Protein AF-A0A2N7VDZ2-F1 (afdb_monomer)

Foldseek 3Di:
DDDLFFKFWDWDQDLLRKIKIKIAGCVLAVPFDGHRDSDPFQWDAFDDLQKKKKKKFKAFPDQQKKKKKAQLVRQKIWIWDDDQFKIKIKIAHPQLVPDPAFKPDAPDGWDDDPDPASMIIDIGTLVHGQDPQQRIKMKMKIQDDDQDPDDDDDQKDKIKMWIFGWDDDRNWIFTDGTRGDIIIGIGGNVVSSSVRGGIMGIAIAGNVVPPPRDDSDRPGDTNMIMMIMHGNPAPPPHDPQQVVLSSVLNVVCVDPCNPVVVLQVSQWRYSGDPPPPPPPTRGDNDPTPRSDDPPPPPPQQAWAWPDKDWAFVVVQVHPAQQLSLLCLLQQVSVDPPQPDPFGQDPLNSVLLVVQLQDFLVLLVVVLVQLLQCLVPPHDDDNFRDPPDPSNRCVCNVDVLLNNLSSLSSQLQCLLFPSVVVRPGRNTDDDDPPDDGAIEMETETEHDPVCPPPDDQVQNSGRVSSCVVVVPDDGHTYFRYHYDYPDLKDFQPDPVLVVQLSNLVSSSGRDPRPQDSVRRSVFWGMKGAFLDHTSLGLRMATFGHRDDDPPDPPACFGLCVQCDDDPDPDLNHHANVQQCPAAPDRDDDSVSVRQVVSQLRRANPWDWDWYAGNSRWIKTFTQWTWGDDDPWIWTWGGKIFTARSNNYTGYIGHDVPIHIHTDDD

Radius of gyration: 29.83 Å; Cα contacts (8 Å, |Δi|>4): 1396; chains: 1; bounding box: 65×58×97 Å

Organism: NCBI:txid564714

Structure (mmCIF, N/CA/C/O backbone):
data_AF-A0A2N7VDZ2-F1
#
_entry.id   AF-A0A2N7VDZ2-F1
#
loop_
_atom_site.group_PDB
_atom_site.id
_atom_site.type_symbol
_atom_site.label_atom_id
_atom_site.label_alt_id
_atom_site.label_comp_id
_atom_site.label_asym_id
_atom_site.label_entity_id
_atom_site.label_seq_id
_atom_site.pdbx_PDB_ins_code
_atom_site.Cartn_x
_atom_site.Cartn_y
_atom_site.Cartn_z
_atom_site.occupancy
_atom_site.B_iso_or_equiv
_atom_site.auth_seq_id
_atom_site.auth_comp_id
_atom_site.auth_asym_id
_atom_site.auth_atom_id
_atom_site.pdbx_PDB_model_num
ATOM 1 N N . MET A 1 1 ? -18.574 25.865 -40.681 1.00 36.59 1 MET A N 1
ATOM 2 C CA . MET A 1 1 ? -18.135 26.717 -39.558 1.00 36.59 1 MET A CA 1
ATOM 3 C C . MET A 1 1 ? -18.435 25.964 -38.274 1.00 36.59 1 MET A C 1
ATOM 5 O O . MET A 1 1 ? -19.602 25.871 -37.927 1.00 36.59 1 MET A O 1
ATOM 9 N N . ALA A 1 2 ? -17.431 25.354 -37.645 1.00 27.77 2 ALA A N 1
ATOM 10 C CA . ALA A 1 2 ? -17.556 24.707 -36.341 1.00 27.77 2 ALA A CA 1
ATOM 11 C C . ALA A 1 2 ? -16.152 24.557 -35.716 1.00 27.77 2 ALA A C 1
ATOM 13 O O . ALA A 1 2 ? -15.226 24.120 -36.395 1.00 27.77 2 ALA A O 1
ATOM 14 N N . GLU A 1 3 ? -16.035 24.945 -34.442 1.00 39.34 3 GLU A N 1
ATOM 15 C CA . GLU A 1 3 ? -15.080 24.417 -33.451 1.00 39.34 3 GLU A CA 1
ATOM 16 C C . GLU A 1 3 ? -13.601 24.863 -33.477 1.00 39.34 3 GLU A C 1
ATOM 18 O O . GLU A 1 3 ? -12.662 24.061 -33.555 1.00 39.34 3 GLU A O 1
ATOM 23 N N . SER A 1 4 ? -13.375 26.161 -33.261 1.00 42.50 4 SER A N 1
ATOM 24 C CA . SER A 1 4 ? -12.076 26.725 -32.848 1.00 42.50 4 SER A CA 1
ATOM 25 C C . SER A 1 4 ? -11.922 26.864 -31.319 1.00 42.50 4 SER A C 1
ATOM 27 O O . SER A 1 4 ? -11.171 27.719 -30.865 1.00 42.50 4 SER A O 1
ATOM 29 N N . GLY A 1 5 ? -12.657 26.085 -30.510 1.00 48.97 5 GLY A N 1
ATOM 30 C CA . GLY A 1 5 ? -12.754 26.308 -29.054 1.00 48.97 5 GLY A CA 1
ATOM 31 C C . GLY A 1 5 ? -12.476 25.110 -28.140 1.00 48.97 5 GLY A C 1
ATOM 32 O O . GLY A 1 5 ? -12.611 25.259 -26.927 1.00 48.97 5 GLY A O 1
ATOM 33 N N . HIS A 1 6 ? -12.124 23.937 -28.676 1.00 66.81 6 HIS A N 1
ATOM 34 C CA . HIS A 1 6 ? -12.069 22.707 -27.872 1.00 66.81 6 HIS A CA 1
ATOM 35 C C . HIS A 1 6 ? -10.672 22.290 -27.424 1.00 66.81 6 HIS A C 1
ATOM 37 O O . HIS A 1 6 ? -10.565 21.638 -26.400 1.00 66.81 6 HIS A O 1
ATOM 43 N N . TYR A 1 7 ? -9.594 22.700 -28.092 1.00 72.69 7 TYR A N 1
ATOM 44 C CA . TYR A 1 7 ? -8.252 22.328 -27.641 1.00 72.69 7 TYR A CA 1
ATOM 45 C C . TYR A 1 7 ? -7.687 23.327 -26.647 1.00 72.69 7 TYR A C 1
ATOM 47 O O . TYR A 1 7 ? -7.811 24.548 -26.793 1.00 72.69 7 TYR A O 1
ATOM 55 N N . ARG A 1 8 ? -7.044 22.776 -25.626 1.00 74.75 8 ARG A N 1
ATOM 56 C CA . ARG A 1 8 ? -6.301 23.527 -24.626 1.00 74.75 8 ARG A CA 1
ATOM 57 C C . ARG A 1 8 ? -4.863 23.035 -24.627 1.00 74.75 8 ARG A C 1
ATOM 59 O O . ARG A 1 8 ? -4.606 21.850 -24.847 1.00 74.75 8 ARG A O 1
ATOM 66 N N . ALA A 1 9 ? -3.935 23.948 -24.378 1.00 78.19 9 ALA A N 1
ATOM 67 C CA . ALA A 1 9 ? -2.522 23.632 -24.236 1.00 78.19 9 ALA A CA 1
ATOM 68 C C . ALA A 1 9 ? -1.996 24.049 -22.867 1.00 78.19 9 ALA A C 1
ATOM 70 O O . ALA A 1 9 ? -2.433 25.050 -22.291 1.00 78.19 9 ALA A O 1
ATOM 71 N N . ARG A 1 10 ? -1.033 23.278 -22.371 1.00 78.81 10 ARG A N 1
ATOM 72 C CA . ARG A 1 10 ? -0.289 23.565 -21.149 1.00 78.81 10 ARG A CA 1
ATOM 73 C C . ARG A 1 10 ? 1.184 23.291 -21.392 1.00 78.81 10 ARG A C 1
ATOM 75 O O . ARG A 1 10 ? 1.533 22.273 -21.983 1.00 78.81 10 ARG A O 1
ATOM 82 N N . GLU A 1 11 ? 2.026 24.177 -20.889 1.00 79.50 11 GLU A N 1
ATOM 83 C CA . GLU A 1 11 ? 3.451 23.921 -20.736 1.00 79.50 11 GLU A CA 1
ATOM 84 C C . GLU A 1 11 ? 3.798 23.994 -19.254 1.00 79.50 11 GLU A C 1
ATOM 86 O O . GLU A 1 11 ? 3.304 24.862 -18.535 1.00 79.50 11 GLU A O 1
ATOM 91 N N . GLU A 1 12 ? 4.616 23.058 -18.795 1.00 70.19 12 GLU A N 1
ATOM 92 C CA . GLU A 1 12 ? 5.017 22.941 -17.401 1.00 70.19 12 GLU A CA 1
ATOM 93 C C . GLU A 1 12 ? 6.497 22.564 -17.336 1.00 70.19 12 GLU A C 1
ATOM 95 O O . GLU A 1 12 ? 6.967 21.698 -18.075 1.00 70.19 12 GLU A O 1
ATOM 100 N N . LEU A 1 13 ? 7.245 23.223 -16.453 1.00 64.94 13 LEU A N 1
ATOM 101 C CA . LEU A 1 13 ? 8.580 22.790 -16.063 1.00 64.94 13 LEU A CA 1
ATOM 102 C C . LEU A 1 13 ? 8.464 22.186 -14.671 1.00 64.94 13 LEU A C 1
ATOM 104 O O . LEU A 1 13 ? 8.185 22.892 -13.703 1.00 64.94 13 LEU A O 1
ATOM 108 N N . LEU A 1 14 ? 8.665 20.878 -14.580 1.00 54.31 14 LEU A N 1
ATOM 109 C CA . LEU A 1 14 ? 8.680 20.202 -13.297 1.00 54.31 14 LEU A CA 1
ATOM 110 C C . LEU A 1 14 ? 9.932 20.617 -12.512 1.00 54.31 14 LEU A C 1
ATOM 112 O O . LEU A 1 14 ? 10.976 20.928 -13.090 1.00 54.31 14 LEU A O 1
ATOM 116 N N . SER A 1 15 ? 9.868 20.538 -11.179 1.00 45.97 15 SER A N 1
ATOM 117 C CA . SER A 1 15 ? 11.041 20.719 -10.302 1.00 45.97 15 SER A CA 1
ATOM 118 C C . SER A 1 15 ? 12.181 19.739 -10.609 1.00 45.97 15 SER A C 1
ATOM 120 O O . SER A 1 15 ? 13.293 19.914 -10.129 1.00 45.97 15 SER A O 1
ATOM 122 N N . THR A 1 16 ? 11.878 18.718 -11.409 1.00 48.34 16 THR A N 1
ATOM 123 C CA . THR A 1 16 ? 12.760 17.667 -11.906 1.00 48.34 16 THR A CA 1
ATOM 124 C C . THR A 1 16 ? 13.592 18.062 -13.130 1.00 48.34 16 THR A C 1
ATOM 126 O O . THR A 1 16 ? 14.291 17.235 -13.708 1.00 48.34 16 THR A O 1
ATOM 129 N N . GLY A 1 17 ? 13.443 19.290 -13.632 1.00 54.94 17 GLY A N 1
ATOM 130 C CA . GLY A 1 17 ? 14.070 19.726 -14.884 1.00 54.94 17 GLY A CA 1
ATOM 131 C C . GLY A 1 17 ? 13.411 19.163 -16.152 1.00 54.94 17 GLY A C 1
ATOM 132 O O . GLY A 1 17 ? 13.726 19.615 -17.252 1.00 54.94 17 GLY A O 1
ATOM 133 N N . VAL A 1 18 ? 12.459 18.230 -16.029 1.00 63.72 18 VAL A N 1
ATOM 134 C CA . VAL A 1 18 ? 11.661 17.740 -17.159 1.00 63.72 18 VAL A CA 1
ATOM 135 C C . VAL A 1 18 ? 10.667 18.816 -17.576 1.00 63.72 18 VAL A C 1
ATOM 137 O O . VAL A 1 18 ? 9.842 19.271 -16.780 1.00 63.72 18 VAL A O 1
ATOM 140 N N . ARG A 1 19 ? 10.707 19.189 -18.854 1.00 72.38 19 ARG A N 1
ATOM 141 C CA . ARG A 1 19 ? 9.710 20.080 -19.450 1.00 72.38 19 ARG A CA 1
ATOM 142 C C . ARG A 1 19 ? 8.630 19.258 -20.140 1.00 72.38 19 ARG A C 1
ATOM 144 O O . ARG A 1 19 ? 8.928 18.332 -20.892 1.00 72.38 19 ARG A O 1
ATOM 151 N N . ILE A 1 20 ? 7.382 19.614 -19.874 1.00 78.50 20 ILE A N 1
ATOM 152 C CA . ILE A 1 20 ? 6.181 18.978 -20.399 1.00 78.50 20 ILE A CA 1
ATOM 153 C C . ILE A 1 20 ? 5.441 19.994 -21.264 1.00 78.50 20 ILE A C 1
ATOM 155 O O . ILE A 1 20 ? 5.164 21.104 -20.822 1.00 78.50 20 ILE A O 1
ATOM 159 N N . ALA A 1 21 ? 5.091 19.599 -22.484 1.00 84.50 21 ALA A N 1
ATOM 160 C CA . ALA A 1 21 ? 4.183 20.333 -23.354 1.00 84.50 21 ALA A CA 1
ATOM 161 C C . ALA A 1 21 ? 3.009 19.421 -23.720 1.00 84.50 21 ALA A C 1
ATOM 163 O O . ALA A 1 21 ? 3.205 18.371 -24.327 1.00 84.50 21 ALA A O 1
ATOM 164 N N . GLN A 1 22 ? 1.795 19.808 -23.339 1.00 83.38 22 GLN A N 1
ATOM 165 C CA . GLN A 1 22 ? 0.572 19.027 -23.518 1.00 83.38 22 GLN A CA 1
ATOM 166 C C . GLN A 1 22 ? -0.445 19.786 -24.364 1.00 83.38 22 GLN A C 1
ATOM 168 O O . GLN A 1 22 ? -0.636 20.994 -24.200 1.00 83.38 22 GLN A O 1
ATOM 173 N N . ARG A 1 23 ? -1.151 19.052 -25.222 1.00 81.81 23 ARG A N 1
ATOM 174 C CA . ARG A 1 23 ? -2.342 19.500 -25.945 1.00 81.81 23 ARG A CA 1
ATOM 175 C C . ARG A 1 23 ? -3.440 18.470 -25.770 1.00 81.81 23 ARG A C 1
ATOM 177 O O . ARG A 1 23 ? -3.221 17.277 -25.972 1.00 81.81 23 ARG A O 1
ATOM 184 N N . VAL A 1 24 ? -4.616 18.938 -25.381 1.00 78.75 24 VAL A N 1
ATOM 185 C CA . VAL A 1 24 ? -5.720 18.066 -24.987 1.00 78.75 24 VAL A CA 1
ATOM 186 C C . VAL A 1 24 ? -7.021 18.600 -25.558 1.00 78.75 24 VAL A C 1
ATOM 188 O O . VAL A 1 24 ? -7.265 19.811 -25.536 1.00 78.75 24 VAL A O 1
ATOM 191 N N . ASP A 1 25 ? -7.857 17.687 -26.041 1.00 77.81 25 ASP A N 1
ATOM 192 C CA . ASP A 1 25 ? -9.229 17.993 -26.416 1.00 77.81 25 ASP A CA 1
ATOM 193 C C . ASP A 1 25 ? -10.088 18.158 -25.157 1.00 77.81 25 ASP A C 1
ATOM 195 O O . ASP A 1 25 ? -10.319 17.203 -24.415 1.00 77.81 25 ASP A O 1
ATOM 199 N N . ALA A 1 26 ? -10.593 19.361 -24.910 1.00 68.62 26 ALA A N 1
ATOM 200 C CA . ALA A 1 26 ? -11.493 19.653 -23.804 1.00 68.62 26 ALA A CA 1
ATOM 201 C C . ALA A 1 26 ? -12.880 19.008 -23.974 1.00 68.62 26 ALA A C 1
ATOM 203 O O . ALA A 1 26 ? -13.661 19.028 -23.032 1.00 68.62 26 ALA A O 1
ATOM 204 N N . VAL A 1 27 ? -13.220 18.422 -25.128 1.00 71.00 27 VAL A N 1
ATOM 205 C CA . VAL A 1 27 ? -14.410 17.561 -25.250 1.00 71.00 27 VAL A CA 1
ATOM 206 C C . VAL A 1 27 ? -14.137 16.189 -24.638 1.00 71.00 27 VAL A C 1
ATOM 208 O O . VAL A 1 27 ? -14.948 15.692 -23.858 1.00 71.00 27 VAL A O 1
ATOM 211 N N . ALA A 1 28 ? -12.976 15.598 -24.935 1.00 67.38 28 ALA A N 1
ATOM 212 C CA . ALA A 1 28 ? -12.557 14.329 -24.340 1.00 67.38 28 ALA A CA 1
ATOM 213 C C . ALA A 1 28 ? -12.170 14.482 -22.856 1.00 67.38 28 ALA A C 1
ATOM 215 O O . ALA A 1 28 ? -12.374 13.564 -22.065 1.00 67.38 28 ALA A O 1
ATOM 216 N N . PHE A 1 29 ? -11.664 15.657 -22.472 1.00 66.88 29 PHE A N 1
ATOM 217 C CA . PHE A 1 29 ? -11.184 15.978 -21.128 1.00 66.88 29 PHE A CA 1
ATOM 218 C C . PHE A 1 29 ? -11.741 17.329 -20.651 1.00 66.88 29 PHE A C 1
ATOM 220 O O . PHE A 1 29 ? -11.016 18.317 -20.515 1.00 66.88 29 PHE A O 1
ATOM 227 N N . ALA A 1 30 ? -13.044 17.375 -20.362 1.00 57.03 30 ALA A N 1
ATOM 228 C CA . ALA A 1 30 ? -13.772 18.597 -19.984 1.00 57.03 30 ALA A CA 1
ATOM 229 C C . ALA A 1 30 ? -13.197 19.368 -18.782 1.00 57.03 30 ALA A C 1
ATOM 231 O O . ALA A 1 30 ? -13.400 20.577 -18.670 1.00 57.03 30 ALA A O 1
ATOM 232 N N . GLY A 1 31 ? -12.459 18.694 -17.897 1.00 55.12 31 GLY A N 1
ATOM 233 C CA . GLY A 1 31 ? -11.801 19.307 -16.744 1.00 55.12 31 GLY A CA 1
ATOM 234 C C . GLY A 1 31 ? -10.389 19.844 -17.005 1.00 55.12 31 GLY A C 1
ATOM 235 O O . GLY A 1 31 ? -9.781 20.372 -16.077 1.00 55.12 31 GLY A O 1
ATOM 236 N N . PHE A 1 32 ? -9.832 19.720 -18.218 1.00 58.62 32 PHE A N 1
ATOM 237 C CA . PHE A 1 32 ? -8.444 20.121 -18.468 1.00 58.62 32 PHE A CA 1
ATOM 238 C C . PHE A 1 32 ? -8.312 21.643 -18.461 1.00 58.62 32 PHE A C 1
ATOM 240 O O . PHE A 1 32 ? -8.976 22.344 -19.228 1.00 58.62 32 PHE A O 1
ATOM 247 N N . GLN A 1 33 ? -7.434 22.171 -17.613 1.00 52.78 33 GLN A N 1
ATOM 248 C CA . GLN A 1 33 ? -7.130 23.596 -17.561 1.00 52.78 33 GLN A CA 1
ATOM 249 C C . GLN A 1 33 ? -5.844 23.884 -18.344 1.00 52.78 33 GLN A C 1
ATOM 251 O O . GLN A 1 33 ? -4.747 23.521 -17.932 1.00 52.78 33 GLN A O 1
ATOM 256 N N . GLY A 1 34 ? -6.003 24.551 -19.482 1.00 62.00 34 GLY A N 1
ATOM 257 C CA . GLY A 1 34 ? -4.929 25.029 -20.344 1.00 62.00 34 GLY A CA 1
ATOM 258 C C . GLY A 1 34 ? -5.420 26.240 -21.131 1.00 62.00 34 GLY A C 1
ATOM 259 O O . GLY A 1 34 ? -6.624 26.518 -21.166 1.00 62.00 34 GLY A O 1
ATOM 260 N N . ALA A 1 35 ? -4.504 26.976 -21.749 1.00 76.06 35 ALA A N 1
ATOM 261 C CA . ALA A 1 35 ? -4.881 28.117 -22.569 1.00 76.06 35 ALA A CA 1
ATOM 262 C C . ALA A 1 35 ? -5.615 27.616 -23.827 1.00 76.06 35 ALA A C 1
ATOM 264 O O . ALA A 1 35 ? -5.143 26.657 -24.448 1.00 76.06 35 ALA A O 1
ATOM 265 N N . PRO A 1 36 ? -6.758 28.221 -24.209 1.00 69.62 36 PRO A N 1
ATOM 266 C CA . PRO A 1 36 ? -7.416 27.880 -25.461 1.00 69.62 36 PRO A CA 1
ATOM 267 C C . PRO A 1 36 ? -6.450 28.140 -26.615 1.00 69.62 36 PRO A C 1
ATOM 269 O O . PRO A 1 36 ? -5.854 29.214 -26.717 1.00 69.62 36 PRO A O 1
ATOM 272 N N . THR A 1 37 ? -6.276 27.145 -27.478 1.00 67.94 37 THR A N 1
ATOM 273 C CA . THR A 1 37 ? -5.404 27.273 -28.643 1.00 67.94 37 THR A CA 1
ATOM 274 C C . THR A 1 37 ? -6.229 27.648 -29.861 1.00 67.94 37 THR A C 1
ATOM 276 O O . THR A 1 37 ? -7.065 26.872 -30.317 1.00 67.94 37 THR A O 1
ATOM 279 N N . ASN A 1 38 ? -5.946 28.819 -30.433 1.00 54.22 38 ASN A N 1
ATOM 280 C CA . ASN A 1 38 ? -6.520 29.224 -31.721 1.00 54.22 38 ASN A CA 1
ATOM 281 C C . ASN A 1 38 ? -5.850 28.508 -32.907 1.00 54.22 38 ASN A C 1
ATOM 283 O O . ASN A 1 38 ? -6.370 28.546 -34.021 1.00 54.22 38 ASN A O 1
ATOM 287 N N . SER A 1 39 ? -4.683 27.895 -32.680 1.00 54.31 39 SER A N 1
ATOM 288 C CA . SER A 1 39 ? -3.944 27.156 -33.699 1.00 54.31 39 SER A CA 1
ATOM 289 C C . SER A 1 39 ? -4.506 25.729 -33.830 1.00 54.31 39 SER A C 1
ATOM 291 O O . SER A 1 39 ? -4.636 25.037 -32.817 1.00 54.31 39 SER A O 1
ATOM 293 N N . PRO A 1 40 ? -4.835 25.279 -35.057 1.00 52.09 40 PRO A N 1
ATOM 294 C CA . PRO A 1 40 ? -5.203 23.895 -35.340 1.00 52.09 40 PRO A CA 1
ATOM 295 C C . PRO A 1 40 ? -3.993 22.950 -35.355 1.00 52.09 40 PRO A C 1
ATOM 297 O O . PRO A 1 40 ? -4.173 21.759 -35.602 1.00 52.09 40 PRO A O 1
ATOM 300 N N . ASP A 1 41 ? -2.778 23.460 -35.141 1.00 61.88 41 ASP A N 1
ATOM 301 C CA . ASP A 1 41 ? -1.568 22.660 -35.245 1.00 61.88 41 ASP A CA 1
ATOM 302 C C . ASP A 1 41 ? -1.576 21.593 -34.142 1.00 61.88 41 ASP A C 1
ATOM 304 O O . ASP A 1 41 ? -1.909 21.856 -32.988 1.00 61.88 41 ASP A O 1
ATOM 308 N N . THR A 1 42 ? -1.204 20.365 -34.471 1.00 69.88 42 THR A N 1
ATOM 309 C CA . THR A 1 42 ? -0.941 19.295 -33.495 1.00 69.88 42 THR A CA 1
ATOM 310 C C . THR A 1 42 ? 0.561 19.151 -33.266 1.00 69.88 42 THR A C 1
ATOM 312 O O . THR A 1 42 ? 1.074 18.065 -33.001 1.00 69.88 42 THR A O 1
ATOM 315 N N . ASP A 1 43 ? 1.271 20.271 -33.397 1.00 80.12 43 ASP A N 1
ATOM 316 C CA . ASP A 1 43 ? 2.722 20.316 -33.362 1.00 80.12 43 ASP A CA 1
ATOM 317 C C . ASP A 1 43 ? 3.209 20.433 -31.917 1.00 80.12 43 ASP A C 1
ATOM 319 O O . ASP A 1 43 ? 2.826 21.351 -31.182 1.00 80.12 43 ASP A O 1
ATOM 323 N N . VAL A 1 44 ? 4.079 19.513 -31.508 1.00 84.19 44 VAL A N 1
ATOM 324 C CA . VAL A 1 44 ? 4.873 19.664 -30.283 1.00 84.19 44 VAL A CA 1
ATOM 325 C C . VAL A 1 44 ? 6.026 20.645 -30.537 1.00 84.19 44 VAL A C 1
ATOM 327 O O . VAL A 1 44 ? 6.529 20.709 -31.662 1.00 84.19 44 VAL A O 1
ATOM 330 N N . PRO A 1 45 ? 6.473 21.415 -29.531 1.00 85.19 45 PRO A N 1
ATOM 331 C CA . PRO A 1 45 ? 7.492 22.441 -29.735 1.00 85.19 45 PRO A CA 1
ATOM 332 C C . PRO A 1 45 ? 8.860 21.854 -30.119 1.00 85.19 45 PRO A C 1
ATOM 334 O O . PRO A 1 45 ? 9.215 20.744 -29.710 1.00 85.19 45 PRO A O 1
ATOM 337 N N . ALA A 1 46 ? 9.633 22.633 -30.884 1.00 86.56 46 ALA A N 1
ATOM 338 C CA . ALA A 1 46 ? 11.044 22.370 -31.178 1.00 86.56 46 ALA A CA 1
ATOM 339 C C . ALA A 1 46 ? 11.889 22.360 -29.895 1.00 86.56 46 ALA A C 1
ATOM 341 O O . ALA A 1 46 ? 11.561 23.049 -28.925 1.00 86.56 46 ALA A O 1
ATOM 342 N N . VAL A 1 47 ? 12.983 21.599 -29.893 1.00 82.50 47 VAL A N 1
ATOM 343 C CA . VAL A 1 47 ? 13.879 21.456 -28.731 1.00 82.50 47 VAL A CA 1
ATOM 344 C C . VAL A 1 47 ? 15.342 21.493 -29.171 1.00 82.50 47 VAL A C 1
ATOM 346 O O . VAL A 1 47 ? 15.649 21.298 -30.344 1.00 82.50 47 VAL A O 1
ATOM 349 N N . GLY A 1 48 ? 16.256 21.771 -28.240 1.00 76.62 48 GLY A N 1
ATOM 350 C CA . GLY A 1 48 ? 17.689 21.797 -28.540 1.00 76.62 48 GLY A CA 1
ATOM 351 C C . GLY A 1 48 ? 18.250 20.407 -28.859 1.00 76.62 48 GLY A C 1
ATOM 352 O O . GLY A 1 48 ? 17.732 19.395 -28.389 1.00 76.62 48 GLY A O 1
ATOM 353 N N . GLY A 1 49 ? 19.351 20.356 -29.616 1.00 70.06 49 GLY A N 1
ATOM 354 C CA . GLY A 1 49 ? 20.024 19.101 -29.983 1.00 70.06 49 GLY A CA 1
ATOM 355 C C . GLY A 1 49 ? 20.566 18.297 -28.792 1.00 70.06 49 GLY A C 1
ATOM 356 O O . GLY A 1 49 ? 20.812 17.098 -28.913 1.00 70.06 49 GLY A O 1
ATOM 357 N N . ASP A 1 50 ? 20.683 18.925 -27.626 1.00 69.19 50 ASP A N 1
ATOM 358 C CA . ASP A 1 50 ? 21.154 18.301 -26.389 1.00 69.19 50 ASP A CA 1
ATOM 359 C C . ASP A 1 50 ? 19.998 17.811 -25.502 1.00 69.19 50 ASP A C 1
ATOM 361 O O . ASP A 1 50 ? 20.125 17.793 -24.287 1.00 69.19 50 ASP A O 1
ATOM 365 N N . HIS A 1 51 ? 18.839 17.466 -26.074 1.00 74.50 51 HIS A N 1
ATOM 366 C CA . HIS A 1 51 ? 17.674 16.991 -25.317 1.00 74.50 51 HIS A CA 1
ATOM 367 C C . HIS A 1 51 ? 17.247 15.573 -25.724 1.00 74.50 51 HIS A C 1
ATOM 369 O O . HIS A 1 51 ? 17.295 15.201 -26.898 1.00 74.50 51 HIS A O 1
ATOM 375 N N . MET A 1 52 ? 16.757 14.795 -24.753 1.00 76.19 52 MET A N 1
ATOM 376 C CA . MET A 1 52 ? 15.939 13.600 -25.016 1.00 76.19 52 MET A CA 1
ATOM 377 C C . MET A 1 52 ? 14.469 13.989 -25.152 1.00 76.19 52 MET A C 1
ATOM 379 O O . MET A 1 52 ? 14.001 14.865 -24.421 1.00 76.19 52 MET A O 1
ATOM 383 N N . ARG A 1 53 ? 13.720 13.304 -26.027 1.00 83.88 53 ARG A N 1
ATOM 384 C CA . ARG A 1 53 ? 12.274 13.519 -26.211 1.00 83.88 53 ARG A CA 1
ATOM 385 C C . ARG A 1 53 ? 11.472 12.237 -26.043 1.00 83.88 53 ARG A C 1
ATOM 387 O O . ARG A 1 53 ? 11.869 11.183 -26.534 1.00 83.88 53 ARG A O 1
ATOM 394 N N . SER A 1 54 ? 10.304 12.366 -25.428 1.00 85.31 54 SER A N 1
ATOM 395 C CA . SER A 1 54 ? 9.241 11.362 -25.448 1.00 85.31 54 SER A CA 1
ATOM 396 C C . SER A 1 54 ? 7.966 12.025 -25.948 1.00 85.31 54 SER A C 1
ATOM 398 O O . SER A 1 54 ? 7.527 13.018 -25.370 1.00 85.31 54 SER A O 1
ATOM 400 N N . ILE A 1 55 ? 7.401 11.499 -27.034 1.00 87.81 55 ILE A N 1
ATOM 401 C CA . ILE A 1 55 ? 6.141 11.954 -27.621 1.00 87.81 55 ILE A CA 1
ATOM 402 C C . ILE A 1 55 ? 5.082 10.902 -27.344 1.00 87.81 55 ILE A C 1
ATOM 404 O O . ILE A 1 55 ? 5.220 9.765 -27.786 1.00 87.81 55 ILE A O 1
ATOM 408 N N . ARG A 1 56 ? 4.029 11.280 -26.625 1.00 87.12 56 ARG A N 1
ATOM 409 C CA . ARG A 1 56 ? 2.928 10.402 -26.229 1.00 87.12 56 ARG A CA 1
ATOM 410 C C . ARG A 1 56 ? 1.645 10.864 -26.888 1.00 87.12 56 ARG A C 1
ATOM 412 O O . ARG A 1 56 ? 1.266 12.023 -26.750 1.00 87.12 56 ARG A O 1
ATOM 419 N N . ALA A 1 57 ? 0.968 9.955 -27.570 1.00 87.88 57 ALA A N 1
ATOM 420 C CA . ALA A 1 57 ? -0.280 10.226 -28.265 1.00 87.88 57 ALA A CA 1
ATOM 421 C C . ALA A 1 57 ? -1.341 9.204 -27.862 1.00 87.88 57 ALA A C 1
ATOM 423 O O . ALA A 1 57 ? -1.082 7.999 -27.854 1.00 87.88 57 ALA A O 1
ATOM 424 N N . LEU A 1 58 ? -2.543 9.687 -27.547 1.00 85.69 58 LEU A N 1
ATOM 425 C CA . LEU A 1 58 ? -3.694 8.827 -27.300 1.00 85.69 58 LEU A CA 1
ATOM 426 C C . LEU A 1 58 ? -4.511 8.692 -28.583 1.00 85.69 58 LEU A C 1
ATOM 428 O O . LEU A 1 58 ? -5.043 9.679 -29.089 1.00 85.69 58 LEU A O 1
ATOM 432 N N . VAL A 1 59 ? -4.616 7.470 -29.095 1.00 86.12 59 VAL A N 1
ATOM 433 C CA . VAL A 1 59 ? -5.289 7.155 -30.359 1.00 86.12 59 VAL A CA 1
ATOM 434 C C . VAL A 1 59 ? -6.586 6.399 -30.059 1.00 86.12 59 VAL A C 1
ATOM 436 O O . VAL A 1 59 ? -6.536 5.400 -29.340 1.00 86.12 59 VAL A O 1
ATOM 439 N N . PRO A 1 60 ? -7.754 6.838 -30.561 1.00 81.88 60 PRO A N 1
ATOM 440 C CA . PRO A 1 60 ? -9.001 6.088 -30.415 1.00 81.88 60 PRO A CA 1
ATOM 441 C C . PRO A 1 60 ? -8.883 4.667 -30.978 1.00 81.88 60 PRO A C 1
ATOM 443 O O . PRO A 1 60 ? -8.322 4.463 -32.054 1.00 81.88 60 PRO A O 1
ATOM 446 N N . ASN A 1 61 ? -9.422 3.679 -30.260 1.00 76.81 61 ASN A N 1
ATOM 447 C CA . ASN A 1 61 ? -9.450 2.283 -30.704 1.00 76.81 61 ASN A CA 1
ATOM 448 C C . ASN A 1 61 ? -10.619 2.046 -31.681 1.00 76.81 61 ASN A C 1
ATOM 450 O O . ASN A 1 61 ? -11.552 1.290 -31.402 1.00 76.81 61 ASN A O 1
ATOM 454 N N . GLU A 1 62 ? -10.604 2.751 -32.812 1.00 70.81 62 GLU A N 1
ATOM 455 C CA . GLU A 1 62 ? -11.610 2.647 -33.869 1.00 70.81 62 GLU A CA 1
ATOM 456 C C . GLU A 1 62 ? -11.104 1.786 -35.035 1.00 70.81 62 GLU A C 1
ATOM 458 O O . GLU A 1 62 ? -9.909 1.709 -35.328 1.00 70.81 62 GLU A O 1
ATOM 463 N N . ARG A 1 63 ? -12.021 1.095 -35.725 1.00 61.19 63 ARG A N 1
ATOM 464 C CA . ARG A 1 63 ? -11.653 0.298 -36.903 1.00 61.19 63 ARG A CA 1
ATOM 465 C C . ARG A 1 63 ? -11.267 1.239 -38.045 1.00 61.19 63 ARG A C 1
ATOM 467 O O . ARG A 1 63 ? -12.078 2.073 -38.434 1.00 61.19 63 ARG A O 1
ATOM 474 N N . ASN A 1 64 ? -10.096 1.005 -38.641 1.00 62.97 64 ASN A N 1
ATOM 475 C CA . ASN A 1 64 ? -9.552 1.740 -39.793 1.00 62.97 64 ASN A CA 1
ATOM 476 C C . ASN A 1 64 ? -9.006 3.146 -39.477 1.00 62.97 64 ASN A C 1
ATOM 478 O O . ASN A 1 64 ? -9.058 4.028 -40.332 1.00 62.97 64 ASN A O 1
ATOM 482 N N . SER A 1 65 ? -8.471 3.371 -38.277 1.00 68.50 65 SER A N 1
ATOM 483 C CA . SER A 1 65 ? -7.741 4.605 -37.968 1.00 68.50 65 SER A CA 1
ATOM 484 C C . SER A 1 65 ? -6.238 4.418 -38.176 1.00 68.50 65 SER A C 1
ATOM 486 O O . SER A 1 65 ? -5.617 3.576 -37.528 1.00 68.50 65 SER A O 1
ATOM 488 N N . THR A 1 66 ? -5.655 5.234 -39.053 1.00 77.12 66 THR A N 1
ATOM 489 C CA . THR A 1 66 ? -4.203 5.375 -39.199 1.00 77.12 66 THR A CA 1
ATOM 490 C C . THR A 1 66 ? -3.744 6.511 -38.305 1.00 77.12 66 THR A C 1
ATOM 492 O O . THR A 1 66 ? -4.246 7.627 -38.423 1.00 77.12 66 THR A O 1
ATOM 495 N N . PHE A 1 67 ? -2.783 6.271 -37.426 1.00 84.31 67 PHE A N 1
ATOM 496 C CA . PHE A 1 67 ? -2.093 7.330 -36.696 1.00 84.31 67 PHE A CA 1
ATOM 497 C C . PHE A 1 67 ? -0.751 7.614 -37.360 1.00 84.31 67 PHE A C 1
ATOM 499 O O . PHE A 1 67 ? -0.111 6.705 -37.881 1.00 84.31 67 PHE A O 1
ATOM 506 N N . ALA A 1 68 ? -0.297 8.862 -37.337 1.00 84.94 68 ALA A N 1
ATOM 507 C CA . ALA A 1 68 ? 1.042 9.181 -37.791 1.00 84.94 68 ALA A CA 1
ATOM 508 C C . ALA A 1 68 ? 1.699 10.291 -36.975 1.00 84.94 68 ALA A C 1
ATOM 510 O O . ALA A 1 68 ? 1.033 11.175 -36.434 1.00 84.94 68 ALA A O 1
ATOM 511 N N . ILE A 1 69 ? 3.028 10.226 -36.928 1.00 87.25 69 ILE A N 1
ATOM 512 C CA . ILE A 1 69 ? 3.919 11.265 -36.421 1.00 87.25 69 ILE A CA 1
ATOM 513 C C . ILE A 1 69 ? 4.842 11.656 -37.573 1.00 87.25 69 ILE A C 1
ATOM 515 O O . ILE A 1 69 ? 5.365 10.779 -38.257 1.00 87.25 69 ILE A O 1
ATOM 519 N N . ALA A 1 70 ? 5.051 12.944 -37.814 1.00 86.88 70 ALA A N 1
ATOM 520 C CA . ALA A 1 70 ? 5.893 13.420 -38.904 1.00 86.88 70 ALA A CA 1
ATOM 521 C C . ALA A 1 70 ? 6.653 14.693 -38.547 1.00 86.88 70 ALA A C 1
ATOM 523 O O . ALA A 1 70 ? 6.242 15.470 -37.682 1.00 86.88 70 ALA A O 1
ATOM 524 N N . LEU A 1 71 ? 7.733 14.935 -39.285 1.00 84.44 71 LEU A N 1
ATOM 525 C CA . LEU A 1 71 ? 8.331 16.260 -39.365 1.00 84.44 71 LEU A CA 1
ATOM 526 C C . LEU A 1 71 ? 7.371 17.223 -40.088 1.00 84.44 71 LEU A C 1
ATOM 528 O O . LEU A 1 71 ? 6.634 16.790 -40.978 1.00 84.44 71 LEU A O 1
ATOM 532 N N . PRO A 1 72 ? 7.368 18.530 -39.767 1.00 78.44 72 PRO A N 1
ATOM 533 C CA . PRO A 1 72 ? 6.353 19.463 -40.265 1.00 78.44 72 PRO A CA 1
ATOM 534 C C . PRO A 1 72 ? 6.434 19.672 -41.781 1.00 78.44 72 PRO A C 1
ATOM 536 O O . PRO A 1 72 ? 5.439 19.971 -42.433 1.00 78.44 72 PRO A O 1
ATOM 539 N N . ASN A 1 73 ? 7.626 19.485 -42.347 1.00 75.94 73 ASN A N 1
ATOM 540 C CA . ASN A 1 73 ? 7.906 19.526 -43.781 1.00 75.94 73 ASN A CA 1
ATOM 541 C C . ASN A 1 73 ? 7.628 18.185 -44.498 1.00 75.94 73 ASN A C 1
ATOM 543 O O . ASN A 1 73 ? 7.888 18.077 -45.694 1.00 75.94 73 ASN A O 1
ATOM 547 N N . GLY A 1 74 ? 7.168 17.156 -43.775 1.00 74.88 74 GLY A N 1
ATOM 548 C CA . GLY A 1 74 ? 6.914 15.815 -44.300 1.00 74.88 74 GLY A CA 1
ATOM 549 C C . GLY A 1 74 ? 8.166 15.033 -44.709 1.00 74.88 74 GLY A C 1
ATOM 550 O O . GLY A 1 74 ? 8.034 13.991 -45.347 1.00 74.88 74 GLY A O 1
ATOM 551 N N . SER A 1 75 ? 9.376 15.500 -44.370 1.00 77.56 75 SER A N 1
ATOM 552 C CA . SER A 1 75 ? 10.614 14.863 -44.838 1.00 77.56 75 SER A CA 1
ATOM 553 C C . SER A 1 75 ? 10.867 13.499 -44.202 1.00 77.56 75 SER A C 1
ATOM 555 O O . SER A 1 75 ? 11.494 12.656 -44.829 1.00 77.56 75 SER A O 1
ATOM 557 N N . ALA A 1 76 ? 10.367 13.262 -42.989 1.00 82.69 76 ALA A N 1
ATOM 558 C CA . ALA A 1 76 ? 10.355 11.946 -42.363 1.00 82.69 76 ALA A CA 1
ATOM 559 C C . ALA A 1 76 ? 9.071 11.753 -41.560 1.00 82.69 76 ALA A C 1
ATOM 561 O O . ALA A 1 76 ? 8.547 12.706 -40.975 1.00 82.69 76 ALA A O 1
ATOM 562 N N . TYR A 1 77 ? 8.572 10.520 -41.527 1.00 83.94 77 TYR A N 1
ATOM 563 C CA . TYR A 1 77 ? 7.338 10.193 -40.832 1.00 83.94 77 TYR A CA 1
ATOM 564 C C . TYR A 1 77 ? 7.206 8.721 -40.479 1.00 83.94 77 TYR A C 1
ATOM 566 O O . TYR A 1 77 ? 7.806 7.849 -41.106 1.00 83.94 77 TYR A O 1
ATOM 574 N N . LEU A 1 78 ? 6.369 8.466 -39.482 1.00 85.50 78 LEU A N 1
ATOM 575 C CA . LEU A 1 78 ? 6.037 7.153 -38.971 1.00 85.50 78 LEU A CA 1
ATOM 576 C C . LEU A 1 78 ? 4.513 7.018 -38.920 1.00 85.50 78 LEU A C 1
ATOM 578 O O . LEU A 1 78 ? 3.841 7.878 -38.356 1.00 85.50 78 LEU A O 1
ATOM 582 N N . THR A 1 79 ? 3.972 5.962 -39.521 1.00 83.88 79 THR A N 1
ATOM 583 C CA . THR A 1 79 ? 2.541 5.627 -39.505 1.00 83.88 79 THR A CA 1
ATOM 584 C C . THR A 1 79 ? 2.313 4.368 -38.673 1.00 83.88 79 THR A C 1
ATOM 586 O O . THR A 1 79 ? 3.147 3.466 -38.668 1.00 83.88 79 THR A O 1
ATOM 589 N N . LEU A 1 80 ? 1.184 4.292 -37.977 1.00 83.12 80 LEU A N 1
ATOM 590 C CA . LEU A 1 80 ? 0.708 3.113 -37.266 1.00 83.12 80 LEU A CA 1
ATOM 591 C C . LEU A 1 80 ? -0.733 2.828 -37.698 1.00 83.12 80 LEU A C 1
ATOM 593 O O . LEU A 1 80 ? -1.626 3.630 -37.419 1.00 83.12 80 LEU A O 1
ATOM 597 N N . ASP A 1 81 ? -0.957 1.671 -38.315 1.00 80.19 81 ASP A N 1
ATOM 598 C CA . ASP A 1 81 ? -2.292 1.137 -38.576 1.00 80.19 81 ASP A CA 1
ATOM 599 C C . ASP A 1 81 ? -2.600 0.009 -37.595 1.00 80.19 81 ASP A C 1
ATOM 601 O O . ASP A 1 81 ? -1.884 -0.996 -37.509 1.00 80.19 81 ASP A O 1
ATOM 605 N N . LEU A 1 82 ? -3.689 0.181 -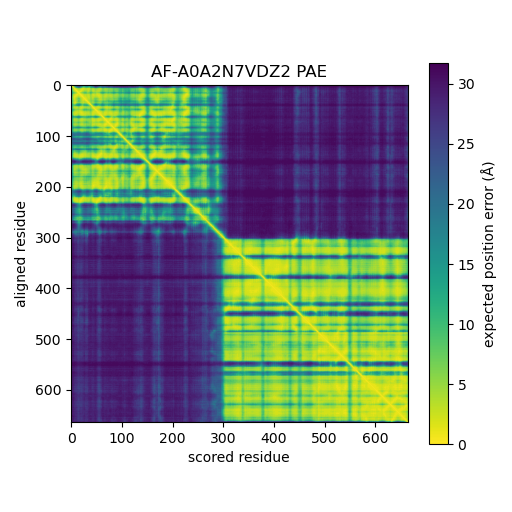36.850 1.00 74.31 82 LEU A N 1
ATOM 606 C CA . LEU A 1 82 ? -4.159 -0.781 -35.862 1.00 74.31 82 LEU A CA 1
ATOM 607 C C . LEU A 1 82 ? -5.151 -1.753 -36.511 1.00 74.31 82 LEU A C 1
ATOM 609 O O . LEU A 1 82 ? -6.248 -1.376 -36.925 1.00 74.31 82 LEU A O 1
ATOM 613 N N . PHE A 1 83 ? -4.786 -3.034 -36.552 1.00 71.00 83 PHE A N 1
ATOM 614 C CA . PHE A 1 83 ? -5.678 -4.135 -36.904 1.00 71.00 83 PHE A CA 1
ATOM 615 C C . PHE A 1 83 ? -6.040 -4.931 -35.647 1.00 71.00 83 PHE A C 1
ATOM 617 O O . PHE A 1 83 ? -5.279 -4.988 -34.687 1.00 71.00 83 PHE A O 1
ATOM 624 N N . ASN A 1 84 ? -7.179 -5.634 -35.671 1.00 65.50 84 ASN A N 1
ATOM 625 C CA . ASN A 1 84 ? -7.707 -6.392 -34.521 1.00 65.50 84 ASN A CA 1
ATOM 626 C C . ASN A 1 84 ? -6.704 -7.351 -33.826 1.00 65.50 84 ASN A C 1
ATOM 628 O O . ASN A 1 84 ? -6.981 -7.788 -32.714 1.00 65.50 84 ASN A O 1
ATOM 632 N N . HIS A 1 85 ? -5.619 -7.754 -34.493 1.00 68.12 85 HIS A N 1
ATOM 633 C CA . HIS A 1 85 ? -4.609 -8.701 -33.992 1.00 68.12 85 HIS A CA 1
ATOM 634 C C . HIS A 1 85 ? -3.183 -8.385 -34.488 1.00 68.12 85 HIS A C 1
ATOM 636 O O . HIS A 1 85 ? -2.305 -9.247 -34.453 1.00 68.12 85 HIS A O 1
ATOM 642 N N . ALA A 1 86 ? -2.965 -7.199 -35.056 1.00 72.62 86 ALA A N 1
ATOM 643 C CA . ALA A 1 86 ? -1.680 -6.821 -35.628 1.00 72.62 86 ALA A CA 1
ATOM 644 C C . ALA A 1 86 ? -1.559 -5.301 -35.712 1.00 72.62 86 ALA A C 1
ATOM 646 O O . ALA A 1 86 ? -2.550 -4.595 -35.867 1.00 72.62 86 ALA A O 1
ATOM 647 N N . LEU A 1 87 ? -0.330 -4.814 -35.679 1.00 76.38 87 LEU A N 1
ATOM 648 C CA . LEU A 1 87 ? 0.009 -3.417 -35.889 1.00 76.38 87 LEU A CA 1
ATOM 649 C C . LEU A 1 87 ? 0.863 -3.326 -37.154 1.00 76.38 87 LEU A C 1
ATOM 651 O O . LEU A 1 87 ? 1.870 -4.022 -37.254 1.00 76.38 87 LEU A O 1
ATOM 655 N N . LEU A 1 88 ? 0.487 -2.498 -38.123 1.00 80.00 88 LEU A N 1
ATOM 656 C CA . LEU A 1 88 ? 1.358 -2.176 -39.252 1.00 80.00 88 LEU A CA 1
ATOM 657 C C . LEU A 1 88 ? 2.043 -0.846 -38.964 1.00 80.00 88 LEU A C 1
ATOM 659 O O . LEU A 1 88 ? 1.388 0.187 -38.885 1.00 80.00 88 LEU A O 1
ATOM 663 N N . ILE A 1 89 ? 3.360 -0.876 -38.814 1.00 79.62 89 ILE A N 1
ATOM 664 C CA . ILE A 1 89 ? 4.171 0.329 -38.661 1.00 79.62 89 ILE A CA 1
ATOM 665 C C . ILE A 1 89 ? 4.787 0.651 -40.011 1.00 79.62 89 ILE A C 1
ATOM 667 O O . ILE A 1 89 ? 5.492 -0.181 -40.578 1.00 79.62 89 ILE A O 1
ATOM 671 N N . GLY A 1 90 ? 4.539 1.849 -40.524 1.00 80.94 90 GLY A N 1
ATOM 672 C CA . GLY A 1 90 ? 5.204 2.386 -41.703 1.00 80.94 90 GLY A CA 1
ATOM 673 C C . GLY A 1 90 ? 6.240 3.431 -41.313 1.00 80.94 90 GLY A C 1
ATOM 674 O O . GLY A 1 90 ? 6.020 4.218 -40.398 1.00 80.94 90 GLY A O 1
ATOM 675 N N . TYR A 1 91 ? 7.362 3.465 -42.021 1.00 82.19 91 TYR A N 1
ATOM 676 C CA . TYR A 1 91 ? 8.329 4.554 -41.955 1.00 82.19 91 TYR A CA 1
ATOM 677 C C . TYR A 1 91 ? 8.663 5.045 -43.364 1.00 82.19 91 TYR A C 1
ATOM 679 O O . TYR A 1 91 ? 8.978 4.246 -44.255 1.00 82.19 91 TYR A O 1
ATOM 687 N N . GLY A 1 92 ? 8.601 6.363 -43.554 1.00 78.44 92 GLY A N 1
ATOM 688 C CA . GLY A 1 92 ? 8.973 7.044 -44.789 1.00 78.44 92 GLY A CA 1
ATOM 689 C C . GLY A 1 92 ? 9.961 8.176 -44.521 1.00 78.44 92 GLY A C 1
ATOM 690 O O . GLY A 1 92 ? 9.776 8.954 -43.589 1.00 78.44 92 GLY A O 1
ATOM 691 N N . GLY A 1 93 ? 11.010 8.266 -45.339 1.00 72.06 93 GLY A N 1
ATOM 692 C CA . GLY A 1 93 ? 12.031 9.314 -45.259 1.00 72.06 93 GLY A CA 1
ATOM 693 C C . GLY A 1 93 ? 13.165 9.105 -46.274 1.00 72.06 93 GLY A C 1
ATOM 694 O O . GLY A 1 93 ? 13.294 8.010 -46.829 1.00 72.06 93 GLY A O 1
ATOM 695 N N . PRO A 1 94 ? 14.010 10.116 -46.544 1.00 62.12 94 PRO A N 1
ATOM 696 C CA . PRO A 1 94 ? 15.091 10.036 -47.531 1.00 62.12 94 PRO A CA 1
ATOM 697 C C . PRO A 1 94 ? 16.090 8.899 -47.247 1.00 62.12 94 PRO A C 1
ATOM 699 O O . PRO A 1 94 ? 16.647 8.319 -48.183 1.00 62.12 94 PRO A O 1
ATOM 702 N N . SER A 1 95 ? 16.260 8.511 -45.979 1.00 54.53 95 SER A N 1
ATOM 703 C CA . SER A 1 95 ? 17.109 7.390 -45.547 1.00 54.53 95 SER A CA 1
ATOM 704 C C . SER A 1 95 ? 16.613 5.994 -45.924 1.00 54.53 95 SER A C 1
ATOM 706 O O . SER A 1 95 ? 17.414 5.058 -45.995 1.00 54.53 95 SER A O 1
ATOM 708 N N . VAL A 1 96 ? 15.322 5.839 -46.233 1.00 54.47 96 VAL A N 1
ATOM 709 C CA . VAL A 1 96 ? 14.722 4.555 -46.635 1.00 54.47 96 VAL A CA 1
ATOM 710 C C . VAL A 1 96 ? 15.364 4.003 -47.912 1.00 54.47 96 VAL A C 1
ATOM 712 O O . VAL A 1 96 ? 15.440 2.789 -48.110 1.00 54.47 96 VAL A O 1
ATOM 715 N N . THR A 1 97 ? 15.908 4.880 -48.754 1.00 51.88 97 THR A N 1
ATOM 716 C CA . THR A 1 97 ? 16.590 4.497 -49.994 1.00 51.88 97 THR A CA 1
ATOM 717 C C . THR A 1 97 ? 17.917 3.753 -49.775 1.00 51.88 97 THR A C 1
ATOM 719 O O . THR A 1 97 ? 18.396 3.116 -50.711 1.00 51.88 97 THR A O 1
ATOM 722 N N . GLN A 1 98 ? 18.493 3.779 -48.561 1.00 51.69 98 GLN A N 1
ATOM 723 C CA . GLN A 1 98 ? 19.858 3.302 -48.284 1.00 51.69 98 GLN A CA 1
ATOM 724 C C . GLN A 1 98 ? 19.956 2.088 -47.335 1.00 51.69 98 GLN A C 1
ATOM 726 O O . GLN A 1 98 ? 21.025 1.485 -47.253 1.00 51.69 98 GLN A O 1
ATOM 731 N N . SER A 1 99 ? 18.880 1.692 -46.638 1.00 55.66 99 SER A N 1
ATOM 732 C CA . SER A 1 99 ? 18.882 0.564 -45.682 1.00 55.66 99 SER A CA 1
ATOM 733 C C . SER A 1 99 ? 18.071 -0.638 -46.180 1.00 55.66 99 SER A C 1
ATOM 735 O O . SER A 1 99 ? 16.978 -0.473 -46.723 1.00 55.66 99 SER A O 1
ATOM 737 N N . ALA A 1 100 ? 18.595 -1.854 -45.975 1.00 57.44 100 ALA A N 1
ATOM 738 C CA . ALA A 1 100 ? 17.949 -3.110 -46.371 1.00 57.44 100 ALA A CA 1
ATOM 739 C C . ALA A 1 100 ? 16.900 -3.622 -45.362 1.00 57.44 100 ALA A C 1
ATOM 741 O O . ALA A 1 100 ? 16.078 -4.445 -45.746 1.00 57.44 100 ALA A O 1
ATOM 742 N N . THR A 1 101 ? 16.922 -3.152 -44.107 1.00 64.88 101 THR A N 1
ATOM 743 C CA . THR A 1 101 ? 15.944 -3.464 -43.042 1.00 64.88 101 THR A CA 1
ATOM 744 C C . THR A 1 101 ? 16.052 -2.401 -41.935 1.00 64.88 101 THR A C 1
ATOM 746 O O . THR A 1 101 ? 16.951 -2.491 -41.096 1.00 64.88 101 THR A O 1
ATOM 749 N N . PRO A 1 102 ? 15.201 -1.361 -41.904 1.00 66.81 102 PRO A N 1
ATOM 750 C CA . PRO A 1 102 ? 15.324 -0.303 -40.901 1.00 66.81 102 PRO A CA 1
ATOM 751 C C . PRO A 1 102 ? 14.726 -0.686 -39.540 1.00 66.81 102 PRO A C 1
ATOM 753 O O . PRO A 1 102 ? 15.017 -0.011 -38.560 1.00 66.81 102 PRO A O 1
ATOM 756 N N . PHE A 1 103 ? 13.926 -1.751 -39.447 1.00 71.38 103 PHE A N 1
ATOM 757 C CA . PHE A 1 103 ? 13.322 -2.201 -38.191 1.00 71.38 103 PHE A CA 1
ATOM 758 C C . PHE A 1 103 ? 14.153 -3.297 -37.510 1.00 71.38 103 PHE A C 1
ATOM 760 O O . PHE A 1 103 ? 14.593 -4.241 -38.167 1.00 71.38 103 PHE A O 1
ATOM 767 N N . TRP A 1 104 ? 14.335 -3.180 -36.193 1.00 61.75 104 TRP A N 1
ATOM 768 C CA . TRP A 1 104 ? 15.124 -4.084 -35.347 1.00 61.75 104 TRP A CA 1
ATOM 769 C C . TRP A 1 104 ? 14.282 -4.587 -34.164 1.00 61.75 104 TRP A C 1
ATOM 771 O O . TRP A 1 104 ? 13.342 -3.914 -33.745 1.00 61.75 104 TRP A O 1
ATOM 781 N N . GLY A 1 105 ? 14.628 -5.762 -33.620 1.00 52.31 105 GLY A N 1
ATOM 782 C CA . GLY A 1 105 ? 14.007 -6.291 -32.393 1.00 52.31 105 GLY A CA 1
ATOM 783 C C . GLY A 1 105 ? 12.585 -6.832 -32.567 1.00 52.31 105 GLY A C 1
ATOM 784 O O . GLY A 1 105 ? 11.785 -6.754 -31.649 1.00 52.31 105 GLY A O 1
ATOM 785 N N . THR A 1 106 ? 12.251 -7.344 -33.750 1.00 52.56 106 THR A N 1
ATOM 786 C CA . THR A 1 106 ? 10.900 -7.807 -34.104 1.00 52.56 106 THR A CA 1
ATOM 787 C C . THR A 1 106 ? 10.955 -9.170 -34.797 1.00 52.56 106 THR A C 1
ATOM 789 O O . THR A 1 106 ? 11.833 -9.430 -35.618 1.00 52.56 106 THR A O 1
ATOM 792 N N . ASP A 1 107 ? 9.982 -10.037 -34.517 1.00 46.31 107 ASP A N 1
ATOM 793 C CA . ASP A 1 107 ? 9.975 -11.447 -34.955 1.00 46.31 107 ASP A CA 1
ATOM 794 C C . ASP A 1 107 ? 9.729 -11.658 -36.465 1.00 46.31 107 ASP A C 1
ATOM 796 O O . ASP A 1 107 ? 9.671 -12.793 -36.948 1.00 46.31 107 ASP A O 1
ATOM 800 N N . LYS A 1 108 ? 9.502 -10.585 -37.237 1.00 52.88 108 LYS A N 1
ATOM 801 C CA . LYS A 1 108 ? 9.007 -10.650 -38.624 1.00 52.88 108 LYS A CA 1
ATOM 802 C C . LYS A 1 108 ? 9.816 -9.787 -39.590 1.00 52.88 108 LYS A C 1
ATOM 804 O O . LYS A 1 108 ? 10.221 -8.674 -39.272 1.00 52.88 108 LYS A O 1
ATOM 809 N N . LYS A 1 109 ? 9.973 -10.283 -40.826 1.00 56.84 109 LYS A N 1
ATOM 810 C CA . LYS A 1 109 ? 10.667 -9.591 -41.928 1.00 56.84 109 LYS A CA 1
ATOM 811 C C . LYS A 1 109 ? 9.970 -8.270 -42.277 1.00 56.84 109 LYS A C 1
ATOM 813 O O . LYS A 1 109 ? 8.766 -8.266 -42.525 1.00 56.84 109 LYS A O 1
ATOM 818 N N . SER A 1 110 ? 10.730 -7.175 -42.341 1.00 59.12 110 SER A N 1
ATOM 819 C CA . SER A 1 110 ? 10.255 -5.893 -42.871 1.00 59.12 110 SER A CA 1
ATOM 820 C C . SER A 1 110 ? 9.817 -6.056 -44.331 1.00 59.12 110 SER A C 1
ATOM 822 O O . SER A 1 110 ? 10.493 -6.715 -45.123 1.00 59.12 110 SER A O 1
ATOM 824 N N . ILE A 1 111 ? 8.680 -5.466 -44.689 1.00 62.66 111 ILE A N 1
ATOM 825 C CA . ILE A 1 111 ? 8.096 -5.522 -46.026 1.00 62.66 111 ILE A CA 1
ATOM 826 C C . ILE A 1 111 ? 8.374 -4.186 -46.713 1.00 62.66 111 ILE A C 1
ATOM 828 O O . ILE A 1 111 ? 7.919 -3.132 -46.258 1.00 62.66 111 ILE A O 1
ATOM 832 N N . ARG A 1 112 ? 9.109 -4.238 -47.825 1.00 57.75 112 ARG A N 1
ATOM 833 C CA . ARG A 1 112 ? 9.241 -3.117 -48.757 1.00 57.75 112 ARG A CA 1
ATOM 834 C C . ARG A 1 112 ? 8.170 -3.259 -49.835 1.00 57.75 112 ARG A C 1
ATOM 836 O O . ARG A 1 112 ? 8.063 -4.319 -50.453 1.00 57.75 112 ARG A O 1
ATOM 843 N N . LEU A 1 113 ? 7.367 -2.217 -50.025 1.00 57.53 113 LEU A N 1
ATOM 844 C CA . LEU A 1 113 ? 6.396 -2.144 -51.120 1.00 57.53 113 LEU A CA 1
ATOM 845 C C . LEU A 1 113 ? 7.141 -2.016 -52.478 1.00 57.53 113 LEU A C 1
ATOM 847 O O . LEU A 1 113 ? 8.345 -1.745 -52.476 1.00 57.53 113 LEU A O 1
ATOM 851 N N . PRO A 1 114 ? 6.498 -2.287 -53.634 1.00 51.78 114 PRO A N 1
ATOM 852 C CA . PRO A 1 114 ? 7.154 -2.302 -54.952 1.00 51.78 114 PRO A CA 1
ATOM 853 C C . PRO A 1 114 ? 7.949 -1.023 -55.291 1.00 51.78 114 PRO A C 1
ATOM 855 O O . PRO A 1 114 ? 7.707 0.032 -54.717 1.00 51.78 114 PRO A O 1
ATOM 858 N N . SER A 1 115 ? 8.888 -1.144 -56.242 1.00 49.62 115 SER A N 1
ATOM 859 C CA . SER A 1 115 ? 10.109 -0.331 -56.470 1.00 49.62 115 SER A CA 1
ATOM 860 C C . SER A 1 115 ? 10.034 1.198 -56.404 1.00 49.62 115 SER A C 1
ATOM 862 O O . SER A 1 115 ? 11.077 1.819 -56.197 1.00 49.62 115 SER A O 1
ATOM 864 N N . ASP A 1 116 ? 8.857 1.794 -56.549 1.00 54.47 116 ASP A N 1
ATOM 865 C CA . ASP A 1 116 ? 8.685 3.249 -56.638 1.00 54.47 116 ASP A CA 1
ATOM 866 C C . ASP A 1 116 ? 8.250 3.865 -55.299 1.00 54.47 116 ASP A C 1
ATOM 868 O O . ASP A 1 116 ? 8.116 5.081 -55.172 1.00 54.47 116 ASP A O 1
ATOM 872 N N . ASP A 1 117 ? 8.059 3.020 -54.284 1.00 56.94 117 ASP A N 1
ATOM 873 C CA . ASP A 1 117 ? 7.631 3.407 -52.954 1.00 56.94 117 ASP A CA 1
ATOM 874 C C . ASP A 1 117 ? 8.829 3.463 -51.971 1.00 56.94 117 ASP A C 1
ATOM 876 O O . ASP A 1 117 ? 9.391 2.421 -51.603 1.00 56.94 117 ASP A O 1
ATOM 880 N N . PRO A 1 118 ? 9.272 4.660 -51.528 1.00 57.91 118 PRO A N 1
ATOM 881 C CA . PRO A 1 118 ? 10.453 4.834 -50.684 1.00 57.91 118 PRO A CA 1
ATOM 882 C C . PRO A 1 118 ? 10.144 4.545 -49.207 1.00 57.91 118 PRO A C 1
ATOM 884 O O . PRO A 1 118 ? 10.530 5.322 -48.333 1.00 57.91 118 PRO A O 1
ATOM 887 N N . ARG A 1 119 ? 9.403 3.472 -48.902 1.00 67.94 119 ARG A N 1
ATOM 888 C CA . ARG A 1 119 ? 8.866 3.228 -47.554 1.00 67.94 119 ARG A CA 1
ATOM 889 C C . ARG A 1 119 ? 9.037 1.792 -47.107 1.00 67.94 119 ARG A C 1
ATOM 891 O O . ARG A 1 119 ? 8.907 0.842 -47.881 1.00 67.94 119 ARG A O 1
ATOM 898 N N . TRP A 1 120 ? 9.311 1.652 -45.817 1.00 71.81 120 TRP A N 1
ATOM 899 C CA . TRP A 1 120 ? 9.355 0.366 -45.144 1.00 71.81 120 TRP A CA 1
ATOM 900 C C . TRP A 1 120 ? 8.124 0.207 -44.283 1.00 71.81 120 TRP A C 1
ATOM 902 O O . TRP A 1 120 ? 7.715 1.135 -43.592 1.00 71.81 120 TRP A O 1
ATOM 912 N N . SER A 1 121 ? 7.568 -0.994 -44.297 1.00 74.12 121 SER A N 1
ATOM 913 C CA . SER A 1 121 ? 6.473 -1.356 -43.419 1.00 74.12 121 SER A CA 1
ATOM 914 C C . SER A 1 121 ? 6.818 -2.610 -42.637 1.00 74.12 121 SER A C 1
ATOM 916 O O . SER A 1 121 ? 7.563 -3.475 -43.106 1.00 74.12 121 SER A O 1
ATOM 918 N N . GLN A 1 122 ? 6.288 -2.720 -41.432 1.00 76.00 122 GLN A N 1
ATOM 919 C CA . GLN A 1 122 ? 6.430 -3.909 -40.625 1.00 76.00 122 GLN A CA 1
ATOM 920 C C . GLN A 1 122 ? 5.118 -4.246 -39.946 1.00 76.00 122 GLN A C 1
ATOM 922 O O . GLN A 1 122 ? 4.534 -3.428 -39.245 1.00 76.00 122 GLN A O 1
ATOM 927 N N . VAL A 1 123 ? 4.685 -5.489 -40.142 1.00 74.56 123 VAL A N 1
ATOM 928 C CA . VAL A 1 123 ? 3.570 -6.059 -39.395 1.00 74.56 123 VAL A CA 1
ATOM 929 C C . VAL A 1 123 ? 4.118 -6.624 -38.093 1.00 74.56 123 VAL A C 1
ATOM 931 O O . VAL A 1 123 ? 4.833 -7.626 -38.102 1.00 74.56 123 VAL A O 1
ATOM 934 N N . VAL A 1 124 ? 3.757 -6.005 -36.980 1.00 72.62 124 VAL A N 1
ATOM 935 C CA . VAL A 1 124 ? 4.051 -6.456 -35.623 1.00 72.62 124 VAL A CA 1
ATOM 936 C C . VAL A 1 124 ? 2.842 -7.227 -35.105 1.00 72.62 124 VAL A C 1
ATOM 938 O O . VAL A 1 124 ? 1.698 -6.789 -35.240 1.00 72.62 124 VAL A O 1
ATOM 941 N N . ASN A 1 125 ? 3.075 -8.432 -34.587 1.00 69.44 125 ASN A N 1
ATOM 942 C CA . ASN A 1 125 ? 2.008 -9.227 -33.988 1.00 69.44 125 ASN A CA 1
ATOM 943 C C . ASN A 1 125 ? 1.723 -8.688 -32.587 1.00 69.44 125 ASN A C 1
ATOM 945 O O . ASN A 1 125 ? 2.662 -8.541 -31.815 1.00 69.44 125 ASN A O 1
ATOM 949 N N . THR A 1 126 ? 0.457 -8.441 -32.254 1.00 65.69 126 THR A N 1
ATOM 950 C CA . THR A 1 126 ? 0.098 -7.970 -30.910 1.00 65.69 126 THR A CA 1
ATOM 951 C C . THR A 1 126 ? -0.114 -9.103 -29.899 1.00 65.69 126 THR A C 1
ATOM 953 O O . THR A 1 126 ? -0.518 -8.863 -28.764 1.00 65.69 126 THR A O 1
ATOM 956 N N . GLY A 1 127 ? 0.113 -10.358 -30.313 1.00 58.84 127 GLY A N 1
ATOM 957 C CA . GLY A 1 127 ? -0.021 -11.568 -29.493 1.00 58.84 127 GLY A CA 1
ATOM 958 C C . GLY A 1 127 ? -1.478 -11.975 -29.255 1.00 58.84 127 GLY A C 1
ATOM 959 O O . GLY A 1 127 ? -1.876 -13.078 -29.616 1.00 58.84 127 GLY A O 1
ATOM 960 N N . ASP A 1 128 ? -2.283 -11.048 -28.735 1.00 60.59 128 ASP A N 1
ATOM 961 C CA . ASP A 1 128 ? -3.711 -11.181 -28.450 1.00 60.59 128 ASP A CA 1
ATOM 962 C C . ASP A 1 128 ? -4.524 -10.059 -29.120 1.00 60.59 128 ASP A C 1
ATOM 964 O O . ASP A 1 128 ? -3.987 -9.056 -29.599 1.00 60.59 128 ASP A O 1
ATOM 968 N N . ARG A 1 129 ? -5.858 -10.207 -29.131 1.00 67.19 129 ARG A N 1
ATOM 969 C CA . ARG A 1 129 ? -6.759 -9.109 -29.514 1.00 67.19 129 ARG A CA 1
ATOM 970 C C . ARG A 1 129 ? -6.682 -7.980 -28.489 1.00 67.19 129 ARG A C 1
ATOM 972 O O . ARG A 1 129 ? -6.666 -8.251 -27.286 1.00 67.19 129 ARG A O 1
ATOM 979 N N . ILE A 1 130 ? -6.730 -6.740 -28.979 1.00 68.25 130 ILE A N 1
ATOM 980 C CA . ILE A 1 130 ? -6.924 -5.550 -28.141 1.00 68.25 130 ILE A CA 1
ATOM 981 C C . ILE A 1 130 ? -8.177 -5.771 -27.286 1.00 68.25 130 ILE A C 1
ATOM 983 O O . ILE A 1 130 ? -9.238 -6.136 -27.807 1.00 68.25 130 ILE A O 1
ATOM 987 N N . SER A 1 131 ? -8.042 -5.593 -25.973 1.00 68.31 131 SER A N 1
ATOM 988 C CA . SER A 1 131 ? -9.128 -5.771 -25.013 1.00 68.31 131 SER A CA 1
ATOM 989 C C . SER A 1 131 ? -10.370 -4.980 -25.423 1.00 68.31 131 SER A C 1
ATOM 991 O O . SER A 1 131 ? -10.295 -3.789 -25.716 1.00 68.31 131 SER A O 1
ATOM 993 N N . SER A 1 132 ? -11.552 -5.600 -25.347 1.00 65.25 132 SER A N 1
ATOM 994 C CA . SER A 1 132 ? -12.826 -4.908 -25.601 1.00 65.25 132 SER A CA 1
ATOM 995 C C . SER A 1 132 ? -13.128 -3.798 -24.586 1.00 65.25 132 SER A C 1
ATOM 997 O O . SER A 1 132 ? -14.093 -3.061 -24.758 1.00 65.25 132 SER A O 1
ATOM 999 N N . LYS A 1 133 ? -12.349 -3.716 -23.500 1.00 60.66 133 LYS A N 1
ATOM 1000 C CA . LYS A 1 133 ? -12.434 -2.659 -22.486 1.00 60.66 133 LYS A CA 1
ATOM 1001 C C . LYS A 1 133 ? -11.525 -1.465 -22.796 1.00 60.66 133 LYS A C 1
ATOM 1003 O O . LYS A 1 133 ? -11.731 -0.409 -22.211 1.00 60.66 133 LYS A O 1
ATOM 1008 N N . ALA A 1 134 ? -10.539 -1.625 -23.682 1.00 67.62 134 ALA A N 1
ATOM 1009 C CA . ALA A 1 134 ? -9.641 -0.549 -24.077 1.00 67.62 134 ALA A CA 1
ATOM 1010 C C . ALA A 1 134 ? -10.354 0.373 -25.071 1.00 67.62 134 ALA A C 1
ATOM 1012 O O . ALA A 1 134 ? -10.662 -0.021 -26.198 1.00 67.62 134 ALA A O 1
ATOM 1013 N N . THR A 1 135 ? -10.628 1.605 -24.644 1.00 70.81 135 THR A N 1
ATOM 1014 C CA . THR A 1 135 ? -11.247 2.621 -25.507 1.00 70.81 135 THR A CA 1
ATOM 1015 C C . THR A 1 135 ? -10.233 3.274 -26.446 1.00 70.81 135 THR A C 1
ATOM 1017 O O . THR A 1 135 ? -10.618 3.824 -27.474 1.00 70.81 135 THR A O 1
ATOM 1020 N N . HIS A 1 136 ? -8.944 3.203 -26.109 1.00 83.12 136 HIS A N 1
ATOM 1021 C CA . HIS A 1 136 ? -7.850 3.852 -26.823 1.00 83.12 136 HIS A CA 1
ATOM 1022 C C . HIS A 1 136 ? -6.590 2.973 -26.840 1.00 83.12 136 HIS A C 1
ATOM 1024 O O . HIS A 1 136 ? -6.499 1.950 -26.158 1.00 83.12 136 HIS A O 1
ATOM 1030 N N . VAL A 1 137 ? -5.595 3.422 -27.596 1.00 83.81 137 VAL A N 1
ATOM 1031 C CA . VAL A 1 137 ? -4.219 2.932 -27.597 1.00 83.81 137 VAL A CA 1
ATOM 1032 C C . VAL A 1 137 ? -3.296 4.107 -27.277 1.00 83.81 137 VAL A C 1
ATOM 1034 O O . VAL A 1 137 ? -3.438 5.187 -27.853 1.00 83.81 137 VAL A O 1
ATOM 1037 N N . LEU A 1 138 ? -2.365 3.915 -26.345 1.00 83.38 138 LEU A N 1
ATOM 1038 C CA . LEU A 1 138 ? -1.315 4.878 -26.030 1.00 83.38 138 LEU A CA 1
ATOM 1039 C C . LEU A 1 138 ? -0.067 4.536 -26.844 1.00 83.38 138 LEU A C 1
ATOM 1041 O O . LEU A 1 138 ? 0.506 3.458 -26.687 1.00 83.38 138 LEU A O 1
ATOM 1045 N N . VAL A 1 139 ? 0.352 5.462 -27.701 1.00 86.94 139 VAL A N 1
ATOM 1046 C CA . VAL A 1 139 ? 1.557 5.334 -28.524 1.00 86.94 139 VAL A CA 1
ATOM 1047 C C . VAL A 1 139 ? 2.632 6.257 -27.972 1.00 86.94 139 VAL A C 1
ATOM 1049 O O . VAL A 1 139 ? 2.380 7.453 -27.808 1.00 86.94 139 VAL A O 1
ATOM 1052 N N . THR A 1 140 ? 3.830 5.723 -27.724 1.00 85.38 140 THR A N 1
ATOM 1053 C CA . THR A 1 140 ? 4.972 6.517 -27.256 1.00 85.38 140 THR A CA 1
ATOM 1054 C C . THR A 1 140 ? 6.169 6.376 -28.188 1.00 85.38 140 THR A C 1
ATOM 1056 O O . THR A 1 140 ? 6.667 5.275 -28.405 1.00 85.38 140 THR A O 1
ATOM 1059 N N . LEU A 1 141 ? 6.650 7.503 -28.714 1.00 87.81 141 LEU A N 1
ATOM 1060 C CA . LEU A 1 141 ? 7.878 7.607 -29.500 1.00 87.81 141 LEU A CA 1
ATOM 1061 C C . LEU A 1 141 ? 8.988 8.234 -28.651 1.00 87.81 141 LEU A C 1
ATOM 1063 O O . LEU A 1 141 ? 8.838 9.344 -28.142 1.00 87.81 141 LEU A O 1
ATOM 1067 N N . TYR A 1 142 ? 10.123 7.553 -28.561 1.00 83.50 142 TYR A N 1
ATOM 1068 C CA . TYR A 1 142 ? 11.330 8.025 -27.896 1.00 83.50 142 TYR A CA 1
ATOM 1069 C C . TYR A 1 142 ? 12.383 8.438 -28.923 1.00 83.50 142 TYR A C 1
ATOM 1071 O O . TYR A 1 142 ? 12.722 7.670 -29.829 1.00 83.50 142 TYR A O 1
ATOM 1079 N N . VAL A 1 143 ? 12.919 9.648 -28.749 1.00 83.56 143 VAL A N 1
ATOM 1080 C CA . VAL A 1 143 ? 14.022 10.201 -29.542 1.00 83.56 143 VAL A CA 1
ATOM 1081 C C . VAL A 1 143 ? 15.184 10.499 -28.600 1.00 83.56 143 VAL A C 1
ATOM 1083 O O . VAL A 1 143 ? 15.095 11.384 -27.747 1.00 83.56 143 VAL A O 1
ATOM 1086 N N . VAL A 1 144 ? 16.267 9.738 -28.741 1.00 71.88 144 VAL A N 1
ATOM 1087 C CA . VAL A 1 144 ? 17.415 9.750 -27.822 1.00 71.88 144 VAL A CA 1
ATOM 1088 C C . VAL A 1 144 ? 18.688 10.148 -28.586 1.00 71.88 144 VAL A C 1
ATOM 1090 O O . VAL A 1 144 ? 18.863 9.662 -29.708 1.00 71.88 144 VAL A O 1
ATOM 1093 N N . PRO A 1 145 ? 19.567 11.012 -28.022 1.00 62.25 145 PRO A N 1
ATOM 1094 C CA . PRO A 1 145 ? 20.894 11.339 -28.548 1.00 62.25 145 PRO A CA 1
ATOM 1095 C C . PRO A 1 145 ? 21.721 10.109 -28.874 1.00 62.25 145 PRO A C 1
ATOM 1097 O O . PRO A 1 145 ? 21.675 9.105 -28.168 1.00 62.25 145 PRO A O 1
ATOM 1100 N N . ARG A 1 146 ? 22.565 10.236 -29.895 1.00 59.44 146 ARG A N 1
ATOM 1101 C CA . ARG A 1 146 ? 23.720 9.357 -30.051 1.00 59.44 146 ARG A CA 1
ATOM 1102 C C . ARG A 1 146 ? 24.774 9.677 -29.014 1.00 59.44 146 ARG A C 1
ATOM 1104 O O . ARG A 1 146 ? 25.037 10.840 -28.731 1.00 59.44 146 ARG A O 1
ATOM 1111 N N . LEU A 1 147 ? 25.383 8.628 -28.488 1.00 51.81 147 LEU A N 1
ATOM 1112 C CA . LEU A 1 147 ? 26.234 8.724 -27.307 1.00 51.81 147 LEU A CA 1
ATOM 1113 C C . LEU A 1 147 ? 27.655 8.224 -27.539 1.00 51.81 147 LEU A C 1
ATOM 1115 O O . LEU A 1 147 ? 28.500 8.310 -26.652 1.00 51.81 147 LEU A O 1
ATOM 1119 N N . ASP A 1 148 ? 27.933 7.778 -28.760 1.00 48.78 148 ASP A N 1
ATOM 1120 C CA . ASP A 1 148 ? 29.279 7.477 -29.203 1.00 48.78 148 ASP A CA 1
ATOM 1121 C C . ASP A 1 148 ? 29.912 8.719 -29.840 1.00 48.78 148 ASP A C 1
ATOM 1123 O O . ASP A 1 148 ? 29.561 9.117 -30.949 1.00 48.78 148 ASP A O 1
ATOM 1127 N N . ASP A 1 149 ? 30.937 9.266 -29.182 1.00 40.94 149 ASP A N 1
ATOM 1128 C CA . ASP A 1 149 ? 31.907 10.211 -29.768 1.00 40.94 149 ASP A CA 1
ATOM 1129 C C . ASP A 1 149 ? 32.838 9.528 -30.801 1.00 40.94 149 ASP A C 1
ATOM 1131 O O . ASP A 1 149 ? 33.780 10.123 -31.337 1.00 40.94 149 ASP A O 1
ATOM 1135 N N . ARG A 1 150 ? 32.616 8.240 -31.100 1.00 38.94 150 ARG A N 1
ATOM 1136 C CA . ARG A 1 150 ? 33.396 7.511 -32.099 1.00 38.94 150 ARG A CA 1
ATOM 1137 C C . ARG A 1 150 ? 32.879 7.817 -33.493 1.00 38.94 150 ARG A C 1
ATOM 1139 O O . ARG A 1 150 ? 31.923 7.234 -33.992 1.00 38.94 150 ARG A O 1
ATOM 1146 N N . ALA A 1 151 ? 33.608 8.715 -34.139 1.00 43.03 151 ALA A N 1
ATOM 1147 C CA . ALA A 1 151 ? 33.602 8.910 -35.572 1.00 43.03 151 ALA A CA 1
ATOM 1148 C C . ALA A 1 151 ? 33.493 7.578 -36.343 1.00 43.03 151 ALA A C 1
ATOM 1150 O O . ALA A 1 151 ? 34.339 6.698 -36.205 1.00 43.03 151 ALA A O 1
ATOM 1151 N N . LYS A 1 152 ? 32.518 7.543 -37.260 1.00 47.59 152 LYS A N 1
ATOM 1152 C CA . LYS A 1 152 ? 32.549 6.791 -38.522 1.00 47.59 152 LYS A CA 1
ATOM 1153 C C . LYS A 1 152 ? 32.563 5.265 -38.380 1.00 47.59 152 LYS A C 1
ATOM 1155 O O . LYS A 1 152 ? 33.623 4.652 -38.396 1.00 47.59 152 LYS A O 1
ATOM 1160 N N . THR A 1 153 ? 31.385 4.644 -38.416 1.00 42.56 153 THR A N 1
ATOM 1161 C CA . THR A 1 153 ? 31.093 3.485 -39.295 1.00 42.56 153 THR A CA 1
ATOM 1162 C C . THR A 1 153 ? 29.595 3.153 -39.230 1.00 42.56 153 THR A C 1
ATOM 1164 O O . THR A 1 153 ? 29.164 2.296 -38.474 1.00 42.56 153 THR A O 1
ATOM 1167 N N . GLY A 1 154 ? 28.799 3.876 -40.030 1.00 51.75 154 GLY A N 1
ATOM 1168 C CA . GLY A 1 154 ? 27.347 3.685 -40.181 1.00 51.75 154 GLY A CA 1
ATOM 1169 C C . GLY A 1 154 ? 26.530 4.865 -39.644 1.00 51.75 154 GLY A C 1
ATOM 1170 O O . GLY A 1 154 ? 26.296 4.976 -38.449 1.00 51.75 154 GLY A O 1
ATOM 1171 N N . SER A 1 155 ? 26.105 5.770 -40.527 1.00 55.69 155 SER A N 1
ATOM 1172 C CA . SER A 1 155 ? 25.332 6.987 -40.222 1.00 55.69 155 SER A CA 1
ATOM 1173 C C . SER A 1 155 ? 23.842 6.698 -39.978 1.00 55.69 155 SER A C 1
ATOM 1175 O O . SER A 1 155 ? 22.973 7.271 -40.641 1.00 55.69 155 SER A O 1
ATOM 1177 N N . THR A 1 156 ? 23.542 5.763 -39.073 1.00 59.94 156 THR A N 1
ATOM 1178 C CA . THR A 1 156 ? 22.171 5.429 -38.653 1.00 59.94 156 THR A CA 1
ATOM 1179 C C . THR A 1 156 ? 21.946 5.546 -37.136 1.00 59.94 156 THR A C 1
ATOM 1181 O O . THR A 1 156 ? 22.764 5.072 -36.347 1.00 59.94 156 THR A O 1
ATOM 1184 N N . ALA A 1 157 ? 20.906 6.253 -36.700 1.00 69.19 157 ALA A N 1
ATOM 1185 C CA . ALA A 1 157 ? 20.523 6.453 -35.298 1.00 69.19 157 ALA A CA 1
ATOM 1186 C C . ALA A 1 157 ? 19.172 5.783 -35.017 1.00 69.19 157 ALA A C 1
ATOM 1188 O O . ALA A 1 157 ? 18.426 5.521 -35.954 1.00 69.19 157 ALA A O 1
ATOM 1189 N N . ASN A 1 158 ? 18.841 5.508 -33.752 1.00 73.88 158 ASN A N 1
ATOM 1190 C CA . ASN A 1 158 ? 17.658 4.713 -33.418 1.00 73.88 158 ASN A CA 1
ATOM 1191 C C . ASN A 1 158 ? 16.535 5.558 -32.805 1.00 73.88 158 ASN A C 1
ATOM 1193 O O . ASN A 1 158 ? 16.759 6.361 -31.900 1.00 73.88 158 ASN A O 1
ATOM 1197 N N . LEU A 1 159 ? 15.318 5.327 -33.286 1.00 79.12 159 LEU A N 1
ATOM 1198 C CA . LEU A 1 159 ? 14.062 5.717 -32.657 1.00 79.12 159 LEU A CA 1
ATOM 1199 C C . LEU A 1 159 ? 13.458 4.485 -31.984 1.00 79.12 159 LEU A C 1
ATOM 1201 O O . LEU A 1 159 ? 13.678 3.358 -32.432 1.00 79.12 159 LEU A O 1
ATOM 1205 N N . THR A 1 160 ? 12.699 4.669 -30.909 1.00 78.50 160 THR A N 1
ATOM 1206 C CA . THR A 1 160 ? 12.022 3.555 -30.227 1.00 78.50 160 THR A CA 1
ATOM 1207 C C . THR A 1 160 ? 10.561 3.865 -30.007 1.00 78.50 160 THR A C 1
ATOM 1209 O O . THR A 1 160 ? 10.209 4.970 -29.607 1.00 78.50 160 THR A O 1
ATOM 1212 N N . LEU A 1 161 ? 9.719 2.883 -30.298 1.00 80.38 161 LEU A N 1
ATOM 1213 C CA . LEU A 1 161 ? 8.273 2.998 -30.285 1.00 80.38 161 LEU A CA 1
ATOM 1214 C C . LEU A 1 161 ? 7.683 1.940 -29.354 1.00 80.38 161 LEU A C 1
ATOM 1216 O O . LEU A 1 161 ? 8.001 0.756 -29.480 1.00 80.38 161 LEU A O 1
ATOM 1220 N N . THR A 1 162 ? 6.801 2.362 -28.454 1.00 79.44 162 THR A N 1
ATOM 1221 C CA . THR A 1 162 ? 5.989 1.471 -27.617 1.00 79.44 162 THR A CA 1
ATOM 1222 C C . THR A 1 162 ? 4.506 1.739 -27.844 1.00 79.44 162 THR A C 1
ATOM 1224 O O . THR A 1 162 ? 4.099 2.852 -28.196 1.00 79.44 162 THR A O 1
ATOM 1227 N N . VAL A 1 163 ? 3.694 0.691 -27.694 1.00 78.12 163 VAL A N 1
ATOM 1228 C CA . VAL A 1 163 ? 2.256 0.724 -27.973 1.00 78.12 163 VAL A CA 1
ATOM 1229 C C . VAL A 1 163 ? 1.529 -0.067 -26.891 1.00 78.12 163 VAL A C 1
ATOM 1231 O O . VAL A 1 163 ? 1.783 -1.258 -26.741 1.00 78.12 163 VAL A O 1
ATOM 1234 N N . SER A 1 164 ? 0.604 0.571 -26.175 1.00 76.88 164 SER A N 1
ATOM 1235 C CA . SER A 1 164 ? -0.116 -0.030 -25.042 1.00 76.88 164 SER A CA 1
ATOM 1236 C C . SER A 1 164 ? -1.621 0.199 -25.134 1.00 76.88 164 SER A C 1
ATOM 1238 O O . SER A 1 164 ? -2.077 1.203 -25.679 1.00 76.88 164 SER A O 1
ATOM 1240 N N . GLU A 1 165 ? -2.417 -0.709 -24.572 1.00 76.50 165 GLU A N 1
ATOM 1241 C CA . GLU A 1 165 ? -3.851 -0.477 -24.373 1.00 76.50 165 GLU A CA 1
ATOM 1242 C C . GLU A 1 165 ? -4.063 0.743 -23.472 1.00 76.50 165 GLU A C 1
ATOM 1244 O O . GLU A 1 165 ? -3.282 0.981 -22.554 1.00 76.50 165 GLU A O 1
ATOM 1249 N N . ALA A 1 166 ? -5.128 1.510 -23.689 1.00 66.06 166 ALA A N 1
ATOM 1250 C CA . ALA A 1 166 ? -5.455 2.641 -22.833 1.00 66.06 166 ALA A CA 1
ATOM 1251 C C . ALA A 1 166 ? -6.964 2.800 -22.637 1.00 66.06 166 ALA A C 1
ATOM 1253 O O . ALA A 1 166 ? -7.779 2.496 -23.510 1.00 66.06 166 ALA A O 1
ATOM 1254 N N . THR A 1 167 ? -7.346 3.298 -21.463 1.00 64.69 167 THR A N 1
ATOM 1255 C CA . THR A 1 167 ? -8.726 3.686 -21.158 1.00 64.69 167 THR A CA 1
ATOM 1256 C C . THR A 1 167 ? -8.746 5.090 -20.577 1.00 64.69 167 THR A C 1
ATOM 1258 O O . THR A 1 167 ? -7.987 5.398 -19.661 1.00 64.69 167 THR A O 1
ATOM 1261 N N . VAL A 1 168 ? -9.634 5.936 -21.093 1.00 60.19 168 VAL A N 1
ATOM 1262 C CA . VAL A 1 168 ? -9.900 7.260 -20.517 1.00 60.19 168 VAL A CA 1
ATOM 1263 C C . VAL A 1 168 ? -10.915 7.117 -19.388 1.00 60.19 168 VAL A C 1
ATOM 1265 O O . VAL A 1 168 ? -12.004 6.582 -19.596 1.00 60.19 168 VAL A O 1
ATOM 1268 N N . GLN A 1 169 ? -10.560 7.586 -18.195 1.00 56.19 169 GLN A N 1
ATOM 1269 C CA . GLN A 1 169 ? -11.431 7.618 -17.021 1.00 56.19 169 GLN A CA 1
ATOM 1270 C C . GLN A 1 169 ? -11.429 9.026 -16.425 1.00 56.19 169 GLN A C 1
ATOM 1272 O O . GLN A 1 169 ? -10.494 9.423 -15.729 1.00 56.19 169 GLN A O 1
ATOM 1277 N N . GLY A 1 170 ? -12.474 9.802 -16.719 1.00 59.62 170 GLY A N 1
ATOM 1278 C CA . GLY A 1 170 ? -12.550 11.206 -16.316 1.00 59.62 170 GLY A CA 1
ATOM 1279 C C . GLY A 1 170 ? -11.387 12.011 -16.901 1.00 59.62 170 GLY A C 1
ATOM 1280 O O . GLY A 1 170 ? -11.314 12.199 -18.109 1.00 59.62 170 GLY A O 1
ATOM 1281 N N . MET A 1 171 ? -10.473 12.459 -16.037 1.00 53.47 171 MET A N 1
ATOM 1282 C CA . MET A 1 171 ? -9.277 13.227 -16.409 1.00 53.47 171 MET A CA 1
ATOM 1283 C C . MET A 1 171 ? -8.016 12.370 -16.582 1.00 53.47 171 MET A C 1
ATOM 1285 O O . MET A 1 171 ? -6.935 12.907 -16.790 1.00 53.47 171 MET A O 1
ATOM 1289 N N . HIS A 1 172 ? -8.118 11.047 -16.475 1.00 52.84 172 HIS A N 1
ATOM 1290 C CA . HIS A 1 172 ? -6.954 10.167 -16.472 1.00 52.84 172 HIS A CA 1
ATOM 1291 C C . HIS A 1 172 ? -6.915 9.284 -17.712 1.00 52.84 172 HIS A C 1
ATOM 1293 O O . HIS A 1 172 ? -7.927 8.716 -18.125 1.00 52.84 172 HIS A O 1
ATOM 1299 N N . VAL A 1 173 ? -5.714 9.125 -18.266 1.00 55.88 173 VAL A N 1
ATOM 1300 C CA . VAL A 1 173 ? -5.406 8.059 -19.220 1.00 55.88 173 VAL A CA 1
ATOM 1301 C C . VAL A 1 173 ? -4.773 6.920 -18.435 1.00 55.88 173 VAL A C 1
ATOM 1303 O O . VAL A 1 173 ? -3.644 7.041 -17.962 1.00 55.88 173 VAL A O 1
ATOM 1306 N N . VAL A 1 174 ? -5.513 5.825 -18.284 1.00 54.72 174 VAL A N 1
ATOM 1307 C CA . VAL A 1 174 ? -5.039 4.608 -17.623 1.00 54.72 174 VAL A CA 1
ATOM 1308 C C . VAL A 1 174 ? -4.450 3.697 -18.692 1.00 54.72 174 VAL A C 1
ATOM 1310 O O . VAL A 1 174 ? -5.192 3.157 -19.518 1.00 54.72 174 VAL A O 1
ATOM 1313 N N . SER A 1 175 ? -3.123 3.546 -18.694 1.00 54.59 175 SER A N 1
ATOM 1314 C CA . SER A 1 175 ? -2.448 2.575 -19.562 1.00 54.59 175 SER A CA 1
ATOM 1315 C C . SER A 1 175 ? -2.676 1.163 -19.030 1.00 54.59 175 SER A C 1
ATOM 1317 O O . SER A 1 175 ? -2.541 0.900 -17.836 1.00 54.59 175 SER A O 1
ATOM 1319 N N . GLY A 1 176 ? -3.042 0.262 -19.929 1.00 51.38 176 GLY A N 1
ATOM 1320 C CA . GLY A 1 176 ? -3.182 -1.163 -19.696 1.00 51.38 176 GLY A CA 1
ATOM 1321 C C . GLY A 1 176 ? -1.943 -1.924 -20.160 1.00 51.38 176 GLY A C 1
ATOM 1322 O O . GLY A 1 176 ? -0.812 -1.459 -20.040 1.00 51.38 176 GLY A O 1
ATOM 1323 N N . ARG A 1 177 ? -2.178 -3.123 -20.687 1.00 60.53 177 ARG A N 1
ATOM 1324 C CA . ARG A 1 177 ? -1.142 -4.040 -21.169 1.00 60.53 177 ARG A CA 1
ATOM 1325 C C . ARG A 1 177 ? -0.411 -3.474 -22.400 1.00 60.53 177 ARG A C 1
ATOM 1327 O O . ARG A 1 177 ? -1.055 -2.878 -23.263 1.00 60.53 177 ARG A O 1
ATOM 1334 N N . SER A 1 178 ? 0.898 -3.731 -22.514 1.00 68.94 178 SER A N 1
ATOM 1335 C CA . SER A 1 178 ? 1.653 -3.486 -23.755 1.00 68.94 178 SER A CA 1
ATOM 1336 C C . SER A 1 178 ? 1.134 -4.380 -24.882 1.00 68.94 178 SER A C 1
ATOM 1338 O O . SER A 1 178 ? 0.974 -5.587 -24.702 1.00 68.94 178 SER A O 1
ATOM 1340 N N . LEU A 1 179 ? 0.850 -3.791 -26.039 1.00 65.81 179 LEU A N 1
ATOM 1341 C CA . LEU A 1 179 ? 0.337 -4.502 -27.207 1.00 65.81 179 LEU A CA 1
ATOM 1342 C C . LEU A 1 179 ? 1.445 -5.144 -28.036 1.00 65.81 179 LEU A C 1
ATOM 1344 O O . LEU A 1 179 ? 1.142 -6.041 -28.808 1.00 65.81 179 LEU A O 1
ATOM 1348 N N . ALA A 1 180 ? 2.692 -4.696 -27.918 1.00 69.06 180 ALA A N 1
ATOM 1349 C CA . ALA A 1 180 ? 3.820 -5.262 -28.646 1.00 69.06 180 ALA A CA 1
ATOM 1350 C C . ALA A 1 180 ? 5.137 -5.018 -27.903 1.00 69.06 180 ALA A C 1
ATOM 1352 O O . ALA A 1 180 ? 5.248 -4.074 -27.116 1.00 69.06 180 ALA A O 1
ATOM 1353 N N . ASP A 1 181 ? 6.145 -5.832 -28.208 1.00 65.06 181 ASP A N 1
ATOM 1354 C CA . ASP A 1 181 ? 7.525 -5.525 -27.841 1.00 65.06 181 ASP A CA 1
ATOM 1355 C C . ASP A 1 181 ? 7.958 -4.201 -28.482 1.00 65.06 181 ASP A C 1
ATOM 1357 O O . ASP A 1 181 ? 7.437 -3.780 -29.522 1.00 65.06 181 ASP A O 1
ATOM 1361 N N . SER A 1 182 ? 8.911 -3.517 -27.848 1.00 67.19 182 SER A N 1
ATOM 1362 C CA . SER A 1 182 ? 9.380 -2.220 -28.327 1.00 67.19 182 SER A CA 1
ATOM 1363 C C . SER A 1 182 ? 9.944 -2.323 -29.738 1.00 67.19 182 SER A C 1
ATOM 1365 O O . SER A 1 182 ? 10.848 -3.117 -30.002 1.00 67.19 182 SER A O 1
ATOM 1367 N N . VAL A 1 183 ? 9.475 -1.458 -30.629 1.00 72.69 183 VAL A N 1
ATOM 1368 C CA . VAL A 1 183 ? 9.937 -1.445 -32.013 1.00 72.69 183 VAL A CA 1
ATOM 1369 C C . VAL A 1 183 ? 11.045 -0.418 -32.146 1.00 72.69 183 VAL A C 1
ATOM 1371 O O . VAL A 1 183 ? 10.834 0.773 -31.911 1.00 72.69 183 VAL A O 1
ATOM 1374 N N . MET A 1 184 ? 12.233 -0.880 -32.529 1.00 74.62 184 MET A N 1
ATOM 1375 C CA . MET A 1 184 ? 13.373 -0.008 -32.787 1.00 74.62 184 MET A CA 1
ATOM 1376 C C . MET A 1 184 ? 13.490 0.261 -34.284 1.00 74.62 184 MET A C 1
ATOM 1378 O O . MET A 1 184 ? 13.469 -0.662 -35.101 1.00 74.62 184 MET A O 1
ATOM 1382 N N . LEU A 1 185 ? 13.632 1.532 -34.644 1.00 76.50 185 LEU A N 1
ATOM 1383 C CA . LEU A 1 185 ? 13.760 1.984 -36.023 1.00 76.50 185 LEU A CA 1
ATOM 1384 C C . LEU A 1 185 ? 15.094 2.701 -36.208 1.00 76.50 185 LEU A C 1
ATOM 1386 O O . LEU A 1 185 ? 15.355 3.703 -35.550 1.00 76.50 185 LEU A O 1
ATOM 1390 N N . SER A 1 186 ? 15.902 2.227 -37.146 1.00 76.38 186 SER A N 1
ATOM 1391 C CA . SER A 1 186 ? 17.153 2.860 -37.541 1.00 76.38 186 SER A CA 1
ATOM 1392 C C . SER A 1 186 ? 16.917 3.861 -38.678 1.00 76.38 186 SER A C 1
ATOM 1394 O O . SER A 1 186 ? 16.399 3.498 -39.735 1.00 76.38 186 SER A O 1
ATOM 1396 N N . VAL A 1 187 ? 17.290 5.121 -38.461 1.00 77.25 187 VAL A N 1
ATOM 1397 C CA . VAL A 1 187 ? 17.061 6.277 -39.347 1.00 77.25 187 VAL A CA 1
ATOM 1398 C C . VAL A 1 187 ? 18.380 6.978 -39.684 1.00 77.25 187 VAL A C 1
ATOM 1400 O O . VAL A 1 187 ? 19.345 6.844 -38.936 1.00 77.25 187 VAL A O 1
ATOM 1403 N N . SER A 1 188 ? 18.459 7.739 -40.783 1.00 77.19 188 SER A N 1
ATOM 1404 C CA . SER A 1 188 ? 19.685 8.509 -41.081 1.00 77.19 188 SER A CA 1
ATOM 1405 C C . SER A 1 188 ? 19.960 9.601 -40.052 1.00 77.19 188 SER A C 1
ATOM 1407 O O . SER A 1 188 ? 19.047 10.088 -39.394 1.00 77.19 188 SER A O 1
ATOM 1409 N N . ASP A 1 189 ? 21.206 10.066 -39.991 1.00 75.62 189 ASP A N 1
ATOM 1410 C CA . ASP A 1 189 ? 21.612 11.213 -39.164 1.00 75.62 189 ASP A CA 1
ATOM 1411 C C . ASP A 1 189 ? 20.799 12.477 -39.460 1.00 75.62 189 ASP A C 1
ATOM 1413 O O . ASP A 1 189 ? 20.461 13.220 -38.542 1.00 75.62 189 ASP A O 1
ATOM 1417 N N . ALA A 1 190 ? 20.464 12.705 -40.734 1.00 78.25 190 ALA A N 1
ATOM 1418 C CA . ALA A 1 190 ? 19.671 13.853 -41.159 1.00 78.25 190 ALA A CA 1
ATOM 1419 C C . ALA A 1 190 ? 18.223 13.752 -40.657 1.00 78.25 190 ALA A C 1
ATOM 1421 O O . ALA A 1 190 ? 17.697 14.712 -40.093 1.00 78.25 190 ALA A O 1
ATOM 1422 N N . ASP A 1 191 ? 17.600 12.579 -40.805 1.00 79.94 191 ASP A N 1
ATOM 1423 C CA . ASP A 1 191 ? 16.242 12.348 -40.306 1.00 79.94 191 ASP A CA 1
ATOM 1424 C C . ASP A 1 191 ? 16.217 12.398 -38.782 1.00 79.94 191 ASP A C 1
ATOM 1426 O O . ASP A 1 191 ? 15.345 13.031 -38.195 1.00 79.94 191 ASP A O 1
ATOM 1430 N N . TRP A 1 192 ? 17.198 11.774 -38.134 1.00 81.50 192 TRP A N 1
ATOM 1431 C CA . TRP A 1 192 ? 17.343 11.748 -36.688 1.00 81.50 192 TRP A CA 1
ATOM 1432 C C . TRP A 1 192 ? 17.520 13.144 -36.085 1.00 81.50 192 TRP A C 1
ATOM 1434 O O . TRP A 1 192 ? 16.846 13.471 -35.111 1.00 81.50 192 TRP A O 1
ATOM 1444 N N . ALA A 1 193 ? 18.363 13.992 -36.684 1.00 82.06 193 ALA A N 1
ATOM 1445 C CA . ALA A 1 193 ? 18.493 15.391 -36.284 1.00 82.06 193 ALA A CA 1
ATOM 1446 C C . ALA A 1 193 ? 17.156 16.137 -36.432 1.00 82.06 193 ALA A C 1
ATOM 1448 O O . ALA A 1 193 ? 16.768 16.889 -35.539 1.00 82.06 193 ALA A O 1
ATOM 1449 N N . GLY A 1 194 ? 16.405 15.855 -37.504 1.00 85.81 194 GLY A N 1
ATOM 1450 C CA . GLY A 1 194 ? 15.030 16.326 -37.671 1.00 85.81 194 GLY A CA 1
ATOM 1451 C C . GLY A 1 194 ? 14.125 15.898 -36.513 1.00 85.81 194 GLY A C 1
ATOM 1452 O O . GLY A 1 194 ? 13.533 16.751 -35.853 1.00 85.81 194 GLY A O 1
ATOM 1453 N N . TRP A 1 195 ? 14.064 14.595 -36.217 1.00 86.44 195 TRP A N 1
ATOM 1454 C CA . TRP A 1 195 ? 13.276 14.030 -35.113 1.00 86.44 195 TRP A CA 1
ATOM 1455 C C . TRP A 1 195 ? 13.673 14.592 -33.749 1.00 86.44 195 TRP A C 1
ATOM 1457 O O . TRP A 1 195 ? 12.839 14.708 -32.850 1.00 86.44 195 TRP A O 1
ATOM 1467 N N . ARG A 1 196 ? 14.946 14.945 -33.579 1.00 84.69 196 ARG A N 1
ATOM 1468 C CA . ARG A 1 196 ? 15.483 15.488 -32.337 1.00 84.69 196 ARG A CA 1
ATOM 1469 C C . ARG A 1 196 ? 15.166 16.964 -32.156 1.00 84.69 196 ARG A C 1
ATOM 1471 O O . ARG A 1 196 ? 14.799 17.339 -31.059 1.00 84.69 196 ARG A O 1
ATOM 1478 N N . GLU A 1 197 ? 15.294 17.795 -33.180 1.00 86.56 197 GLU A N 1
ATOM 1479 C CA . GLU A 1 197 ? 15.329 19.253 -32.983 1.00 86.56 197 GLU A CA 1
ATOM 1480 C C . GLU A 1 197 ? 14.064 19.962 -33.461 1.00 86.56 197 GLU A C 1
ATOM 1482 O O . GLU A 1 197 ? 13.655 20.978 -32.897 1.00 86.56 197 GLU A O 1
ATOM 1487 N N . GLN A 1 198 ? 13.412 19.430 -34.494 1.00 88.81 198 GLN A N 1
ATOM 1488 C CA . GLN A 1 198 ? 12.285 20.108 -35.126 1.00 88.81 198 GLN A CA 1
ATOM 1489 C C . GLN A 1 198 ? 10.977 19.875 -34.352 1.00 88.81 198 GLN A C 1
ATOM 1491 O O . GLN A 1 198 ? 10.855 18.899 -33.599 1.00 88.81 198 GLN A O 1
ATOM 1496 N N . PRO A 1 199 ? 9.964 20.744 -34.521 1.00 87.94 199 PRO A N 1
ATOM 1497 C CA . PRO A 1 199 ? 8.608 20.438 -34.074 1.00 87.94 199 PRO A CA 1
ATOM 1498 C C . PRO A 1 199 ? 8.154 19.096 -34.660 1.00 87.94 199 PRO A C 1
ATOM 1500 O O . PRO A 1 199 ? 8.538 18.771 -35.779 1.00 87.94 199 PRO A O 1
ATOM 1503 N N . LEU A 1 200 ? 7.354 18.315 -33.936 1.00 87.00 200 LEU A N 1
ATOM 1504 C CA . LEU A 1 200 ? 6.790 17.069 -34.472 1.00 87.00 200 LEU A CA 1
ATOM 1505 C C . LEU A 1 200 ? 5.281 17.196 -34.554 1.00 87.00 200 LEU A C 1
ATOM 1507 O O . LEU A 1 200 ? 4.644 17.666 -33.618 1.00 87.00 200 LEU A O 1
ATOM 1511 N N . ARG A 1 201 ? 4.712 16.756 -35.666 1.00 84.25 201 ARG A N 1
ATOM 1512 C CA . ARG A 1 201 ? 3.273 16.751 -35.884 1.00 84.25 201 ARG A CA 1
ATOM 1513 C C . ARG A 1 201 ? 2.735 15.357 -35.640 1.00 84.25 201 ARG A C 1
ATOM 1515 O O . ARG A 1 201 ? 3.296 14.408 -36.177 1.00 84.25 201 ARG A O 1
ATOM 1522 N N . ALA A 1 202 ? 1.656 15.229 -34.874 1.00 85.19 202 ALA A N 1
ATOM 1523 C CA . ALA A 1 202 ? 0.995 13.946 -34.647 1.00 85.19 202 ALA A CA 1
ATOM 1524 C C . ALA A 1 202 ? -0.515 14.045 -34.890 1.00 85.19 202 ALA A C 1
ATOM 1526 O O . ALA A 1 202 ? -1.145 15.030 -34.511 1.00 85.19 202 ALA A O 1
ATOM 1527 N N . GLY A 1 203 ? -1.118 13.034 -35.509 1.00 83.50 203 GLY A N 1
ATOM 1528 C CA . GLY A 1 203 ? -2.551 13.047 -35.809 1.00 83.50 203 GLY A CA 1
ATOM 1529 C C . GLY A 1 203 ? -3.061 11.727 -36.363 1.00 83.50 203 GLY A C 1
ATOM 1530 O O . GLY A 1 203 ? -2.277 10.818 -36.635 1.00 83.50 203 GLY A O 1
ATOM 1531 N N . THR A 1 204 ? -4.377 11.625 -36.550 1.00 79.06 204 THR A N 1
ATOM 1532 C CA . THR A 1 204 ? -4.988 10.514 -37.291 1.00 79.06 204 THR A CA 1
ATOM 1533 C C . THR A 1 204 ? -5.280 10.905 -38.745 1.00 79.06 204 THR A C 1
ATOM 1535 O O . THR A 1 204 ? -5.540 12.068 -39.062 1.00 79.06 204 THR A O 1
ATOM 1538 N N . ILE A 1 205 ? -5.192 9.929 -39.648 1.00 73.50 205 ILE A N 1
ATOM 1539 C CA . ILE A 1 205 ? -5.422 10.046 -41.093 1.00 73.50 205 ILE A CA 1
ATOM 1540 C C . ILE A 1 205 ? -6.633 9.171 -41.444 1.00 73.50 205 ILE A C 1
ATOM 1542 O O . ILE A 1 205 ? -6.758 8.049 -40.950 1.00 73.50 205 ILE A O 1
ATOM 1546 N N . ALA A 1 206 ? -7.542 9.688 -42.273 1.00 61.94 206 ALA A N 1
ATOM 1547 C CA . ALA A 1 206 ? -8.712 8.944 -42.730 1.00 61.94 206 ALA A CA 1
ATOM 1548 C C . ALA A 1 206 ? -8.314 7.817 -43.704 1.00 61.94 206 ALA A C 1
ATOM 1550 O O . ALA A 1 206 ? -7.529 8.030 -44.629 1.00 61.94 206 ALA A O 1
ATOM 1551 N N . ALA A 1 207 ? -8.907 6.630 -43.538 1.00 53.38 207 ALA A N 1
ATOM 1552 C CA . ALA A 1 207 ? -8.575 5.412 -44.289 1.00 53.38 207 ALA A CA 1
ATOM 1553 C C . ALA A 1 207 ? -8.686 5.523 -45.824 1.00 53.38 207 ALA A C 1
ATOM 1555 O O . ALA A 1 207 ? -8.060 4.743 -46.536 1.00 53.38 207 ALA A O 1
ATOM 1556 N N . THR A 1 208 ? -9.474 6.462 -46.357 1.00 50.09 208 THR A N 1
ATOM 1557 C CA . THR A 1 208 ? -9.626 6.663 -47.811 1.00 50.09 208 THR A CA 1
ATOM 1558 C C . THR A 1 208 ? -8.444 7.392 -48.448 1.00 50.09 208 THR A C 1
ATOM 1560 O O . THR A 1 208 ? -8.186 7.183 -49.629 1.00 50.09 208 THR A O 1
ATOM 1563 N N . ASP A 1 209 ? -7.696 8.170 -47.661 1.00 47.91 209 ASP A N 1
ATOM 1564 C CA . ASP A 1 209 ? -6.473 8.871 -48.081 1.00 47.91 209 ASP A CA 1
ATOM 1565 C C . ASP A 1 209 ? -5.204 8.127 -47.622 1.00 47.91 209 ASP A C 1
ATOM 1567 O O . ASP A 1 209 ? -4.083 8.522 -47.938 1.00 47.91 209 ASP A O 1
ATOM 1571 N N . ALA A 1 210 ? -5.376 7.005 -46.908 1.00 46.22 210 ALA A N 1
ATOM 1572 C CA . ALA A 1 210 ? -4.312 6.166 -46.354 1.00 46.22 210 ALA A CA 1
ATOM 1573 C C . ALA A 1 210 ? -3.491 5.413 -47.414 1.00 46.22 210 ALA A C 1
ATOM 1575 O O . ALA A 1 210 ? -2.563 4.678 -47.072 1.00 46.22 210 ALA A O 1
ATOM 1576 N N . ALA A 1 211 ? -3.734 5.675 -48.703 1.00 44.34 211 ALA A N 1
ATOM 1577 C CA . ALA A 1 211 ? -2.724 5.510 -49.736 1.00 44.34 211 ALA A CA 1
ATOM 1578 C C . ALA A 1 211 ? -1.616 6.571 -49.562 1.00 44.34 211 ALA A C 1
ATOM 1580 O O . ALA A 1 211 ? -1.286 7.331 -50.465 1.00 44.34 211 ALA A O 1
ATOM 1581 N N . PHE A 1 212 ? -0.949 6.508 -48.408 1.00 52.09 212 PHE A N 1
ATOM 1582 C CA . PHE A 1 212 ? 0.499 6.451 -48.361 1.00 52.09 212 PHE A CA 1
ATOM 1583 C C . PHE A 1 212 ? 1.295 7.726 -48.709 1.00 52.09 212 PHE A C 1
ATOM 1585 O O . PHE A 1 212 ? 2.524 7.718 -48.615 1.00 52.09 212 PHE A O 1
ATOM 1592 N N . ALA A 1 213 ? 0.614 8.837 -48.972 1.00 51.38 213 ALA A N 1
ATOM 1593 C CA . ALA A 1 213 ? 1.158 10.185 -48.911 1.00 51.38 213 ALA A CA 1
ATOM 1594 C C . ALA A 1 213 ? 0.602 10.878 -47.663 1.00 51.38 213 ALA A C 1
ATOM 1596 O O . ALA A 1 213 ? -0.608 10.882 -47.450 1.00 51.38 213 ALA A O 1
ATOM 1597 N N . LEU A 1 214 ? 1.468 11.473 -46.836 1.00 55.34 214 LEU A N 1
ATOM 1598 C CA . LEU A 1 214 ? 1.000 12.393 -45.801 1.00 55.34 214 LEU A CA 1
ATOM 1599 C C . LEU A 1 214 ? 0.252 13.536 -46.495 1.00 55.34 214 LEU A C 1
ATOM 1601 O O . LEU A 1 214 ? 0.866 14.241 -47.304 1.00 55.34 214 LEU A O 1
ATOM 1605 N N . PRO A 1 215 ? -1.040 13.761 -46.209 1.00 51.84 215 PRO A N 1
ATOM 1606 C CA . PRO A 1 215 ? -1.685 14.979 -46.656 1.00 51.84 215 PRO A CA 1
ATOM 1607 C C . PRO A 1 215 ? -0.919 16.164 -46.053 1.00 51.84 215 PRO A C 1
ATOM 1609 O O . PRO A 1 215 ? -0.433 16.086 -44.923 1.00 51.84 215 PRO A O 1
ATOM 1612 N N . ALA A 1 216 ? -0.829 17.283 -46.775 1.00 54.72 216 ALA A N 1
ATOM 1613 C CA . ALA A 1 216 ? -0.148 18.497 -46.303 1.00 54.72 216 ALA A CA 1
ATOM 1614 C C . ALA A 1 216 ? -0.698 19.044 -44.957 1.00 54.72 216 ALA A C 1
ATOM 1616 O O . ALA A 1 216 ? -0.092 19.926 -44.350 1.00 54.72 216 ALA A O 1
ATOM 1617 N N . ALA A 1 217 ? -1.815 18.498 -44.462 1.00 54.75 217 ALA A N 1
ATOM 1618 C CA . ALA A 1 217 ? -2.346 18.698 -43.122 1.00 54.75 217 ALA A CA 1
ATOM 1619 C C . ALA A 1 217 ? -2.886 17.368 -42.563 1.00 54.75 217 ALA A C 1
ATOM 1621 O O . ALA A 1 217 ? -3.678 16.700 -43.223 1.00 54.75 217 ALA A O 1
ATOM 1622 N N . PHE A 1 218 ? -2.494 16.994 -41.341 1.00 62.62 218 PHE A N 1
ATOM 1623 C CA . PHE A 1 218 ? -3.113 15.871 -40.634 1.00 62.62 218 PHE A CA 1
ATOM 1624 C C . PHE A 1 218 ? -4.588 16.210 -40.367 1.00 62.62 218 PHE A C 1
ATOM 1626 O O . PHE A 1 218 ? -4.856 17.231 -39.731 1.00 62.62 218 PHE A O 1
ATOM 1633 N N . PRO A 1 219 ? -5.548 15.413 -40.866 1.00 53.56 219 PRO A N 1
ATOM 1634 C CA . PRO A 1 219 ? -6.947 15.831 -40.907 1.00 53.56 219 PRO A CA 1
ATOM 1635 C C . PRO A 1 219 ? -7.676 15.713 -39.560 1.00 53.56 219 PRO A C 1
ATOM 1637 O O . PRO A 1 219 ? -8.687 16.389 -39.367 1.00 53.56 219 PRO A O 1
ATOM 1640 N N . HIS A 1 220 ? -7.188 14.891 -38.622 1.00 61.38 220 HIS A N 1
ATOM 1641 C CA . HIS A 1 220 ? -7.905 14.599 -37.381 1.00 61.38 220 HIS A CA 1
ATOM 1642 C C . HIS A 1 220 ? -7.085 14.882 -36.122 1.00 61.38 220 HIS A C 1
A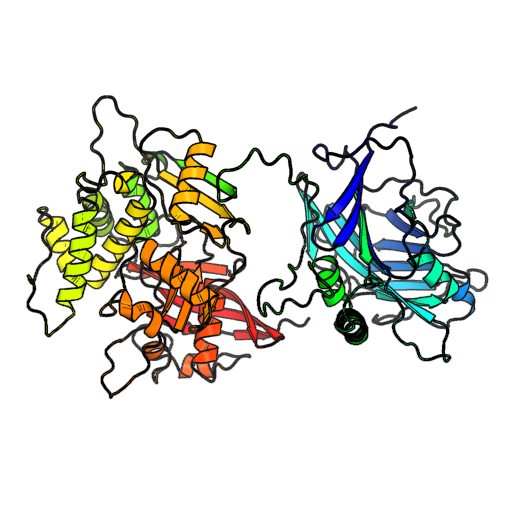TOM 1644 O O . HIS A 1 220 ? -5.916 14.505 -35.990 1.00 61.38 220 HIS A O 1
ATOM 1650 N N . ARG A 1 221 ? -7.750 15.563 -35.185 1.00 70.19 221 ARG A N 1
ATOM 1651 C CA . ARG A 1 221 ? -7.202 15.966 -33.895 1.00 70.19 221 ARG A CA 1
ATOM 1652 C C . ARG A 1 221 ? -7.209 14.772 -32.927 1.00 70.19 221 ARG A C 1
ATOM 1654 O O . ARG A 1 221 ? -8.119 13.947 -32.962 1.00 70.19 221 ARG A O 1
ATOM 1661 N N . LEU A 1 222 ? -6.189 14.672 -32.076 1.00 78.12 222 LEU A N 1
ATOM 1662 C CA . LEU A 1 222 ? -6.054 13.586 -31.096 1.00 78.12 222 LEU A CA 1
ATOM 1663 C C . LEU A 1 222 ? -6.641 13.998 -29.746 1.00 78.12 222 LEU A C 1
ATOM 1665 O O . LEU A 1 222 ? -6.396 15.133 -29.336 1.00 78.12 222 LEU A O 1
ATOM 1669 N N . PRO A 1 223 ? -7.319 13.108 -29.004 1.00 77.62 223 PRO A N 1
ATOM 1670 C CA . PRO A 1 223 ? -7.792 13.414 -27.653 1.00 77.62 223 PRO A CA 1
ATOM 1671 C C . PRO A 1 223 ? -6.686 13.943 -26.727 1.00 77.62 223 PRO A C 1
ATOM 1673 O O . PRO A 1 223 ? -6.937 14.806 -25.887 1.00 77.62 223 PRO A O 1
ATOM 1676 N N . PHE A 1 224 ? -5.457 13.445 -26.898 1.00 83.94 224 PHE A N 1
ATOM 1677 C CA . PHE A 1 224 ? -4.304 13.806 -26.081 1.00 83.94 224 PHE A CA 1
ATOM 1678 C C . PHE A 1 224 ? -2.990 13.680 -26.865 1.00 83.94 224 PHE A C 1
ATOM 1680 O O . PHE A 1 224 ? -2.754 12.673 -27.541 1.00 83.94 224 PHE A O 1
ATOM 1687 N N . LEU A 1 225 ? -2.127 14.688 -26.720 1.00 87.12 225 LEU A N 1
ATOM 1688 C CA . LEU A 1 225 ? -0.753 14.716 -27.214 1.00 87.12 225 LEU A CA 1
ATOM 1689 C C . LEU A 1 225 ? 0.162 15.370 -26.170 1.00 87.12 225 LEU A C 1
ATOM 1691 O O . LEU A 1 225 ? -0.118 16.469 -25.693 1.00 87.12 225 LEU A O 1
ATOM 1695 N N . GLU A 1 226 ? 1.278 14.725 -25.848 1.00 86.19 226 GLU A N 1
ATOM 1696 C CA . GLU A 1 226 ? 2.267 15.218 -24.890 1.00 86.19 226 GLU A CA 1
ATOM 1697 C C . GLU A 1 226 ? 3.688 15.048 -25.422 1.00 86.19 226 GLU A C 1
ATOM 1699 O O . GLU A 1 226 ? 4.043 14.008 -25.971 1.00 86.19 226 GLU A O 1
ATOM 1704 N N . GLN A 1 227 ? 4.519 16.059 -25.191 1.00 87.81 227 GLN A N 1
ATOM 1705 C CA . GLN A 1 227 ? 5.964 15.981 -25.298 1.00 87.81 227 GLN A CA 1
ATOM 1706 C C . GLN A 1 227 ? 6.587 16.147 -23.916 1.00 87.81 227 GLN A C 1
ATOM 1708 O O . GLN A 1 227 ? 6.346 17.150 -23.245 1.00 87.81 227 GLN A O 1
ATOM 1713 N N . ARG A 1 228 ? 7.455 15.209 -23.535 1.00 83.56 228 ARG A N 1
ATOM 1714 C CA . ARG A 1 228 ? 8.397 15.374 -22.425 1.00 83.56 228 ARG A CA 1
ATOM 1715 C C . ARG A 1 228 ? 9.798 15.554 -22.966 1.00 83.56 228 ARG A C 1
ATOM 1717 O O . ARG A 1 228 ? 10.209 14.812 -23.859 1.00 83.56 228 ARG A O 1
ATOM 1724 N N . THR A 1 229 ? 10.532 16.505 -22.407 1.00 76.50 229 THR A N 1
ATOM 1725 C CA . THR A 1 229 ? 11.926 16.757 -22.771 1.00 76.50 229 THR A CA 1
ATOM 1726 C C . THR A 1 229 ? 12.816 16.809 -21.552 1.00 76.50 229 THR A C 1
ATOM 1728 O O . THR A 1 229 ? 12.462 17.455 -20.564 1.00 76.50 229 THR A O 1
ATOM 1731 N N . VAL A 1 230 ? 13.978 16.173 -21.663 1.00 72.06 230 VAL A N 1
ATOM 1732 C CA . VAL A 1 230 ? 15.018 16.193 -20.634 1.00 72.06 230 VAL A CA 1
ATOM 1733 C C . VAL A 1 230 ? 16.282 16.801 -21.220 1.00 72.06 230 VAL A C 1
ATOM 1735 O O . VAL A 1 230 ? 16.742 16.343 -22.267 1.00 72.06 230 VAL A O 1
ATOM 1738 N N . ASP A 1 231 ? 16.805 17.833 -20.563 1.00 70.69 231 ASP A N 1
ATOM 1739 C CA . ASP A 1 231 ? 18.040 18.507 -20.957 1.00 70.69 231 ASP A CA 1
ATOM 1740 C C . ASP A 1 231 ? 19.260 17.675 -20.544 1.00 70.69 231 ASP A C 1
ATOM 1742 O O . ASP A 1 231 ? 19.352 17.186 -19.417 1.00 70.69 231 ASP A O 1
ATOM 1746 N N . LEU A 1 232 ? 20.185 17.490 -21.479 1.00 62.28 232 LEU A N 1
ATOM 1747 C CA . LEU A 1 232 ? 21.440 16.762 -21.300 1.00 62.28 232 LEU A CA 1
ATOM 1748 C C . LEU A 1 232 ? 22.646 17.699 -21.308 1.00 62.28 232 LEU A C 1
ATOM 1750 O O . LEU A 1 232 ? 23.769 17.265 -21.025 1.00 62.28 232 LEU A O 1
ATOM 1754 N N . SER A 1 233 ? 22.436 18.972 -21.644 1.00 57.62 233 SER A N 1
ATOM 1755 C CA . SER A 1 233 ? 23.450 20.003 -21.531 1.00 57.62 233 SER A CA 1
ATOM 1756 C C . SER A 1 233 ? 23.638 20.318 -20.047 1.00 57.62 233 SER A C 1
ATOM 1758 O O . SER A 1 233 ? 22.892 21.058 -19.421 1.00 57.62 233 SER A O 1
ATOM 1760 N N . GLY A 1 234 ? 24.629 19.676 -19.424 1.00 52.75 234 GLY A N 1
ATOM 1761 C CA . GLY A 1 234 ? 25.024 20.054 -18.068 1.00 52.75 234 GLY A CA 1
ATOM 1762 C C . GLY A 1 234 ? 25.416 21.533 -18.058 1.00 52.75 234 GLY A C 1
ATOM 1763 O O . GLY A 1 234 ? 26.168 21.955 -18.942 1.00 52.75 234 GLY A O 1
ATOM 1764 N N . ASP A 1 235 ? 24.921 22.301 -17.080 1.00 46.34 235 ASP A N 1
ATOM 1765 C CA . ASP A 1 235 ? 25.198 23.735 -16.956 1.00 46.34 235 ASP A CA 1
ATOM 1766 C C . ASP A 1 235 ? 26.681 24.036 -17.205 1.00 46.34 235 ASP A C 1
ATOM 1768 O O . ASP A 1 235 ? 27.580 23.341 -16.719 1.00 46.34 235 ASP A O 1
ATOM 1772 N N . SER A 1 236 ? 26.968 25.113 -17.936 1.00 42.53 236 SER 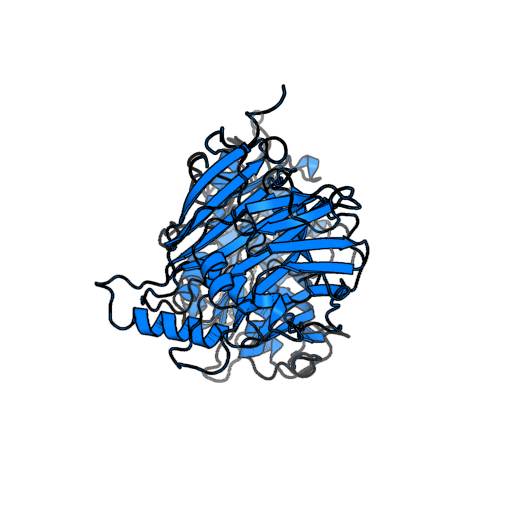A N 1
ATOM 1773 C CA . SER A 1 236 ? 28.347 25.536 -18.226 1.00 42.53 236 SER A CA 1
ATOM 1774 C C . SER A 1 236 ? 29.156 25.873 -16.957 1.00 42.53 236 SER A C 1
ATOM 1776 O O . SER A 1 236 ? 30.388 25.877 -17.004 1.00 42.53 236 SER A O 1
ATOM 1778 N N . GLY A 1 237 ? 28.479 26.072 -15.816 1.00 43.50 237 GLY A N 1
ATOM 1779 C CA . GLY A 1 237 ? 29.052 26.183 -14.467 1.00 43.50 237 GLY A CA 1
ATOM 1780 C C . GLY A 1 237 ? 28.909 24.936 -13.573 1.00 43.50 237 GLY A C 1
ATOM 1781 O O . GLY A 1 237 ? 29.319 24.980 -12.413 1.00 43.50 237 GLY A O 1
ATOM 1782 N N . GLY A 1 238 ? 28.338 23.839 -14.077 1.00 45.81 238 GLY A N 1
ATOM 1783 C CA . GLY A 1 238 ? 28.108 22.586 -13.351 1.00 45.81 238 GLY A CA 1
ATOM 1784 C C . GLY A 1 238 ? 29.397 21.821 -13.034 1.00 45.81 238 GLY A C 1
ATOM 1785 O O . GLY A 1 238 ? 30.420 21.937 -13.721 1.00 45.81 238 GLY A O 1
ATOM 1786 N N . ARG A 1 239 ? 29.384 21.021 -11.959 1.00 42.69 239 ARG A N 1
ATOM 1787 C CA . ARG A 1 239 ? 30.574 20.282 -11.504 1.00 42.69 239 ARG A CA 1
ATOM 1788 C C . ARG A 1 239 ? 30.973 19.269 -12.586 1.00 42.69 239 ARG A C 1
ATOM 1790 O O . ARG A 1 239 ? 30.131 18.622 -13.193 1.00 42.69 239 ARG A O 1
ATOM 1797 N N . ARG A 1 240 ? 32.281 19.014 -12.758 1.00 45.00 240 ARG A N 1
ATOM 1798 C CA . ARG A 1 240 ? 32.864 17.983 -13.668 1.00 45.00 240 ARG A CA 1
ATOM 1799 C C . ARG A 1 240 ? 32.206 16.585 -13.584 1.00 45.00 240 ARG A C 1
ATOM 1801 O O . ARG A 1 240 ? 32.448 15.745 -14.445 1.00 45.00 240 ARG A O 1
ATOM 1808 N N . ARG A 1 241 ? 31.441 16.324 -12.521 1.00 41.12 241 ARG A N 1
ATOM 1809 C CA . ARG A 1 241 ? 30.787 15.062 -12.168 1.00 41.12 241 ARG A CA 1
ATOM 1810 C C . ARG A 1 241 ? 29.425 14.878 -12.863 1.00 41.12 241 ARG A C 1
ATOM 1812 O O . ARG A 1 241 ? 29.110 13.744 -13.208 1.00 41.12 241 ARG A O 1
ATOM 1819 N N . ASP A 1 242 ? 28.722 15.963 -13.186 1.00 48.12 242 ASP A N 1
ATOM 1820 C CA . ASP A 1 242 ? 27.405 15.944 -13.850 1.00 48.12 242 ASP A CA 1
ATOM 1821 C C . ASP A 1 242 ? 27.555 15.469 -15.308 1.00 48.12 242 ASP A C 1
ATOM 1823 O O . ASP A 1 242 ? 26.839 14.592 -15.783 1.00 48.12 242 ASP A O 1
ATOM 1827 N N . LYS A 1 243 ? 28.635 15.897 -15.977 1.00 49.81 243 LYS A N 1
ATOM 1828 C CA . LYS A 1 243 ? 29.014 15.394 -17.310 1.00 49.81 243 LYS A CA 1
ATOM 1829 C C . LYS A 1 243 ? 29.288 13.883 -17.338 1.00 49.81 243 LYS A C 1
ATOM 1831 O O . LYS A 1 243 ? 28.971 13.224 -18.321 1.00 49.81 243 LYS A O 1
ATOM 1836 N N . ARG A 1 244 ? 29.860 13.313 -16.268 1.00 50.16 244 ARG A N 1
ATOM 1837 C CA . ARG A 1 244 ? 30.139 11.865 -16.171 1.00 50.16 244 ARG A CA 1
ATOM 1838 C C . ARG A 1 244 ? 28.864 11.053 -15.927 1.00 50.16 244 ARG A C 1
ATOM 1840 O O . ARG A 1 244 ? 28.781 9.919 -16.380 1.00 50.16 244 ARG A O 1
ATOM 1847 N N . CYS A 1 245 ? 27.887 11.628 -15.231 1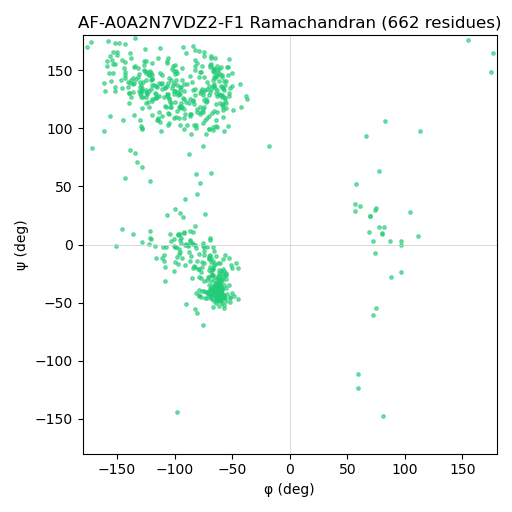.00 52.25 245 CYS A N 1
ATOM 1848 C CA . CYS A 1 245 ? 26.594 10.999 -14.987 1.00 52.25 245 CYS A CA 1
ATOM 1849 C C . CYS A 1 245 ? 25.759 10.933 -16.275 1.00 52.25 245 CYS A C 1
ATOM 1851 O O . CYS A 1 245 ? 25.278 9.857 -16.625 1.00 52.25 245 CYS A O 1
ATOM 1853 N N . MET A 1 246 ? 25.743 12.012 -17.070 1.00 54.56 246 MET A N 1
ATOM 1854 C CA . MET A 1 246 ? 25.147 11.984 -18.411 1.00 54.56 246 MET A CA 1
ATOM 1855 C C . MET A 1 246 ? 25.792 10.935 -19.326 1.00 54.56 246 MET A C 1
ATOM 1857 O O . MET A 1 246 ? 25.082 10.236 -20.043 1.00 54.56 246 MET A O 1
ATOM 1861 N N . MET A 1 247 ? 27.118 10.756 -19.261 1.00 52.72 247 MET A N 1
ATOM 1862 C CA . MET A 1 247 ? 27.812 9.686 -19.996 1.00 52.72 247 MET A CA 1
ATOM 1863 C C . MET A 1 247 ? 27.467 8.266 -19.505 1.00 52.72 247 MET A C 1
ATOM 1865 O O . MET A 1 247 ? 27.532 7.324 -20.291 1.00 52.72 247 MET A O 1
ATOM 1869 N N . ASN A 1 248 ? 27.091 8.089 -18.235 1.00 52.97 248 ASN A N 1
ATOM 1870 C CA . ASN A 1 248 ? 26.680 6.790 -17.693 1.00 52.97 248 ASN A CA 1
ATOM 1871 C C . ASN A 1 248 ? 25.236 6.442 -18.077 1.00 52.97 248 ASN A C 1
ATOM 1873 O O . ASN A 1 248 ? 25.000 5.332 -18.536 1.00 52.97 248 ASN A O 1
ATOM 1877 N N . VAL A 1 249 ? 24.300 7.396 -17.966 1.00 53.38 249 VAL A N 1
ATOM 1878 C CA . VAL A 1 249 ? 22.913 7.260 -18.468 1.00 53.38 249 VAL A CA 1
ATOM 1879 C C . VAL A 1 249 ? 22.934 6.880 -19.946 1.00 53.38 249 VAL A C 1
ATOM 1881 O O . VAL A 1 249 ? 22.238 5.980 -20.405 1.00 53.38 249 VAL A O 1
ATOM 1884 N N . ALA A 1 250 ? 23.824 7.529 -20.681 1.00 52.94 250 ALA A N 1
ATOM 1885 C CA . ALA A 1 250 ? 24.081 7.243 -22.068 1.00 52.94 250 ALA A CA 1
ATOM 1886 C C . ALA A 1 250 ? 24.597 5.822 -22.352 1.00 52.94 250 ALA A C 1
ATOM 1888 O O . ALA A 1 250 ? 24.129 5.147 -23.267 1.00 52.94 250 ALA A O 1
ATOM 1889 N N . TYR A 1 251 ? 25.541 5.342 -21.549 1.00 52.84 251 TYR A N 1
ATOM 1890 C CA . TYR A 1 251 ? 26.059 3.984 -21.664 1.00 52.84 251 TYR A CA 1
ATOM 1891 C C . TYR A 1 251 ? 25.001 2.928 -21.290 1.00 52.84 251 TYR A C 1
ATOM 1893 O O . TYR A 1 251 ? 24.879 1.909 -21.967 1.00 52.84 251 TYR A O 1
ATOM 1901 N N . GLU A 1 252 ? 24.181 3.179 -20.266 1.00 48.56 252 GLU A N 1
ATOM 1902 C CA . GLU A 1 252 ? 23.082 2.294 -19.845 1.00 48.56 252 GLU A CA 1
ATOM 1903 C C . GLU A 1 252 ? 21.989 2.163 -20.916 1.00 48.56 252 GLU A C 1
ATOM 1905 O O . GLU A 1 252 ? 21.450 1.073 -21.122 1.00 48.56 252 GLU A O 1
ATOM 1910 N N . MET A 1 253 ? 21.748 3.236 -21.674 1.00 51.34 253 MET A N 1
ATOM 1911 C CA . MET A 1 253 ? 20.841 3.277 -22.824 1.00 51.34 253 MET A CA 1
ATOM 1912 C C . MET A 1 253 ? 21.282 2.412 -24.026 1.00 51.34 253 MET A C 1
ATOM 1914 O O . MET A 1 253 ? 20.521 2.257 -24.975 1.00 51.34 253 MET A O 1
ATOM 1918 N N . SER A 1 254 ? 22.467 1.796 -24.003 1.00 46.78 254 SER A N 1
ATOM 1919 C CA . SER A 1 254 ? 22.935 0.892 -25.070 1.00 46.78 254 SER A CA 1
ATOM 1920 C C . SER A 1 254 ? 22.564 -0.595 -24.875 1.00 46.78 254 SER A C 1
ATOM 1922 O O . SER A 1 254 ? 22.898 -1.421 -25.724 1.00 46.78 254 SER A O 1
ATOM 1924 N N . ASN A 1 255 ? 21.858 -0.955 -23.790 1.00 44.91 255 ASN A N 1
ATOM 1925 C CA . ASN A 1 255 ? 21.537 -2.345 -23.417 1.00 44.91 255 ASN A CA 1
ATOM 1926 C C . ASN A 1 255 ? 20.066 -2.755 -23.667 1.00 44.91 255 ASN A C 1
ATOM 1928 O O . ASN A 1 255 ? 19.170 -1.920 -23.708 1.00 44.91 255 ASN A O 1
ATOM 1932 N N . LEU A 1 256 ? 19.805 -4.072 -23.740 1.00 38.00 256 LEU A N 1
ATOM 1933 C CA . LEU A 1 256 ? 18.507 -4.739 -24.017 1.00 38.00 256 LEU A CA 1
ATOM 1934 C C . LEU A 1 256 ? 17.296 -4.321 -23.140 1.00 38.00 256 LEU A C 1
ATOM 1936 O O . LEU A 1 256 ? 16.171 -4.661 -23.481 1.00 38.00 256 LEU A O 1
ATOM 1940 N N . LEU A 1 257 ? 17.493 -3.575 -22.045 1.00 43.88 257 LEU A N 1
ATOM 1941 C CA . LEU A 1 257 ? 16.432 -3.040 -21.165 1.00 43.88 257 LEU A CA 1
ATOM 1942 C C . LEU A 1 257 ? 15.965 -1.621 -21.559 1.00 43.88 257 LEU A C 1
ATOM 1944 O O . LEU A 1 257 ? 15.235 -0.964 -20.814 1.00 43.88 257 LEU A O 1
ATOM 1948 N N . PHE A 1 258 ? 16.404 -1.142 -22.724 1.00 53.28 258 PHE A N 1
ATOM 1949 C CA . PHE A 1 258 ? 16.227 0.222 -23.222 1.00 53.28 258 PHE A CA 1
ATOM 1950 C C . PHE A 1 258 ? 14.811 0.818 -23.057 1.00 53.28 258 PHE A C 1
ATOM 1952 O O . PHE A 1 258 ? 14.709 1.928 -22.538 1.00 53.28 258 PHE A O 1
ATOM 1959 N N . PRO A 1 259 ? 13.704 0.130 -23.397 1.00 46.50 259 PRO A N 1
ATOM 1960 C CA . PRO A 1 259 ? 12.366 0.735 -23.358 1.00 46.50 259 PRO A CA 1
ATOM 1961 C C . PRO A 1 259 ? 11.835 0.948 -21.935 1.00 46.50 259 PRO A C 1
ATOM 1963 O O . PRO A 1 259 ? 11.277 2.003 -21.635 1.00 46.50 259 PRO A O 1
ATOM 1966 N N . ALA A 1 260 ? 12.061 -0.021 -21.041 1.00 46.88 260 ALA A N 1
ATOM 1967 C CA . ALA A 1 260 ? 11.663 0.072 -19.636 1.00 46.88 260 ALA A CA 1
ATOM 1968 C C . ALA A 1 260 ? 12.445 1.178 -18.906 1.00 46.88 260 ALA A C 1
ATOM 1970 O O . ALA A 1 260 ? 11.893 1.909 -18.084 1.00 46.88 260 ALA A O 1
ATOM 1971 N N . LEU A 1 261 ? 13.726 1.352 -19.253 1.00 53.62 261 LEU A N 1
ATOM 1972 C CA . LEU A 1 261 ? 14.561 2.427 -18.720 1.00 53.62 261 LEU A CA 1
ATOM 1973 C C . LEU A 1 261 ? 14.139 3.807 -19.243 1.00 53.62 261 LEU A C 1
ATOM 1975 O O . LEU A 1 261 ? 14.183 4.777 -18.492 1.00 53.62 261 LEU A O 1
ATOM 1979 N N . LEU A 1 262 ? 13.672 3.918 -20.491 1.00 57.97 262 LEU A N 1
ATOM 1980 C CA . LEU A 1 262 ? 13.172 5.184 -21.037 1.00 57.97 262 LEU A CA 1
ATOM 1981 C C . LEU A 1 262 ? 11.926 5.683 -20.297 1.00 57.97 262 LEU A C 1
ATOM 1983 O O . LEU A 1 262 ? 11.855 6.862 -19.951 1.00 57.97 262 LEU A O 1
ATOM 1987 N N . GLU A 1 263 ? 10.964 4.811 -19.990 1.00 54.06 263 GLU A N 1
ATOM 1988 C CA . GLU A 1 263 ? 9.797 5.184 -19.173 1.00 54.06 263 GLU A CA 1
ATOM 1989 C C . GLU A 1 263 ? 10.190 5.690 -17.782 1.00 54.06 263 GLU A C 1
ATOM 1991 O O . GLU A 1 263 ? 9.635 6.682 -17.304 1.00 54.06 263 GLU A O 1
ATOM 1996 N N . VAL A 1 264 ? 11.203 5.059 -17.190 1.00 51.03 264 VAL A N 1
ATOM 1997 C CA . VAL A 1 264 ? 11.824 5.449 -15.924 1.00 51.03 264 VAL A CA 1
ATOM 1998 C C . VAL A 1 264 ? 12.506 6.822 -16.033 1.00 51.03 264 VAL A C 1
ATOM 2000 O O . VAL A 1 264 ? 12.268 7.683 -15.189 1.00 51.03 264 VAL A O 1
ATOM 2003 N N . TYR A 1 265 ? 13.309 7.082 -17.069 1.00 55.09 265 TYR A N 1
ATOM 2004 C CA . TYR A 1 265 ? 14.026 8.356 -17.225 1.00 55.09 265 TYR A CA 1
ATOM 2005 C C . TYR A 1 265 ? 13.096 9.542 -17.507 1.00 55.09 265 TYR A C 1
ATOM 2007 O O . TYR A 1 265 ? 13.295 10.616 -16.947 1.00 55.09 265 TYR A O 1
ATOM 2015 N N . PHE A 1 266 ? 12.035 9.353 -18.296 1.00 55.91 266 PHE A N 1
ATOM 2016 C CA . PHE A 1 266 ? 10.997 10.377 -18.489 1.00 55.91 266 PHE A CA 1
ATOM 2017 C C . PHE A 1 266 ? 10.037 10.514 -17.287 1.00 55.91 266 PHE A C 1
ATOM 2019 O O . PHE A 1 266 ? 9.100 11.321 -17.338 1.00 55.91 266 PHE A O 1
ATOM 2026 N N . GLY A 1 267 ? 10.258 9.734 -16.220 1.00 43.16 267 GLY A N 1
ATOM 2027 C CA . GLY A 1 267 ? 9.549 9.786 -14.940 1.00 43.16 267 GLY A CA 1
ATOM 2028 C C . GLY A 1 267 ? 10.412 10.150 -13.717 1.00 43.16 267 GLY A C 1
ATOM 2029 O O . GLY A 1 267 ? 9.848 10.235 -12.630 1.00 43.16 267 GLY A O 1
ATOM 2030 N N . ARG A 1 268 ? 11.736 10.365 -13.852 1.00 42.41 268 ARG A N 1
ATOM 2031 C CA . ARG A 1 268 ? 12.668 10.667 -12.735 1.00 42.41 268 ARG A CA 1
ATOM 2032 C C . ARG A 1 268 ? 13.008 12.149 -12.569 1.00 42.41 268 ARG A C 1
ATOM 2034 O O . ARG A 1 268 ? 12.965 12.915 -13.531 1.00 42.41 268 ARG A O 1
ATOM 2041 N N . SER A 1 269 ? 13.377 12.505 -11.329 1.00 35.19 269 SER A N 1
ATOM 2042 C CA . SER A 1 269 ? 13.648 13.873 -10.882 1.00 35.19 269 SER A CA 1
ATOM 2043 C C . SER A 1 269 ? 14.994 14.467 -11.257 1.00 35.19 269 SER A C 1
ATOM 2045 O O . SER A 1 269 ? 15.112 15.684 -11.323 1.00 35.19 269 SER A O 1
ATOM 2047 N N . ASP A 1 270 ? 16.023 13.649 -11.433 1.00 39.62 270 ASP A N 1
ATOM 2048 C CA . ASP A 1 270 ? 17.368 14.158 -11.610 1.00 39.62 270 ASP A CA 1
ATOM 2049 C C . ASP A 1 270 ? 18.262 13.165 -12.345 1.00 39.62 270 ASP A C 1
ATOM 2051 O O . ASP A 1 270 ? 18.670 12.123 -11.845 1.00 39.62 270 ASP A O 1
ATOM 2055 N N . LEU A 1 271 ? 18.636 13.489 -13.578 1.00 43.69 271 LEU A N 1
ATOM 2056 C CA . LEU A 1 271 ? 19.607 12.647 -14.270 1.00 43.69 271 LEU A CA 1
ATOM 2057 C C . LEU A 1 271 ? 21.030 12.833 -13.732 1.00 43.69 271 LEU A C 1
ATOM 2059 O O . LEU A 1 271 ? 21.877 12.007 -14.056 1.00 43.69 271 LEU A O 1
ATOM 2063 N N . CYS A 1 272 ? 21.326 13.901 -12.972 1.00 43.84 272 CYS A N 1
ATOM 2064 C CA . CYS A 1 272 ? 22.709 14.301 -12.673 1.00 43.84 272 CYS A CA 1
ATOM 2065 C C . CYS A 1 272 ? 22.986 15.030 -11.348 1.00 43.84 272 CYS A C 1
ATOM 2067 O O . CYS A 1 272 ? 24.156 15.332 -11.104 1.00 43.84 272 CYS A O 1
ATOM 2069 N N . THR A 1 273 ? 22.015 15.330 -10.478 1.00 35.91 273 THR A N 1
ATOM 2070 C CA . THR A 1 273 ? 22.351 15.988 -9.204 1.00 35.91 273 THR A CA 1
ATOM 2071 C C . THR A 1 273 ? 22.978 15.006 -8.223 1.00 35.91 273 THR A C 1
ATOM 2073 O O . THR A 1 273 ? 22.381 14.035 -7.781 1.00 35.91 273 THR A O 1
ATOM 2076 N N . LEU A 1 274 ? 24.232 15.269 -7.862 1.00 32.50 274 LEU A N 1
ATOM 2077 C CA . LEU A 1 274 ? 24.938 14.555 -6.806 1.00 32.50 274 LEU A CA 1
ATOM 2078 C C . LEU A 1 274 ? 24.681 15.200 -5.450 1.00 32.50 274 LEU A C 1
ATOM 2080 O O . LEU A 1 274 ? 25.563 15.862 -4.898 1.00 32.50 274 LEU A O 1
ATOM 2084 N N . ASP A 1 275 ? 23.504 14.919 -4.903 1.00 24.88 275 ASP A N 1
ATOM 2085 C CA . ASP A 1 275 ? 23.400 14.624 -3.480 1.00 24.88 275 ASP A CA 1
ATOM 2086 C C . ASP A 1 275 ? 23.174 13.108 -3.358 1.00 24.88 275 ASP A C 1
ATOM 2088 O O . ASP A 1 275 ? 22.176 12.591 -3.858 1.00 24.88 275 ASP A O 1
ATOM 2092 N N . PRO A 1 276 ? 24.121 12.327 -2.809 1.00 25.22 276 PRO A N 1
ATOM 2093 C CA . PRO A 1 276 ? 23.945 10.893 -2.678 1.00 25.22 276 PRO A CA 1
ATOM 2094 C C . PRO A 1 276 ? 22.980 10.630 -1.518 1.00 25.22 276 PRO A C 1
ATOM 2096 O O . PRO A 1 276 ? 23.392 10.374 -0.389 1.00 25.22 276 PRO A O 1
ATOM 2099 N N . HIS A 1 277 ? 21.683 10.669 -1.797 1.00 24.70 277 HIS A N 1
ATOM 2100 C CA . HIS A 1 277 ? 20.684 9.964 -1.006 1.00 24.70 277 HIS A CA 1
ATOM 2101 C C . HIS A 1 277 ? 20.420 8.625 -1.698 1.00 24.70 277 HIS A C 1
ATOM 2103 O O . HIS A 1 277 ? 19.742 8.596 -2.722 1.00 24.70 277 HIS A O 1
ATOM 2109 N N . PRO A 1 278 ? 20.956 7.493 -1.196 1.00 24.70 278 PRO A N 1
ATOM 2110 C CA . PRO A 1 278 ? 20.945 6.233 -1.940 1.00 24.70 278 PRO A CA 1
ATOM 2111 C C . PRO A 1 278 ? 19.557 5.616 -2.169 1.00 24.70 278 PRO A C 1
ATOM 2113 O O . PRO A 1 278 ? 19.487 4.583 -2.821 1.00 24.70 278 PRO A O 1
ATOM 2116 N N . ASN A 1 279 ? 18.467 6.206 -1.661 1.00 25.44 279 ASN A N 1
ATOM 2117 C CA . ASN A 1 279 ? 17.159 5.545 -1.588 1.00 25.44 279 ASN A CA 1
ATOM 2118 C C . ASN A 1 279 ? 15.944 6.396 -2.012 1.00 25.44 279 ASN A C 1
ATOM 2120 O O . ASN A 1 279 ? 14.829 5.942 -1.783 1.00 25.44 279 ASN A O 1
ATOM 2124 N N . GLN A 1 280 ? 16.089 7.598 -2.588 1.00 27.56 280 GLN A N 1
ATOM 2125 C CA . GLN A 1 280 ? 14.941 8.528 -2.648 1.00 27.56 280 GLN A CA 1
ATOM 2126 C C . GLN A 1 280 ? 14.280 8.828 -3.989 1.00 27.56 280 GLN A C 1
ATOM 2128 O O . GLN A 1 280 ? 13.241 9.468 -3.969 1.00 27.56 280 GLN A O 1
ATOM 2133 N N . ASP A 1 281 ? 14.736 8.298 -5.118 1.00 29.80 281 ASP A N 1
ATOM 2134 C CA . ASP A 1 281 ? 13.982 8.484 -6.366 1.00 29.80 281 ASP A CA 1
ATOM 2135 C C . ASP A 1 281 ? 14.036 7.234 -7.237 1.00 29.80 281 ASP A C 1
ATOM 2137 O O . ASP A 1 281 ? 14.499 7.271 -8.372 1.00 29.80 281 ASP A O 1
ATOM 2141 N N . ILE A 1 282 ? 13.596 6.079 -6.721 1.00 27.31 282 ILE A N 1
ATOM 2142 C CA . ILE A 1 282 ? 13.249 4.954 -7.602 1.00 27.31 282 ILE A CA 1
ATOM 2143 C C . ILE A 1 282 ? 12.084 5.436 -8.460 1.00 27.31 282 ILE A C 1
ATOM 2145 O O . ILE A 1 282 ? 11.008 5.746 -7.955 1.00 27.31 282 ILE A O 1
ATOM 2149 N N . ALA A 1 283 ? 12.359 5.546 -9.753 1.00 27.00 283 ALA A N 1
ATOM 2150 C CA . ALA A 1 283 ? 11.425 5.955 -10.777 1.00 27.00 283 ALA A CA 1
ATOM 2151 C C . ALA A 1 283 ? 10.067 5.291 -10.570 1.00 27.00 283 ALA A C 1
ATOM 2153 O O . ALA A 1 283 ? 9.959 4.065 -10.606 1.00 27.00 283 ALA A O 1
ATOM 2154 N N . ALA A 1 284 ? 9.038 6.104 -10.353 1.00 25.66 284 ALA A N 1
ATOM 2155 C CA . ALA A 1 284 ? 7.677 5.624 -10.448 1.00 25.66 284 ALA A CA 1
ATOM 2156 C C . ALA A 1 284 ? 7.484 5.066 -11.870 1.00 25.66 284 ALA A C 1
ATOM 2158 O O . ALA A 1 284 ? 7.640 5.828 -12.829 1.00 25.66 284 ALA A O 1
ATOM 2159 N N . PRO A 1 285 ? 7.134 3.780 -12.057 1.00 27.00 285 PRO A N 1
ATOM 2160 C CA . PRO A 1 285 ? 6.495 3.384 -13.297 1.00 27.00 285 PRO A CA 1
ATOM 2161 C C . PRO A 1 285 ? 5.154 4.125 -13.335 1.00 27.00 285 PRO A C 1
ATOM 2163 O O . PRO A 1 285 ? 4.219 3.798 -12.605 1.00 27.00 285 PRO A O 1
ATOM 2166 N N . LEU A 1 286 ? 5.080 5.200 -14.117 1.00 31.75 286 LEU A N 1
ATOM 2167 C CA . LEU A 1 286 ? 3.826 5.897 -14.377 1.00 31.75 286 LEU A CA 1
ATOM 2168 C C . LEU A 1 286 ? 2.998 5.064 -15.360 1.00 31.75 286 LEU A C 1
ATOM 2170 O O . LEU A 1 286 ? 3.440 4.855 -16.487 1.00 31.75 286 LEU A O 1
ATOM 2174 N N . PRO A 1 287 ? 1.728 4.788 -15.029 1.00 31.72 287 PRO A N 1
ATOM 2175 C CA . PRO A 1 287 ? 0.672 4.926 -16.013 1.00 31.72 287 PRO A CA 1
ATOM 2176 C C . PRO A 1 287 ? -0.353 5.930 -15.485 1.00 31.72 287 PRO A C 1
ATOM 2178 O O . PRO A 1 287 ? -1.532 5.628 -15.358 1.00 31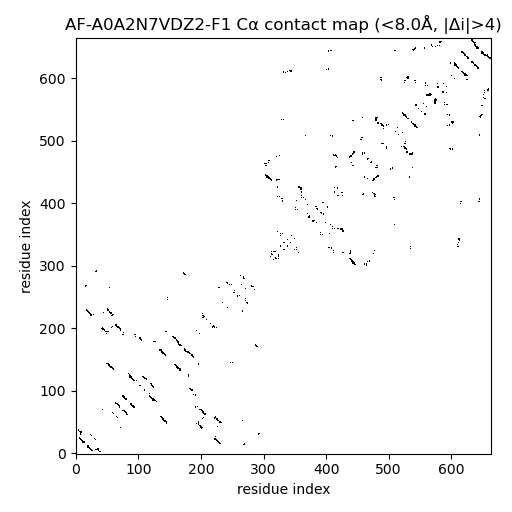.72 287 PRO A O 1
ATOM 2181 N N . LEU A 1 288 ? 0.103 7.130 -15.133 1.00 34.56 288 LEU A N 1
ATOM 2182 C CA . LEU A 1 288 ? -0.774 8.267 -14.886 1.00 34.56 288 LEU A CA 1
ATOM 2183 C C . LEU A 1 288 ? -0.258 9.431 -15.720 1.00 34.56 288 LEU A C 1
ATOM 2185 O O . LEU A 1 288 ? 0.704 10.114 -15.374 1.00 34.56 288 LEU A O 1
ATOM 2189 N N . VAL A 1 289 ? -0.897 9.640 -16.866 1.00 42.09 289 VAL A N 1
ATOM 2190 C CA . VAL A 1 289 ? -0.930 10.972 -17.457 1.00 42.09 289 VAL A CA 1
ATOM 2191 C C . VAL A 1 289 ? -1.825 11.802 -16.534 1.00 42.09 289 VAL A C 1
ATOM 2193 O O . VAL A 1 289 ? -3.050 11.670 -16.563 1.00 42.09 289 VAL A O 1
ATOM 2196 N N . GLU A 1 290 ? -1.222 12.594 -15.649 1.00 40.81 290 GLU A N 1
ATOM 2197 C CA . GLU A 1 290 ? -1.953 13.561 -14.831 1.00 40.81 290 GLU A CA 1
ATOM 2198 C C . GLU A 1 290 ? -2.349 14.761 -15.701 1.00 40.81 290 GLU A C 1
ATOM 2200 O O . GLU A 1 290 ? -1.534 15.622 -16.035 1.00 40.81 290 GLU A O 1
ATOM 2205 N N . VAL A 1 291 ? -3.631 14.822 -16.064 1.00 39.53 291 VAL A N 1
ATOM 2206 C CA . VAL A 1 291 ? -4.269 15.968 -16.735 1.00 39.53 291 VAL A CA 1
ATOM 2207 C C . VAL A 1 291 ? -4.861 16.919 -15.675 1.00 39.53 291 VAL A C 1
ATOM 2209 O O . VAL A 1 291 ? -5.966 17.438 -15.819 1.00 39.53 291 VAL A O 1
ATOM 2212 N N . ALA A 1 292 ? -4.149 17.121 -14.562 1.00 32.44 292 ALA A N 1
ATOM 2213 C CA . ALA A 1 292 ? -4.575 17.965 -13.444 1.00 32.44 292 ALA A CA 1
ATOM 2214 C C . ALA A 1 292 ? -3.503 19.006 -13.086 1.00 32.44 292 ALA A C 1
ATOM 2216 O O . ALA A 1 292 ? -2.308 18.783 -13.284 1.00 32.44 292 ALA A O 1
ATOM 2217 N N . ASN A 1 293 ? -3.945 20.160 -12.579 1.00 34.78 293 ASN A N 1
ATOM 2218 C CA . ASN A 1 293 ? -3.081 21.207 -12.045 1.00 34.78 293 ASN A CA 1
ATOM 2219 C C . ASN A 1 293 ? -2.889 20.986 -10.536 1.00 34.78 293 ASN A C 1
ATOM 2221 O O . ASN A 1 293 ? -3.863 20.785 -9.810 1.00 34.78 293 ASN A O 1
ATOM 2225 N N . ARG A 1 294 ? -1.639 21.043 -10.065 1.00 33.66 294 ARG A N 1
ATOM 2226 C CA . ARG A 1 294 ? -1.256 20.862 -8.651 1.00 33.66 294 ARG A CA 1
ATOM 2227 C C . ARG A 1 294 ? -1.707 22.035 -7.763 1.00 33.66 294 ARG A C 1
ATOM 2229 O O . ARG A 1 294 ? -1.660 21.931 -6.540 1.00 33.66 294 ARG A O 1
ATOM 2236 N N . GLU A 1 295 ? -2.142 23.139 -8.374 1.00 28.81 295 GLU A N 1
ATOM 2237 C CA . GLU A 1 295 ? -2.398 24.418 -7.698 1.00 28.81 295 GLU A CA 1
ATOM 2238 C C . GLU A 1 295 ? -3.868 24.691 -7.334 1.00 28.81 295 GLU A C 1
ATOM 2240 O O . GLU A 1 295 ? -4.115 25.554 -6.498 1.00 28.81 295 GLU A O 1
ATOM 2245 N N . ASP A 1 296 ? -4.822 23.895 -7.832 1.00 27.58 296 ASP A N 1
ATOM 2246 C CA . ASP A 1 296 ? -6.235 23.923 -7.400 1.00 27.58 296 ASP A CA 1
ATOM 2247 C C . ASP A 1 296 ? -6.605 22.710 -6.525 1.00 27.58 296 ASP A C 1
ATOM 2249 O O . ASP A 1 296 ? -7.767 22.323 -6.396 1.00 27.58 296 ASP A O 1
ATOM 2253 N N . VAL A 1 297 ? -5.614 22.114 -5.853 1.00 29.50 297 VAL A N 1
ATOM 2254 C CA . VAL A 1 297 ? -5.888 21.344 -4.638 1.00 29.50 297 VAL A CA 1
ATOM 2255 C C . VAL A 1 297 ? -6.288 22.377 -3.581 1.00 29.50 297 VAL A C 1
ATOM 2257 O O . VAL A 1 297 ? -5.425 23.160 -3.172 1.00 29.50 297 VAL A O 1
ATOM 2260 N N . PRO A 1 298 ? -7.557 22.443 -3.132 1.00 23.56 298 PRO A N 1
ATOM 2261 C CA . PRO A 1 298 ? -7.944 23.396 -2.098 1.00 23.56 298 PRO A CA 1
ATOM 2262 C C . PRO A 1 298 ? -7.065 23.106 -0.896 1.00 23.56 298 PRO A C 1
ATOM 2264 O O . PRO A 1 298 ? -7.265 22.027 -0.362 1.00 23.56 298 PRO A O 1
ATOM 2267 N N . ARG A 1 299 ? -6.095 23.984 -0.544 1.00 28.42 299 ARG A N 1
ATOM 2268 C CA . ARG A 1 299 ? -5.050 23.774 0.491 1.00 28.42 299 ARG A CA 1
ATOM 2269 C C . ARG A 1 299 ? -5.445 22.640 1.433 1.00 28.42 299 ARG A C 1
ATOM 2271 O O . ARG A 1 299 ? -6.110 22.883 2.443 1.00 28.42 299 ARG A O 1
ATOM 2278 N N . LEU A 1 300 ? -5.133 21.406 1.029 1.00 28.06 300 LEU A N 1
ATOM 2279 C CA . LEU A 1 300 ? -5.623 20.255 1.765 1.00 28.06 300 LEU A CA 1
ATOM 2280 C C . LEU A 1 300 ? -4.757 20.222 3.019 1.00 28.06 300 LEU A C 1
ATOM 2282 O O . LEU A 1 300 ? -3.535 20.384 2.907 1.00 28.06 300 LEU A O 1
ATOM 2286 N N . PRO A 1 301 ? -5.357 20.095 4.212 1.00 29.73 301 PRO A N 1
ATOM 2287 C CA . PRO A 1 301 ? -4.574 19.893 5.419 1.00 29.73 301 PRO A CA 1
ATOM 2288 C C . PRO A 1 301 ? -3.640 18.690 5.211 1.00 29.73 301 PRO A C 1
ATOM 2290 O O . PRO A 1 301 ? -3.933 17.816 4.398 1.00 29.73 301 PRO A O 1
ATOM 2293 N N . ASP A 1 302 ? -2.505 18.671 5.911 1.00 40.12 302 ASP A N 1
ATOM 2294 C CA . ASP A 1 302 ? -1.504 17.600 5.832 1.00 40.12 302 ASP A CA 1
ATOM 2295 C C . ASP A 1 302 ? -2.140 16.200 5.668 1.00 40.12 302 ASP A C 1
ATOM 2297 O O . ASP A 1 302 ? -2.916 15.767 6.521 1.00 40.12 302 ASP A O 1
ATOM 2301 N N . SER A 1 303 ? -1.722 15.470 4.622 1.00 45.94 303 SER A N 1
ATOM 2302 C CA . SER A 1 303 ? -2.282 14.201 4.091 1.00 45.94 303 SER A CA 1
ATOM 2303 C C . SER A 1 303 ? -3.481 14.406 3.152 1.00 45.94 303 SER A C 1
ATOM 2305 O O . SER A 1 303 ? -4.591 14.697 3.591 1.00 45.94 303 SER A O 1
ATOM 2307 N N . ALA A 1 304 ? -3.279 14.219 1.842 1.00 53.25 304 ALA A N 1
ATOM 2308 C CA . ALA A 1 304 ? -4.381 14.263 0.883 1.00 53.25 304 ALA A CA 1
ATOM 2309 C C . ALA A 1 304 ? -5.243 13.000 1.051 1.00 53.25 304 ALA A C 1
ATOM 2311 O O . ALA A 1 304 ? -4.812 11.884 0.759 1.00 53.25 304 ALA A O 1
ATOM 2312 N N . VAL A 1 305 ? -6.443 13.182 1.595 1.00 53.28 305 VAL A N 1
ATOM 2313 C CA . VAL A 1 305 ? -7.452 12.128 1.743 1.00 53.28 305 VAL A CA 1
ATOM 2314 C C . VAL A 1 305 ? -8.017 11.825 0.357 1.00 53.28 305 VAL A C 1
ATOM 2316 O O . VAL A 1 305 ? -8.535 12.733 -0.292 1.00 53.28 305 VAL A O 1
ATOM 2319 N N . PHE A 1 306 ? -7.930 10.576 -0.095 1.00 52.09 306 PHE A N 1
ATOM 2320 C CA . PHE A 1 306 ? -8.489 10.154 -1.388 1.00 52.09 306 PHE A CA 1
ATOM 2321 C C . PHE A 1 306 ? -9.738 9.280 -1.236 1.00 52.09 306 PHE A C 1
ATOM 2323 O O . PHE A 1 306 ? -10.537 9.185 -2.164 1.00 52.09 306 PHE A O 1
ATOM 2330 N N . GLU A 1 307 ? -9.941 8.689 -0.059 1.00 58.53 307 GLU A N 1
ATOM 2331 C CA . GLU A 1 307 ? -11.146 7.942 0.287 1.00 58.53 307 GLU A CA 1
ATOM 2332 C C . GLU A 1 307 ? -11.587 8.332 1.696 1.00 58.53 307 GLU A C 1
ATOM 2334 O O . GLU A 1 307 ? -10.782 8.358 2.629 1.00 58.53 307 GLU A O 1
ATOM 2339 N N . ALA A 1 308 ? -12.867 8.654 1.857 1.00 69.06 308 ALA A N 1
ATOM 2340 C CA . ALA A 1 308 ? -13.456 8.919 3.158 1.00 69.06 308 ALA A CA 1
ATOM 2341 C C . ALA A 1 308 ? -14.941 8.565 3.142 1.00 69.06 308 ALA A C 1
ATOM 2343 O O . ALA A 1 308 ? -15.677 8.994 2.253 1.00 69.06 308 ALA A O 1
ATOM 2344 N N . THR A 1 309 ? -15.393 7.829 4.152 1.00 72.81 309 THR A N 1
ATOM 2345 C CA . THR A 1 309 ? -16.813 7.515 4.350 1.00 72.81 309 THR A CA 1
ATOM 2346 C C . THR A 1 309 ? -17.158 7.578 5.829 1.00 72.81 309 THR A C 1
ATOM 2348 O O . THR A 1 309 ? -16.386 7.090 6.654 1.00 72.81 309 THR A O 1
ATOM 2351 N N . ALA A 1 310 ? -18.329 8.120 6.161 1.00 83.19 310 ALA A N 1
ATOM 2352 C CA . ALA A 1 310 ? -18.911 8.034 7.496 1.00 83.19 310 ALA A CA 1
ATOM 2353 C C . ALA A 1 310 ? -20.231 7.263 7.421 1.00 83.19 310 ALA A C 1
ATOM 2355 O O . ALA A 1 310 ? -21.099 7.620 6.627 1.00 83.19 310 ALA A O 1
ATOM 2356 N N . GLN A 1 311 ? -20.366 6.222 8.237 1.00 81.62 311 GLN A N 1
ATOM 2357 C CA . GLN A 1 311 ? -21.539 5.347 8.274 1.00 81.62 311 GLN A CA 1
ATOM 2358 C C . GLN A 1 311 ? -22.155 5.339 9.669 1.00 81.62 311 GLN A C 1
ATOM 2360 O O . GLN A 1 311 ? -21.449 5.434 10.678 1.00 81.62 311 GLN A O 1
ATOM 2365 N N . GLU A 1 312 ? -23.479 5.233 9.727 1.00 85.31 312 GLU A N 1
ATOM 2366 C CA . GLU A 1 312 ? -24.182 5.020 10.990 1.00 85.31 312 GLU A CA 1
ATOM 2367 C C . GLU A 1 312 ? -23.989 3.558 11.436 1.00 85.31 312 GLU A C 1
ATOM 2369 O O . GLU A 1 312 ? -23.974 2.656 10.596 1.00 85.31 312 GLU A O 1
ATOM 2374 N N . PRO A 1 313 ? -23.863 3.276 12.743 1.00 83.50 313 PRO A N 1
ATOM 2375 C CA . PRO A 1 313 ? -23.610 1.917 13.224 1.00 83.50 313 PRO A CA 1
ATOM 2376 C C . PRO A 1 313 ? -24.730 0.931 12.856 1.00 83.50 313 PRO A C 1
ATOM 2378 O O . PRO A 1 313 ? -24.449 -0.236 12.587 1.00 83.50 313 PRO A O 1
ATOM 2381 N N . ASP A 1 314 ? -25.976 1.406 12.751 1.00 84.50 314 ASP A N 1
ATOM 2382 C CA . ASP A 1 314 ? -27.129 0.573 12.384 1.00 84.50 314 ASP A CA 1
ATOM 2383 C C . ASP A 1 314 ? -27.002 0.011 10.953 1.00 84.50 314 ASP A C 1
ATOM 2385 O O . ASP A 1 314 ? -27.405 -1.123 10.698 1.00 84.50 314 ASP A O 1
ATOM 2389 N N . GLU A 1 315 ? -26.388 0.766 10.029 1.00 81.00 315 GLU A N 1
ATOM 2390 C CA . GLU A 1 315 ? -26.116 0.329 8.646 1.00 81.00 315 GLU A CA 1
ATOM 2391 C C . GLU A 1 315 ? -25.090 -0.813 8.594 1.00 81.00 315 GLU A C 1
ATOM 2393 O O . GLU A 1 315 ? -25.022 -1.557 7.617 1.00 81.00 315 GLU A O 1
ATOM 2398 N N . LEU A 1 316 ? -24.311 -0.964 9.667 1.00 78.38 316 LEU A N 1
ATOM 2399 C CA . LEU A 1 316 ? -23.296 -1.995 9.858 1.00 78.38 316 LEU A CA 1
ATOM 2400 C C . LEU A 1 316 ? -23.764 -3.108 10.809 1.00 78.38 316 LEU A C 1
ATOM 2402 O O . LEU A 1 316 ? -22.966 -3.958 11.202 1.00 78.38 316 LEU A O 1
ATOM 2406 N N . GLY A 1 317 ? -25.046 -3.112 11.191 1.00 80.88 317 GLY A N 1
ATOM 2407 C CA . GLY A 1 317 ? -25.614 -4.109 12.100 1.00 80.88 317 GLY A CA 1
ATOM 2408 C C . GLY A 1 317 ? -25.123 -3.987 13.546 1.00 80.88 317 GLY A C 1
ATOM 2409 O O . GLY A 1 317 ? -25.129 -4.978 14.276 1.00 80.88 317 GLY A O 1
ATOM 2410 N N . ALA A 1 318 ? -24.686 -2.798 13.967 1.00 83.81 318 ALA A N 1
ATOM 2411 C CA . ALA A 1 318 ? -24.181 -2.518 15.307 1.00 83.81 318 ALA A CA 1
ATOM 2412 C C . ALA A 1 318 ? -25.016 -1.441 16.015 1.00 83.81 318 ALA A C 1
ATOM 2414 O O . ALA A 1 318 ? -25.653 -0.607 15.380 1.00 83.81 318 ALA A O 1
ATOM 2415 N N . VAL A 1 319 ? -24.999 -1.440 17.352 1.00 83.50 319 VAL A N 1
ATOM 2416 C CA . VAL A 1 319 ? -25.753 -0.458 18.154 1.00 83.50 319 VAL A CA 1
ATOM 2417 C C . VAL A 1 319 ? -24.997 0.869 18.265 1.00 83.50 319 VAL A C 1
ATOM 2419 O O . VAL A 1 319 ? -25.605 1.935 18.147 1.00 83.50 319 VAL A O 1
ATOM 2422 N N . GLU A 1 320 ? -23.679 0.797 18.465 1.00 88.12 320 GLU A N 1
ATOM 2423 C CA . GLU A 1 320 ? -22.769 1.943 18.568 1.00 88.12 320 GLU A CA 1
ATOM 2424 C C . GLU A 1 320 ? -21.596 1.817 17.584 1.00 88.12 320 GLU A C 1
ATOM 2426 O O . GLU A 1 320 ? -21.237 0.720 17.150 1.00 88.12 320 GLU A O 1
ATOM 2431 N N . ALA A 1 321 ? -20.962 2.944 17.242 1.00 89.56 321 ALA A N 1
ATOM 2432 C CA . ALA A 1 321 ? -19.861 2.965 16.274 1.00 89.56 321 ALA A CA 1
ATOM 2433 C C . ALA A 1 321 ? -18.602 2.227 16.756 1.00 89.56 321 ALA A C 1
ATOM 2435 O O . ALA A 1 321 ? -17.899 1.645 15.935 1.00 89.56 321 ALA A O 1
ATOM 2436 N N . PHE A 1 322 ? -18.339 2.198 18.068 1.00 91.94 322 PHE A N 1
ATOM 2437 C CA . PHE A 1 322 ? -17.243 1.401 18.629 1.00 91.94 322 PHE A CA 1
ATOM 2438 C C . PHE A 1 322 ? -17.466 -0.099 18.419 1.00 91.94 322 PHE A C 1
ATOM 2440 O O . PHE A 1 322 ? -16.570 -0.797 17.952 1.00 91.94 322 PHE A O 1
ATOM 2447 N N . ASP A 1 323 ? -18.688 -0.576 18.662 1.00 92.00 323 ASP A N 1
ATOM 2448 C CA . ASP A 1 323 ? -19.063 -1.971 18.427 1.00 92.00 323 ASP A CA 1
ATOM 2449 C C . ASP A 1 323 ? -18.865 -2.335 16.938 1.00 92.00 323 ASP A C 1
ATOM 2451 O O . ASP A 1 323 ? -18.316 -3.388 16.614 1.00 92.00 323 ASP A O 1
ATOM 2455 N N . ALA A 1 324 ? -19.245 -1.434 16.020 1.00 90.44 324 ALA A N 1
ATOM 2456 C CA . ALA A 1 324 ? -19.016 -1.602 14.582 1.00 90.44 324 ALA A CA 1
ATOM 2457 C C . ALA A 1 324 ? -17.518 -1.653 14.224 1.00 90.44 324 ALA A C 1
ATOM 2459 O O . ALA A 1 324 ? -17.101 -2.505 13.438 1.00 90.44 324 ALA A O 1
ATOM 2460 N N . ALA A 1 325 ? -16.706 -0.768 14.813 1.00 91.50 325 ALA A N 1
ATOM 2461 C CA . ALA A 1 325 ? -15.260 -0.728 14.606 1.00 91.50 325 ALA A CA 1
ATOM 2462 C C . ALA A 1 325 ? -14.600 -2.038 15.049 1.00 91.50 325 ALA A C 1
ATOM 2464 O O . ALA A 1 325 ? -13.864 -2.647 14.277 1.00 91.50 325 ALA A O 1
ATOM 2465 N N . MET A 1 326 ? -14.932 -2.519 16.249 1.00 91.94 326 MET A N 1
ATOM 2466 C CA . MET A 1 326 ? -14.414 -3.777 16.787 1.00 91.94 326 MET A CA 1
ATOM 2467 C C . MET A 1 326 ? -14.888 -4.994 15.991 1.00 91.94 326 MET A C 1
ATOM 2469 O O . MET A 1 326 ? -14.119 -5.931 15.768 1.00 91.94 326 MET A O 1
ATOM 2473 N N . ASN A 1 327 ? -16.124 -4.977 15.490 1.00 89.69 327 ASN A N 1
ATOM 2474 C CA . ASN A 1 327 ? -16.607 -6.030 14.604 1.00 89.69 327 ASN A CA 1
ATOM 2475 C C . ASN A 1 327 ? -15.788 -6.117 13.307 1.00 89.69 327 ASN A C 1
ATOM 2477 O O . ASN A 1 327 ? -15.641 -7.206 12.752 1.00 89.69 327 ASN A O 1
ATOM 2481 N N . ILE A 1 328 ? -15.271 -4.999 12.794 1.00 87.94 328 ILE A N 1
ATOM 2482 C CA . ILE A 1 328 ? -14.405 -4.968 11.607 1.00 87.94 328 ILE A CA 1
ATOM 2483 C C . ILE A 1 328 ? -12.967 -5.345 11.994 1.00 87.94 328 ILE A C 1
ATOM 2485 O O . ILE A 1 328 ? -12.457 -6.355 11.520 1.00 87.94 328 ILE A O 1
ATOM 2489 N N . GLU A 1 329 ? -12.345 -4.594 12.903 1.00 87.44 329 GLU A N 1
ATOM 2490 C CA . GLU A 1 329 ? -10.918 -4.706 13.244 1.00 87.44 329 GLU A CA 1
ATOM 2491 C C . GLU A 1 329 ? -10.586 -6.016 13.977 1.00 87.44 329 GLU A C 1
ATOM 2493 O O . GLU A 1 329 ? -9.633 -6.709 13.625 1.00 87.44 329 GLU A O 1
ATOM 2498 N N . PHE A 1 330 ? -11.396 -6.438 14.950 1.00 89.75 330 PHE A N 1
ATOM 2499 C CA . PHE A 1 330 ? -11.153 -7.690 15.673 1.00 89.75 330 PHE A CA 1
ATOM 2500 C C . PHE A 1 330 ? -11.852 -8.876 15.000 1.00 89.75 330 PHE A C 1
ATOM 2502 O O . PHE A 1 330 ? -11.198 -9.866 14.671 1.00 89.75 330 PHE A O 1
ATOM 2509 N N . CYS A 1 331 ? -13.152 -8.759 14.715 1.00 87.00 331 CYS A N 1
ATOM 2510 C CA . CYS A 1 331 ? -13.963 -9.881 14.227 1.00 87.00 331 CYS A CA 1
ATOM 2511 C C . CYS A 1 331 ? -14.046 -10.048 12.702 1.00 87.00 331 CYS A C 1
ATOM 2513 O O . CYS A 1 331 ? -14.692 -10.996 12.251 1.00 87.00 331 CYS A O 1
ATOM 2515 N N . ASN A 1 332 ? -13.398 -9.186 11.906 1.00 83.44 332 ASN A N 1
ATOM 2516 C CA . ASN A 1 332 ? -13.294 -9.323 10.445 1.00 83.44 332 ASN A CA 1
ATOM 2517 C C . ASN A 1 332 ? -14.664 -9.411 9.731 1.00 83.44 332 ASN A C 1
ATOM 2519 O O . ASN A 1 332 ? -14.828 -10.129 8.744 1.00 83.44 332 ASN A O 1
ATOM 2523 N N . SER A 1 333 ? -15.670 -8.693 10.250 1.00 81.25 333 SER A N 1
ATOM 2524 C CA . SER A 1 333 ? -17.060 -8.694 9.747 1.00 81.25 333 SER A CA 1
ATOM 2525 C C . SER A 1 333 ? -17.237 -8.097 8.346 1.00 81.25 333 SER A C 1
ATOM 2527 O O . SER A 1 333 ? -18.265 -8.311 7.708 1.00 81.25 333 SER A O 1
ATOM 2529 N N . ASN A 1 334 ? -16.231 -7.382 7.840 1.00 74.19 334 ASN A N 1
ATOM 2530 C CA . ASN A 1 334 ? -16.160 -6.882 6.468 1.00 74.19 334 ASN A CA 1
ATOM 2531 C C . ASN A 1 334 ? -15.956 -7.997 5.422 1.00 74.19 334 ASN A C 1
ATOM 2533 O O . ASN A 1 334 ? -16.114 -7.730 4.231 1.00 74.19 334 ASN A O 1
ATOM 2537 N N . HIS A 1 335 ? -15.660 -9.234 5.842 1.00 71.69 335 HIS A N 1
ATOM 2538 C CA . HIS A 1 335 ? -15.476 -10.381 4.952 1.00 71.69 335 HIS A CA 1
ATOM 2539 C C . HIS A 1 335 ? -16.572 -11.441 5.167 1.00 71.69 335 HIS A C 1
ATOM 2541 O O . HIS A 1 335 ? -16.531 -12.185 6.149 1.00 71.69 335 HIS A O 1
ATOM 2547 N N . PRO A 1 336 ? -17.535 -11.593 4.235 1.00 53.59 336 PRO A N 1
ATOM 2548 C CA . PRO A 1 336 ? -18.672 -12.510 4.392 1.00 53.59 336 PRO A CA 1
ATOM 2549 C C . PRO A 1 336 ? -18.291 -14.002 4.367 1.00 53.59 336 PRO A C 1
ATOM 2551 O O . PRO A 1 336 ? -19.114 -14.850 4.700 1.00 53.59 336 PRO A O 1
ATOM 2554 N N . GLN A 1 337 ? -17.053 -14.341 3.987 1.00 51.22 337 GLN A N 1
ATOM 2555 C CA . GLN A 1 337 ? -16.542 -15.718 3.945 1.00 51.22 337 GLN A CA 1
ATOM 2556 C C . GLN A 1 337 ? -15.964 -16.214 5.281 1.00 51.22 337 GLN A C 1
ATOM 2558 O O . GLN A 1 337 ? -15.485 -17.342 5.346 1.00 51.22 337 GLN A O 1
ATOM 2563 N N . ALA A 1 338 ? -16.029 -15.428 6.360 1.00 49.69 338 ALA A N 1
ATOM 2564 C CA . ALA A 1 338 ? -15.527 -15.817 7.680 1.00 49.69 338 ALA A CA 1
ATOM 2565 C C . ALA A 1 338 ? -16.408 -16.858 8.413 1.00 49.69 338 ALA A C 1
ATOM 2567 O O . ALA A 1 338 ? -16.423 -16.894 9.637 1.00 49.69 338 ALA A O 1
ATOM 2568 N N . ALA A 1 339 ? -17.167 -17.694 7.697 1.00 44.41 339 ALA A N 1
ATOM 2569 C CA . ALA A 1 339 ? -17.913 -18.806 8.279 1.00 44.41 339 ALA A CA 1
ATOM 2570 C C . ALA A 1 339 ? -16.992 -20.037 8.377 1.00 44.41 339 ALA A C 1
ATOM 2572 O O . ALA A 1 339 ? -16.816 -20.775 7.410 1.00 44.41 339 ALA A O 1
ATOM 2573 N N . GLY A 1 340 ? -16.384 -20.231 9.545 1.00 53.75 340 GLY A N 1
ATOM 2574 C CA . GLY A 1 340 ? -15.533 -21.373 9.887 1.00 53.75 340 GLY A CA 1
ATOM 2575 C C . GLY A 1 340 ? -15.465 -21.566 11.406 1.00 53.75 340 GLY A C 1
ATOM 2576 O O . GLY A 1 340 ? -16.010 -20.749 12.146 1.00 53.75 340 GLY A O 1
ATOM 2577 N N . GLU A 1 341 ? -14.806 -22.629 11.878 1.00 51.34 341 GLU A N 1
ATOM 2578 C CA . GLU A 1 341 ? -14.645 -22.919 13.320 1.00 51.34 341 GLU A CA 1
ATOM 2579 C C . GLU A 1 341 ? -13.909 -21.799 14.086 1.00 51.34 341 GLU A C 1
ATOM 2581 O O . GLU A 1 341 ? -14.118 -21.633 15.285 1.00 51.34 341 GLU A O 1
ATOM 2586 N N . ASP A 1 342 ? -13.125 -20.981 13.379 1.00 64.31 342 ASP A N 1
ATOM 2587 C CA . ASP A 1 342 ? -12.347 -19.858 13.921 1.00 64.31 342 ASP A CA 1
ATOM 2588 C C . ASP A 1 342 ? -13.050 -18.488 13.816 1.00 64.31 342 ASP A C 1
ATOM 2590 O O . ASP A 1 342 ? -12.444 -17.444 14.066 1.00 64.31 342 ASP A O 1
ATOM 2594 N N . ALA A 1 343 ? -14.329 -18.457 13.427 1.00 71.75 343 ALA A N 1
ATOM 2595 C CA . ALA A 1 343 ? -15.102 -17.219 13.363 1.00 71.75 343 ALA A CA 1
ATOM 2596 C C . ALA A 1 343 ? -15.325 -16.612 14.759 1.00 71.75 343 ALA A C 1
ATOM 2598 O O . ALA A 1 343 ? -15.507 -17.336 15.739 1.00 71.75 343 ALA A O 1
ATOM 2599 N N . CYS A 1 344 ? -15.411 -15.278 14.848 1.00 82.06 344 CYS A N 1
ATOM 2600 C CA . CYS A 1 344 ? -15.866 -14.624 16.078 1.00 82.06 344 CYS A CA 1
ATOM 2601 C C . CYS A 1 344 ? -17.240 -15.166 16.496 1.00 82.06 344 CYS A C 1
ATOM 2603 O O . CYS A 1 344 ? -18.225 -15.045 15.759 1.00 82.06 344 CYS A O 1
ATOM 2605 N N . THR A 1 345 ? -17.305 -15.705 17.707 1.00 87.12 345 THR A N 1
ATOM 2606 C CA . THR A 1 345 ? -18.542 -16.131 18.356 1.00 87.12 345 THR A CA 1
ATOM 2607 C C . THR A 1 345 ? -19.336 -14.918 18.839 1.00 87.12 345 THR A C 1
ATOM 2609 O O . THR A 1 345 ? -18.816 -13.807 18.968 1.00 87.12 345 THR A O 1
ATOM 2612 N N . ASP A 1 346 ? -20.607 -15.118 19.183 1.00 87.88 346 ASP A N 1
ATOM 2613 C CA . ASP A 1 346 ? -21.405 -14.047 19.788 1.00 87.88 346 ASP A CA 1
ATOM 2614 C C . ASP A 1 346 ? -20.856 -13.607 21.151 1.00 87.88 346 ASP A C 1
ATOM 2616 O O . ASP A 1 346 ? -21.000 -12.442 21.517 1.00 87.88 346 ASP A O 1
ATOM 2620 N N . ALA A 1 347 ? -20.187 -14.505 21.885 1.00 88.69 347 ALA A N 1
ATOM 2621 C CA . ALA A 1 347 ? -19.485 -14.141 23.112 1.00 88.69 347 ALA A CA 1
ATOM 2622 C C . ALA A 1 347 ? -18.333 -13.163 22.827 1.00 88.69 347 ALA A C 1
ATOM 2624 O O . ALA A 1 347 ? -18.140 -12.218 23.584 1.00 88.69 347 ALA A O 1
ATOM 2625 N N . ASP A 1 348 ? -17.635 -13.327 21.702 1.00 89.44 348 ASP A N 1
ATOM 2626 C CA . ASP A 1 348 ? -16.529 -12.445 21.306 1.00 89.44 348 ASP A CA 1
ATOM 2627 C C . ASP A 1 348 ? -17.025 -11.080 20.878 1.00 89.44 348 ASP A C 1
ATOM 2629 O O . ASP A 1 348 ? -16.453 -10.071 21.273 1.00 89.44 348 ASP A O 1
ATOM 2633 N N . ARG A 1 349 ? -18.131 -11.034 20.130 1.00 89.75 349 ARG A N 1
ATOM 2634 C CA . ARG A 1 349 ? -18.778 -9.767 19.770 1.00 89.75 349 ARG A CA 1
ATOM 2635 C C . ARG A 1 349 ? -19.266 -9.022 21.012 1.00 89.75 349 ARG A C 1
ATOM 2637 O O . ARG A 1 349 ? -19.082 -7.811 21.099 1.00 89.75 349 ARG A O 1
ATOM 2644 N N . ARG A 1 350 ? -19.849 -9.730 21.992 1.00 90.69 350 ARG A N 1
ATOM 2645 C CA . ARG A 1 350 ? -20.265 -9.132 23.274 1.00 90.69 350 ARG A CA 1
ATOM 2646 C C . ARG A 1 350 ? -19.074 -8.610 24.074 1.00 90.69 350 ARG A C 1
ATOM 2648 O O . ARG A 1 350 ? -19.129 -7.476 24.541 1.00 90.69 350 ARG A O 1
ATOM 2655 N N . ALA A 1 351 ? -18.008 -9.399 24.202 1.00 92.25 351 ALA A N 1
ATOM 2656 C CA . ALA A 1 351 ? -16.800 -8.986 24.910 1.00 92.25 351 ALA A CA 1
ATOM 2657 C C . ALA A 1 351 ? -16.124 -7.790 24.222 1.00 92.25 351 ALA A C 1
ATOM 2659 O O . ALA A 1 351 ? -15.806 -6.805 24.880 1.00 92.25 351 ALA A O 1
ATOM 2660 N N . ALA A 1 352 ? -15.987 -7.825 22.893 1.00 90.44 352 ALA A N 1
ATOM 2661 C CA . ALA A 1 352 ? -15.401 -6.740 22.114 1.00 90.44 352 ALA A CA 1
ATOM 2662 C C . ALA A 1 352 ? -16.222 -5.442 22.201 1.00 90.44 352 ALA A C 1
ATOM 2664 O O . ALA A 1 352 ? -15.645 -4.364 22.298 1.00 90.44 352 ALA A O 1
ATOM 2665 N N . ALA A 1 353 ? -17.556 -5.529 22.235 1.00 90.62 353 ALA A N 1
ATOM 2666 C CA . ALA A 1 353 ? -18.415 -4.371 22.483 1.00 90.62 353 ALA A CA 1
ATOM 2667 C C . ALA A 1 353 ? -18.269 -3.829 23.920 1.00 90.62 353 ALA A C 1
ATOM 2669 O O . ALA A 1 353 ? -18.267 -2.615 24.121 1.00 90.62 353 ALA A O 1
ATOM 2670 N N . ALA A 1 354 ? -1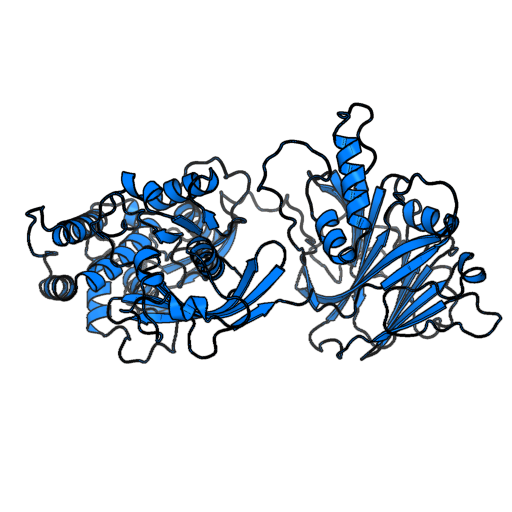8.114 -4.712 24.915 1.00 93.50 354 ALA A N 1
ATOM 2671 C CA . ALA A 1 354 ? -17.930 -4.336 26.319 1.00 93.50 354 ALA A CA 1
ATOM 2672 C C . ALA A 1 354 ? -16.577 -3.656 26.591 1.00 93.50 354 ALA A C 1
ATOM 2674 O O . ALA A 1 354 ? -16.477 -2.862 27.522 1.00 93.50 354 ALA A O 1
ATOM 2675 N N . LEU A 1 355 ? -15.555 -3.880 25.753 1.00 94.62 355 LEU A N 1
ATOM 2676 C CA . LEU A 1 355 ? -14.305 -3.107 25.812 1.00 94.62 355 LEU A CA 1
ATOM 2677 C C . LEU A 1 355 ? -14.534 -1.602 25.613 1.00 94.62 355 LEU A C 1
ATOM 2679 O O . LEU A 1 355 ? -13.741 -0.802 26.094 1.00 94.62 355 LEU A O 1
ATOM 2683 N N . GLY A 1 356 ? -15.627 -1.207 24.953 1.00 91.00 356 GLY A N 1
ATOM 2684 C CA . GLY A 1 356 ? -15.991 0.199 24.804 1.00 91.00 356 GLY A CA 1
ATOM 2685 C C . GLY A 1 356 ? -16.383 0.870 26.124 1.00 91.00 356 GLY A C 1
ATOM 2686 O O . GLY A 1 356 ? -16.308 2.091 26.222 1.00 91.00 356 GLY A O 1
ATOM 2687 N N . ASP A 1 357 ? -16.776 0.106 27.146 1.00 92.25 357 ASP A N 1
ATOM 2688 C CA . ASP A 1 357 ? -17.110 0.648 28.469 1.00 92.25 357 ASP A CA 1
ATOM 2689 C C . ASP A 1 357 ? -15.859 0.977 29.311 1.00 92.25 357 ASP A C 1
ATOM 2691 O O . ASP A 1 357 ? -15.979 1.600 30.367 1.00 92.25 357 ASP A O 1
ATOM 2695 N N . LEU A 1 358 ? -14.668 0.585 28.843 1.00 93.00 358 LEU A N 1
ATOM 2696 C CA . LEU A 1 358 ? -13.383 0.942 29.442 1.00 93.00 358 LEU A CA 1
ATOM 2697 C C . LEU A 1 358 ? -12.933 2.336 28.996 1.00 93.00 358 LEU A C 1
ATOM 2699 O O . LEU A 1 358 ? -13.280 2.796 27.905 1.00 93.00 358 LEU A O 1
ATOM 2703 N N . THR A 1 359 ? -12.120 2.995 29.818 1.00 92.69 359 THR A N 1
ATOM 2704 C CA . THR A 1 359 ? -11.407 4.215 29.416 1.00 92.69 359 THR A CA 1
ATOM 2705 C C . THR A 1 359 ? -10.151 3.875 28.602 1.00 92.69 359 THR A C 1
ATOM 2707 O O . THR A 1 359 ? -9.598 2.779 28.756 1.00 92.69 359 THR A O 1
ATOM 2710 N N . PRO A 1 360 ? -9.645 4.797 27.759 1.00 91.12 360 PRO A N 1
ATOM 2711 C CA . PRO A 1 360 ? -8.356 4.629 27.083 1.00 91.12 360 PRO A CA 1
ATOM 2712 C C . PRO A 1 360 ? -7.218 4.210 28.029 1.00 91.12 360 PRO A C 1
ATOM 2714 O O . PRO A 1 360 ? -6.499 3.257 27.740 1.00 91.12 360 PRO A O 1
ATOM 2717 N N . THR A 1 361 ? -7.117 4.845 29.202 1.00 90.75 361 THR A N 1
ATOM 2718 C CA . THR A 1 361 ? -6.097 4.521 30.215 1.00 90.75 361 THR A CA 1
ATOM 2719 C C . THR A 1 361 ? -6.236 3.090 30.742 1.00 90.75 361 THR A C 1
ATOM 2721 O O . THR A 1 361 ? -5.238 2.393 30.904 1.00 90.75 361 THR A O 1
ATOM 2724 N N . GLN A 1 362 ? -7.464 2.608 30.964 1.00 93.00 362 GLN A N 1
ATOM 2725 C CA . GLN A 1 362 ? -7.693 1.232 31.416 1.00 93.00 362 GLN A CA 1
ATOM 2726 C C . GLN A 1 362 ? -7.261 0.200 30.367 1.00 93.00 362 GLN A C 1
ATOM 2728 O O . GLN A 1 362 ? -6.707 -0.839 30.725 1.00 93.00 362 GLN A O 1
ATOM 2733 N N . ILE A 1 363 ? -7.486 0.475 29.078 1.00 91.81 363 ILE A N 1
ATOM 2734 C CA . ILE A 1 363 ? -7.043 -0.405 27.984 1.00 91.81 363 ILE A CA 1
ATOM 2735 C C . ILE A 1 363 ? -5.511 -0.534 27.997 1.00 91.81 363 ILE A C 1
ATOM 2737 O O . ILE A 1 363 ? -4.996 -1.656 27.974 1.00 91.81 363 ILE A O 1
ATOM 2741 N N . ASP A 1 364 ? -4.794 0.587 28.110 1.00 87.44 364 ASP A N 1
ATOM 2742 C CA . ASP A 1 364 ? -3.327 0.615 28.191 1.00 87.44 364 ASP A CA 1
ATOM 2743 C C . ASP A 1 364 ? -2.813 -0.140 29.430 1.00 87.44 364 ASP A C 1
ATOM 2745 O O . ASP A 1 364 ? -1.881 -0.948 29.349 1.00 87.44 364 ASP A O 1
ATOM 2749 N N . GLU A 1 365 ? -3.455 0.065 30.583 1.00 89.12 365 GLU A N 1
ATOM 2750 C CA . GLU A 1 365 ? -3.124 -0.634 31.823 1.00 89.12 365 GLU A CA 1
ATOM 2751 C C . GLU A 1 365 ? -3.327 -2.147 31.715 1.00 89.12 365 GLU A C 1
ATOM 2753 O O . GLU A 1 365 ? -2.501 -2.902 32.235 1.00 89.12 365 GLU A O 1
ATOM 2758 N N . PHE A 1 366 ? -4.393 -2.611 31.055 1.00 91.00 366 PHE A N 1
ATOM 2759 C CA . PHE A 1 366 ? -4.632 -4.041 30.862 1.00 91.00 366 PHE A CA 1
ATOM 2760 C C . PHE A 1 366 ? -3.624 -4.671 29.905 1.00 91.00 366 PHE A C 1
ATOM 2762 O O . PHE A 1 366 ? -3.141 -5.764 30.197 1.00 91.00 366 PHE A O 1
ATOM 2769 N N . LEU A 1 367 ? -3.232 -3.986 28.827 1.00 88.25 367 LEU A N 1
ATOM 2770 C CA . LEU A 1 367 ? -2.144 -4.450 27.957 1.00 88.25 367 LEU A CA 1
ATOM 2771 C C . LEU A 1 367 ? -0.828 -4.591 28.742 1.00 88.25 367 LEU A C 1
ATOM 2773 O O . LEU A 1 367 ? -0.189 -5.643 28.695 1.00 88.25 367 LEU A O 1
ATOM 2777 N N . ALA A 1 368 ? -0.476 -3.595 29.560 1.00 83.31 368 ALA A N 1
ATOM 2778 C CA . ALA A 1 368 ? 0.705 -3.649 30.425 1.00 83.31 368 ALA A CA 1
ATOM 2779 C C . ALA A 1 368 ? 0.592 -4.693 31.561 1.00 83.31 368 ALA A C 1
ATOM 2781 O O . ALA A 1 368 ? 1.598 -5.178 32.088 1.00 83.31 368 ALA A O 1
ATOM 2782 N N . GLN A 1 369 ? -0.622 -5.032 32.008 1.00 86.25 369 GLN A N 1
ATOM 2783 C CA . GLN A 1 369 ? -0.855 -6.132 32.951 1.00 86.25 369 GLN A CA 1
ATOM 2784 C C . GLN A 1 369 ? -0.656 -7.491 32.280 1.00 86.25 369 GLN A C 1
ATOM 2786 O O . GLN A 1 369 ? 0.061 -8.316 32.840 1.00 86.25 369 GLN A O 1
ATOM 2791 N N . ILE A 1 370 ? -1.210 -7.702 31.081 1.00 84.19 370 ILE A N 1
ATOM 2792 C CA . ILE A 1 370 ? -1.004 -8.932 30.304 1.00 84.19 370 ILE A CA 1
ATOM 2793 C C . ILE A 1 370 ? 0.489 -9.162 30.059 1.00 84.19 370 ILE A C 1
ATOM 2795 O O . ILE A 1 370 ? 0.976 -10.270 30.277 1.00 84.19 370 ILE A O 1
ATOM 2799 N N . GLU A 1 371 ? 1.236 -8.119 29.687 1.00 77.75 371 GLU A N 1
ATOM 2800 C CA . GLU A 1 371 ? 2.689 -8.217 29.510 1.00 77.75 371 GLU A CA 1
ATOM 2801 C C . GLU A 1 371 ? 3.387 -8.714 30.788 1.00 77.75 371 GLU A C 1
ATOM 2803 O O . GLU A 1 371 ? 4.197 -9.640 30.736 1.00 77.75 371 GLU A O 1
ATOM 2808 N N . ARG A 1 372 ? 3.028 -8.163 31.956 1.00 77.00 372 ARG A N 1
ATOM 2809 C CA . ARG A 1 372 ? 3.571 -8.603 33.254 1.00 77.00 372 ARG A CA 1
ATOM 2810 C C . ARG A 1 372 ? 3.188 -10.037 33.608 1.00 77.00 372 ARG A C 1
ATOM 2812 O O . ARG A 1 372 ? 3.991 -10.720 34.227 1.00 77.00 372 ARG A O 1
ATOM 2819 N N . MET A 1 373 ? 2.000 -10.501 33.222 1.00 78.12 373 MET A N 1
ATOM 2820 C CA . MET A 1 373 ? 1.552 -11.876 33.481 1.00 78.12 373 MET A CA 1
ATOM 2821 C C . MET A 1 373 ? 2.355 -12.922 32.694 1.00 78.12 373 MET A C 1
ATOM 2823 O O . MET A 1 373 ? 2.403 -14.081 33.102 1.00 78.12 373 MET A O 1
ATOM 2827 N N . TYR A 1 374 ? 2.998 -12.526 31.592 1.00 70.50 374 TYR A N 1
ATOM 2828 C CA . TYR A 1 374 ? 3.909 -13.385 30.834 1.00 70.50 374 TYR A CA 1
ATOM 2829 C C . TYR A 1 374 ? 5.356 -13.367 31.358 1.00 70.50 374 TYR A C 1
ATOM 2831 O O . TYR A 1 374 ? 6.141 -14.242 30.986 1.00 70.50 374 TYR A O 1
ATOM 2839 N N . ASP A 1 375 ? 5.721 -12.412 32.217 1.00 65.19 375 ASP A N 1
ATOM 2840 C CA . ASP A 1 375 ? 7.062 -12.298 32.793 1.00 65.19 375 ASP A CA 1
ATOM 2841 C C . ASP A 1 375 ? 7.149 -13.111 34.096 1.00 65.19 375 ASP A C 1
ATOM 2843 O O . ASP A 1 375 ? 6.648 -12.701 35.144 1.00 65.19 375 ASP A O 1
ATOM 2847 N N . ALA A 1 376 ? 7.783 -14.288 34.032 1.00 53.59 376 ALA A N 1
ATOM 2848 C CA . ALA A 1 376 ? 7.870 -15.234 35.152 1.00 53.59 376 ALA A CA 1
ATOM 2849 C C . ALA A 1 376 ? 8.529 -14.643 36.418 1.00 53.59 376 ALA A C 1
ATOM 2851 O O . ALA A 1 376 ? 8.296 -15.144 37.519 1.00 53.59 376 ALA A O 1
ATOM 2852 N N . ASP A 1 377 ? 9.309 -13.566 36.270 1.00 52.50 377 ASP A N 1
ATOM 2853 C CA . ASP A 1 377 ? 10.059 -12.920 37.349 1.00 52.50 377 ASP A CA 1
ATOM 2854 C C . ASP A 1 377 ? 9.326 -11.709 37.974 1.00 52.50 377 ASP A C 1
ATOM 2856 O O . ASP A 1 377 ? 9.812 -11.128 38.951 1.00 52.50 377 ASP A O 1
ATOM 2860 N N . ARG A 1 378 ? 8.153 -11.303 37.456 1.00 53.47 378 ARG A N 1
ATOM 2861 C CA . ARG A 1 378 ? 7.387 -10.147 37.963 1.00 53.47 378 ARG A CA 1
ATOM 2862 C C . ARG A 1 378 ? 6.064 -10.576 38.602 1.00 53.47 378 ARG A C 1
ATOM 2864 O O . ARG A 1 378 ? 5.078 -10.842 37.928 1.00 53.47 378 ARG A O 1
ATOM 2871 N N . ALA A 1 379 ? 6.007 -10.544 39.934 1.00 47.03 379 ALA A N 1
ATOM 2872 C CA . ALA A 1 379 ? 4.763 -10.723 40.684 1.00 47.03 379 ALA A CA 1
ATOM 2873 C C . ALA A 1 379 ? 3.794 -9.543 40.435 1.00 47.03 379 ALA A C 1
ATOM 2875 O O . ALA A 1 379 ? 3.933 -8.473 41.027 1.00 47.03 379 ALA A O 1
ATOM 2876 N N . GLY A 1 380 ? 2.823 -9.732 39.539 1.00 53.91 380 GLY A N 1
ATOM 2877 C CA . GLY A 1 380 ? 1.689 -8.830 39.308 1.00 53.91 380 GLY A CA 1
ATOM 2878 C C . GLY A 1 380 ? 0.350 -9.456 39.729 1.00 53.91 380 GLY A C 1
ATOM 2879 O O . GLY A 1 380 ? 0.301 -10.654 40.017 1.00 53.91 380 GLY A O 1
ATOM 2880 N N . PRO A 1 381 ? -0.750 -8.678 39.791 1.00 53.44 381 PRO A N 1
ATOM 2881 C CA . PRO A 1 381 ? -2.081 -9.241 39.999 1.00 53.44 381 PRO A CA 1
ATOM 2882 C C . PRO A 1 381 ? -2.386 -10.274 38.905 1.00 53.44 381 PRO A C 1
ATOM 2884 O O . PRO A 1 381 ? -2.263 -9.988 37.720 1.00 53.44 381 PRO A O 1
ATOM 2887 N N . ALA A 1 382 ? -2.773 -11.482 39.320 1.00 68.19 382 ALA A N 1
ATOM 2888 C CA . ALA A 1 382 ? -2.893 -12.646 38.440 1.00 68.19 382 ALA A CA 1
ATOM 2889 C C . ALA A 1 382 ? -4.123 -12.629 37.510 1.00 68.19 382 ALA A C 1
ATOM 2891 O O . ALA A 1 382 ? -4.314 -13.572 36.749 1.00 68.19 382 ALA A O 1
ATOM 2892 N N . THR A 1 383 ? -4.989 -11.615 37.604 1.00 82.31 383 THR A N 1
ATOM 2893 C CA . THR A 1 383 ? -6.265 -11.563 36.875 1.00 82.31 383 THR A CA 1
ATOM 2894 C C . THR A 1 383 ? -6.619 -10.140 36.467 1.00 82.31 383 THR A C 1
ATOM 2896 O O . THR A 1 383 ? -6.601 -9.245 37.317 1.00 82.31 383 THR A O 1
ATOM 2899 N N . LEU A 1 384 ? -7.042 -9.963 35.219 1.00 87.62 384 LEU A N 1
ATOM 2900 C CA . LEU A 1 384 ? -7.593 -8.715 34.690 1.00 87.62 384 LEU A CA 1
ATOM 2901 C C . LEU A 1 384 ? -8.990 -8.468 35.279 1.00 87.62 384 LEU A C 1
ATOM 2903 O O . LEU A 1 384 ? -9.794 -9.401 35.334 1.00 87.62 384 LEU A O 1
ATOM 2907 N N . ARG A 1 385 ? -9.272 -7.239 35.734 1.00 91.12 385 ARG A N 1
ATOM 2908 C CA . ARG A 1 385 ? -10.559 -6.858 36.344 1.00 91.12 385 ARG A CA 1
ATOM 2909 C C . ARG A 1 385 ? -11.069 -5.525 35.810 1.00 91.12 385 ARG A C 1
ATOM 2911 O O . ARG A 1 385 ? -10.513 -4.480 36.125 1.00 91.12 385 ARG A O 1
ATOM 2918 N N . THR A 1 386 ? -12.158 -5.583 35.062 1.00 89.94 386 THR A N 1
ATOM 2919 C CA . THR A 1 386 ? -12.872 -4.466 34.430 1.00 89.94 386 THR A CA 1
ATOM 2920 C C . THR A 1 386 ? -14.065 -3.991 35.257 1.00 89.94 386 THR A C 1
ATOM 2922 O O . THR A 1 386 ? -14.566 -2.892 35.037 1.00 89.94 386 THR A O 1
ATOM 2925 N N . GLY A 1 387 ? -14.531 -4.808 36.212 1.00 88.19 387 GLY A N 1
ATOM 2926 C CA . GLY A 1 387 ? -15.785 -4.574 36.937 1.00 88.19 387 GLY A CA 1
ATOM 2927 C C . GLY A 1 387 ? -17.019 -5.148 36.229 1.00 88.19 387 GLY A C 1
ATOM 2928 O O . GLY A 1 387 ? -18.133 -4.987 36.725 1.00 88.19 387 GLY A O 1
ATOM 2929 N N . ASN A 1 388 ? -16.829 -5.836 35.100 1.00 93.31 388 ASN A N 1
ATOM 2930 C CA . ASN A 1 388 ? -17.835 -6.644 34.425 1.00 93.31 388 ASN A CA 1
ATOM 2931 C C . ASN A 1 388 ? -17.409 -8.120 34.470 1.00 93.31 388 ASN A C 1
ATOM 2933 O O . ASN A 1 388 ? -16.498 -8.527 33.756 1.00 93.31 388 ASN A O 1
ATOM 2937 N N . ASP A 1 389 ? -18.101 -8.933 35.274 1.00 92.81 389 ASP A N 1
ATOM 2938 C CA . ASP A 1 389 ? -17.750 -10.343 35.503 1.00 92.81 389 ASP A CA 1
ATOM 2939 C C . ASP A 1 389 ? -17.719 -11.202 34.222 1.00 92.81 389 ASP A C 1
ATOM 2941 O O . ASP A 1 389 ? -16.984 -12.191 34.159 1.00 92.81 389 ASP A O 1
ATOM 2945 N N . GLU A 1 390 ? -18.529 -10.880 33.204 1.00 93.25 390 GLU A N 1
ATOM 2946 C CA . GLU A 1 390 ? -18.517 -11.602 31.922 1.00 93.25 390 GLU A CA 1
ATOM 2947 C C . GLU A 1 390 ? -17.268 -11.245 31.114 1.00 93.25 390 GLU A C 1
ATOM 2949 O O . GLU A 1 390 ? -16.580 -12.146 30.627 1.00 93.25 390 GLU A O 1
ATOM 2954 N N . LEU A 1 391 ? -16.944 -9.951 31.029 1.00 94.19 391 LEU A N 1
ATOM 2955 C CA . LEU A 1 391 ? -15.745 -9.469 30.347 1.00 94.19 391 LEU A CA 1
ATOM 2956 C C . LEU A 1 391 ? -14.473 -9.945 31.059 1.00 94.19 391 LEU A C 1
ATOM 2958 O O . LEU A 1 391 ? -13.555 -10.425 30.402 1.00 94.19 391 LEU A O 1
ATOM 2962 N N . ASP A 1 392 ? -14.448 -9.916 32.391 1.00 94.00 392 ASP A N 1
ATOM 2963 C CA . ASP A 1 392 ? -13.330 -10.406 33.201 1.00 94.00 392 ASP A CA 1
ATOM 2964 C C . ASP A 1 392 ? -13.082 -11.890 32.942 1.00 94.00 392 ASP A C 1
ATOM 2966 O O . ASP A 1 392 ? -11.951 -12.309 32.691 1.00 94.00 392 ASP A O 1
ATOM 2970 N N . ARG A 1 393 ? -14.142 -12.706 32.939 1.00 93.44 393 ARG A N 1
ATOM 2971 C CA . ARG A 1 393 ? -14.018 -14.136 32.644 1.00 93.44 393 ARG A CA 1
ATOM 2972 C C . ARG A 1 393 ? -13.510 -14.377 31.223 1.00 93.44 393 ARG A C 1
ATOM 2974 O O . ARG A 1 393 ? -12.697 -15.275 31.032 1.00 93.44 393 ARG A O 1
ATOM 2981 N N . TRP A 1 394 ? -13.971 -13.592 30.250 1.00 94.31 394 TRP A N 1
ATOM 2982 C CA . TRP A 1 394 ? -13.542 -13.712 28.856 1.00 94.31 394 TRP A CA 1
ATOM 2983 C C . TRP A 1 394 ? -12.071 -13.307 28.670 1.00 94.31 394 TRP A C 1
ATOM 2985 O O . TRP A 1 394 ? -11.305 -14.068 28.084 1.00 94.31 394 TRP A O 1
ATOM 2995 N N . LEU A 1 395 ? -11.649 -12.170 29.237 1.00 92.62 395 LEU A N 1
ATOM 2996 C CA . LEU A 1 395 ? -10.270 -11.670 29.154 1.00 92.62 395 LEU A CA 1
ATOM 2997 C C . LEU A 1 395 ? -9.258 -12.622 29.806 1.00 92.62 395 LEU A C 1
ATOM 2999 O O . LEU A 1 395 ? -8.143 -12.774 29.319 1.00 92.62 395 LEU A O 1
ATOM 3003 N N . ASN A 1 396 ? -9.639 -13.280 30.901 1.00 90.88 396 ASN A N 1
ATOM 3004 C CA . ASN A 1 396 ? -8.755 -14.208 31.607 1.00 90.88 396 ASN A CA 1
ATOM 3005 C C . ASN A 1 396 ? -8.803 -15.650 31.057 1.00 90.88 396 ASN A C 1
ATOM 3007 O O . ASN A 1 396 ? -8.020 -16.484 31.510 1.00 90.88 396 ASN A O 1
ATOM 3011 N N . ALA A 1 397 ? -9.696 -15.971 30.110 1.00 90.44 397 ALA A N 1
ATOM 3012 C CA . ALA A 1 397 ? -9.798 -17.317 29.533 1.00 90.44 397 ALA A CA 1
ATOM 3013 C C . ALA A 1 397 ? -8.677 -17.617 28.522 1.00 90.44 397 ALA A C 1
ATOM 3015 O O . ALA A 1 397 ? -8.143 -18.724 28.506 1.00 90.44 397 ALA A O 1
ATOM 3016 N N . ASP A 1 398 ? -8.313 -16.631 27.699 1.00 88.56 398 ASP A N 1
ATOM 3017 C CA . ASP A 1 398 ? -7.198 -16.697 26.750 1.00 88.56 398 ASP A CA 1
ATOM 3018 C C . ASP A 1 398 ? -6.532 -15.317 26.659 1.00 88.56 398 ASP A C 1
ATOM 3020 O O . ASP A 1 398 ? -7.066 -14.379 26.063 1.00 88.56 398 ASP A O 1
ATOM 3024 N N . LEU A 1 399 ? -5.339 -15.199 27.243 1.00 86.94 399 LEU A N 1
ATOM 3025 C CA . LEU A 1 399 ? -4.591 -13.942 27.294 1.00 86.94 399 LEU A CA 1
ATOM 3026 C C . LEU A 1 399 ? -4.103 -13.472 25.913 1.00 86.94 399 LEU A C 1
ATOM 3028 O O . LEU A 1 399 ? -3.944 -12.272 25.711 1.00 86.94 399 LEU A O 1
ATOM 3032 N N . VAL A 1 400 ? -3.888 -14.378 24.948 1.00 85.69 400 VAL A N 1
ATOM 3033 C CA . VAL A 1 400 ? -3.537 -13.999 23.565 1.00 85.69 400 VAL A CA 1
ATOM 3034 C C . VAL A 1 400 ? -4.716 -13.336 22.890 1.00 85.69 400 VAL A C 1
ATOM 3036 O O . VAL A 1 400 ? -4.585 -12.292 22.254 1.00 85.69 400 VAL A O 1
ATOM 3039 N N . ARG A 1 401 ? -5.887 -13.926 23.086 1.00 89.31 401 ARG A N 1
ATOM 3040 C CA . ARG A 1 401 ? -7.133 -13.389 22.574 1.00 89.31 401 ARG A CA 1
ATOM 3041 C C . ARG A 1 401 ? -7.487 -12.045 23.193 1.00 89.31 401 ARG A C 1
ATOM 3043 O O . ARG A 1 401 ? -7.858 -11.124 22.466 1.00 89.31 401 ARG A O 1
ATOM 3050 N N . ALA A 1 402 ? -7.326 -11.927 24.508 1.00 91.44 402 ALA A N 1
ATOM 3051 C CA . ALA A 1 402 ? -7.526 -10.685 25.240 1.00 91.44 402 ALA A CA 1
ATOM 3052 C C . ALA A 1 402 ? -6.588 -9.579 24.747 1.00 91.44 402 ALA A C 1
ATOM 3054 O O . ALA A 1 402 ? -7.047 -8.485 24.430 1.00 91.44 402 ALA A O 1
ATOM 3055 N N . GLU A 1 403 ? -5.294 -9.874 24.609 1.00 89.88 403 GLU A N 1
ATOM 3056 C CA . GLU A 1 403 ? -4.301 -8.933 24.088 1.00 89.88 403 GLU A CA 1
ATOM 3057 C C . GLU A 1 403 ? -4.633 -8.478 22.665 1.00 89.88 403 GLU A C 1
ATOM 3059 O O . GLU A 1 403 ? -4.544 -7.291 22.361 1.00 89.88 403 GLU A O 1
ATOM 3064 N N . ASN A 1 404 ? -5.045 -9.391 21.783 1.00 91.06 404 ASN A N 1
ATOM 3065 C CA . ASN A 1 404 ? -5.438 -9.038 20.421 1.00 91.06 404 ASN A CA 1
ATOM 3066 C C . ASN A 1 404 ? -6.680 -8.131 20.397 1.00 91.06 404 ASN A C 1
ATOM 3068 O O . ASN A 1 404 ? -6.697 -7.137 19.671 1.00 91.06 404 ASN A O 1
ATOM 3072 N N . ALA A 1 405 ? -7.696 -8.423 21.212 1.00 93.06 405 ALA A N 1
ATOM 3073 C CA . ALA A 1 405 ? -8.887 -7.581 21.309 1.00 93.06 405 ALA A CA 1
ATOM 3074 C C . ALA A 1 405 ? -8.574 -6.196 21.897 1.00 93.06 405 ALA A C 1
ATOM 3076 O O . ALA A 1 405 ? -9.047 -5.187 21.376 1.00 93.06 405 ALA A O 1
ATOM 3077 N N . LEU A 1 406 ? -7.734 -6.132 22.933 1.00 93.75 406 LEU A N 1
ATOM 3078 C CA . LEU A 1 406 ? -7.289 -4.875 23.534 1.00 93.75 406 LEU A CA 1
ATOM 3079 C C . LEU A 1 406 ? -6.421 -4.055 22.571 1.00 93.75 406 LEU A C 1
ATOM 3081 O O . LEU A 1 406 ? -6.626 -2.853 22.473 1.00 93.75 406 LEU A O 1
ATOM 3085 N N . ASN A 1 407 ? -5.524 -4.679 21.800 1.00 92.38 407 ASN A N 1
ATOM 3086 C CA . ASN A 1 407 ? -4.741 -3.993 20.764 1.00 92.38 407 ASN A CA 1
ATOM 3087 C C . ASN A 1 407 ? -5.627 -3.418 19.649 1.00 92.38 407 ASN A C 1
ATOM 3089 O O . ASN A 1 407 ? -5.394 -2.299 19.192 1.00 92.38 407 ASN A O 1
ATOM 3093 N N . ALA A 1 408 ? -6.654 -4.157 19.219 1.00 92.25 408 ALA A N 1
ATOM 3094 C CA . ALA A 1 408 ? -7.627 -3.651 18.253 1.00 92.25 408 ALA A CA 1
ATOM 3095 C C . ALA A 1 408 ? -8.424 -2.465 18.831 1.00 92.25 408 ALA A C 1
ATOM 3097 O O . ALA A 1 408 ? -8.574 -1.441 18.164 1.00 92.25 408 ALA A O 1
ATOM 3098 N N . ALA A 1 409 ? -8.861 -2.558 20.092 1.00 93.44 409 ALA A N 1
ATOM 3099 C CA . ALA A 1 409 ? -9.530 -1.461 20.789 1.00 93.44 409 ALA A CA 1
ATOM 3100 C C . ALA A 1 409 ? -8.623 -0.227 20.917 1.00 93.44 409 ALA A C 1
ATOM 3102 O O . ALA A 1 409 ? -9.051 0.880 20.598 1.00 93.44 409 ALA A O 1
ATOM 3103 N N . GLN A 1 410 ? -7.361 -0.414 21.308 1.00 92.00 410 GLN A N 1
ATOM 3104 C CA . GLN A 1 410 ? -6.363 0.649 21.430 1.00 92.00 410 GLN A CA 1
ATOM 3105 C C . GLN A 1 410 ? -6.130 1.350 20.083 1.00 92.00 410 GLN A C 1
ATOM 3107 O O . GLN A 1 410 ? -6.157 2.579 20.019 1.00 92.00 410 GLN A O 1
ATOM 3112 N N . ALA A 1 411 ? -6.013 0.589 18.988 1.00 90.12 411 ALA A N 1
ATOM 3113 C CA . ALA A 1 411 ? -5.869 1.138 17.640 1.00 90.12 411 ALA A CA 1
ATOM 3114 C C . ALA A 1 411 ? -7.079 1.992 17.223 1.00 90.12 411 ALA A C 1
ATOM 3116 O O . ALA A 1 411 ? -6.894 3.084 16.682 1.00 90.12 411 ALA A O 1
ATOM 3117 N N . VAL A 1 412 ? -8.305 1.538 17.519 1.00 91.69 412 VAL A N 1
ATOM 3118 C CA . VAL A 1 412 ? -9.546 2.296 17.273 1.00 91.69 412 VAL A CA 1
ATOM 3119 C C . VAL A 1 412 ? -9.576 3.575 18.108 1.00 91.69 412 VAL A C 1
ATOM 3121 O O . VAL A 1 412 ? -9.798 4.660 17.569 1.00 91.69 412 VAL A O 1
ATOM 3124 N N . VAL A 1 413 ? -9.321 3.478 19.415 1.00 91.56 413 VAL A N 1
ATOM 3125 C CA . VAL A 1 413 ? -9.290 4.625 20.336 1.00 91.56 413 VAL A CA 1
ATOM 3126 C C . VAL A 1 413 ? -8.296 5.674 19.863 1.00 91.56 413 VAL A C 1
ATOM 3128 O O . VAL A 1 413 ? -8.626 6.857 19.804 1.00 91.56 413 VAL A O 1
ATOM 3131 N N . HIS A 1 414 ? -7.101 5.234 19.478 1.00 89.62 414 HIS A N 1
ATOM 3132 C CA . HIS A 1 414 ? -5.976 6.087 19.125 1.00 89.62 414 HIS A CA 1
ATOM 3133 C C . HIS A 1 414 ? -6.262 7.046 17.960 1.00 89.62 414 HIS A C 1
ATOM 3135 O O . HIS A 1 414 ? -5.804 8.197 17.974 1.00 89.62 414 HIS A O 1
ATOM 3141 N N . VAL A 1 415 ? -7.021 6.577 16.964 1.00 88.25 415 VAL A N 1
ATOM 3142 C CA . VAL A 1 415 ? -7.408 7.358 15.776 1.00 88.25 415 VAL A CA 1
ATOM 3143 C C . VAL A 1 415 ? -8.786 8.021 15.898 1.00 88.25 415 VAL A C 1
ATOM 3145 O O . VAL A 1 415 ? -9.148 8.818 15.032 1.00 88.25 415 VAL A O 1
ATOM 3148 N N . SER A 1 416 ? -9.534 7.725 16.964 1.00 89.62 416 SER A N 1
ATOM 3149 C CA . SER A 1 416 ? -10.858 8.287 17.267 1.00 89.62 416 SER A CA 1
ATOM 3150 C C . SER A 1 416 ? -10.774 9.527 18.167 1.00 89.62 416 SER A C 1
ATOM 3152 O O . SER A 1 416 ? -9.732 9.825 18.752 1.00 89.62 416 SER A O 1
ATOM 3154 N N . ASP A 1 417 ? -11.892 10.244 18.339 1.00 86.56 417 ASP A N 1
ATOM 3155 C CA . ASP A 1 417 ? -11.928 11.415 19.235 1.00 86.56 417 ASP A CA 1
ATOM 3156 C C . ASP A 1 417 ? -11.835 11.032 20.722 1.00 86.56 417 ASP A C 1
ATOM 3158 O O . ASP A 1 417 ? -11.396 11.842 21.533 1.00 86.56 417 ASP A O 1
ATOM 3162 N N . ALA A 1 418 ? -12.181 9.787 21.080 1.00 83.75 418 ALA A N 1
ATOM 3163 C CA . ALA A 1 418 ? -12.118 9.273 22.454 1.00 83.75 418 ALA A CA 1
ATOM 3164 C C . ALA A 1 418 ? -10.727 9.419 23.098 1.00 83.75 418 ALA A C 1
ATOM 3166 O O . ALA A 1 418 ? -10.614 9.554 24.311 1.00 83.75 418 ALA A O 1
ATOM 3167 N N . ARG A 1 419 ? -9.655 9.460 22.298 1.00 84.00 419 ARG A N 1
ATOM 3168 C CA . ARG A 1 419 ? -8.296 9.721 22.790 1.00 84.00 419 ARG A CA 1
ATOM 3169 C C . ARG A 1 419 ? -8.137 11.086 23.468 1.00 84.00 419 ARG A C 1
ATOM 3171 O O . ARG A 1 419 ? -7.266 11.237 24.319 1.00 84.00 419 ARG A O 1
ATOM 3178 N N . GLU A 1 420 ? -8.911 12.093 23.064 1.00 85.06 420 GLU A N 1
ATOM 3179 C CA . GLU A 1 420 ? -8.854 13.433 23.669 1.00 85.06 420 GLU A CA 1
ATOM 3180 C C . GLU A 1 420 ? -9.521 13.470 25.059 1.00 85.06 420 GLU A C 1
ATOM 3182 O O . GLU A 1 420 ? -9.356 14.446 25.789 1.00 85.06 420 GLU A O 1
ATOM 3187 N N . GLU A 1 421 ? -10.202 12.388 25.452 1.00 85.44 421 GLU A N 1
ATOM 3188 C CA . GLU A 1 421 ? -10.925 12.228 26.714 1.00 85.44 421 GLU A CA 1
ATOM 3189 C C . GLU A 1 421 ? -10.494 10.927 27.433 1.00 85.44 421 GLU A C 1
ATOM 3191 O O . GLU A 1 421 ? -11.285 9.995 27.572 1.00 85.44 421 GLU A O 1
ATOM 3196 N N . PRO A 1 422 ? -9.238 10.831 27.912 1.00 85.44 422 PRO A N 1
ATOM 3197 C CA . PRO A 1 422 ? -8.664 9.582 28.434 1.00 85.44 422 PRO A CA 1
ATOM 3198 C C . PRO A 1 422 ? -9.335 9.046 29.710 1.00 85.44 422 PRO A C 1
ATOM 3200 O O . PRO A 1 422 ? -9.152 7.881 30.056 1.00 85.44 422 PRO A O 1
ATOM 3203 N N . GLU A 1 423 ? -10.108 9.883 30.402 1.00 86.88 423 GLU A N 1
ATOM 3204 C CA . GLU A 1 423 ? -10.823 9.539 31.636 1.00 86.88 423 GLU A CA 1
ATOM 3205 C C . GLU A 1 423 ? -12.286 9.129 31.390 1.00 86.88 423 GLU A C 1
ATOM 3207 O O . GLU A 1 423 ? -12.968 8.688 32.316 1.00 86.88 423 GLU A O 1
ATOM 3212 N N . GLU A 1 424 ? -12.795 9.280 30.162 1.00 88.19 424 GLU A N 1
ATOM 3213 C CA . GLU A 1 424 ? -14.152 8.859 29.804 1.00 88.19 424 GLU A CA 1
ATOM 3214 C C . GLU A 1 424 ? -14.138 7.488 29.104 1.00 88.19 424 GLU A C 1
ATOM 3216 O O . GLU A 1 424 ? -13.176 7.149 28.409 1.00 88.19 424 GLU A O 1
ATOM 3221 N N . PRO A 1 425 ? -15.198 6.671 29.262 1.00 88.19 425 PRO A N 1
ATOM 3222 C CA . PRO A 1 425 ? -15.358 5.455 28.475 1.00 88.19 425 PRO A CA 1
ATOM 3223 C C . PRO A 1 425 ? -15.363 5.749 26.976 1.00 88.19 425 PRO A C 1
ATOM 3225 O O . PRO A 1 425 ? -15.991 6.710 26.522 1.00 88.19 425 PRO A O 1
ATOM 3228 N N . VAL A 1 426 ? -14.730 4.876 26.193 1.00 85.12 426 VAL A N 1
ATOM 3229 C CA . VAL A 1 426 ? -14.635 5.026 24.731 1.00 85.12 426 VAL A CA 1
ATOM 3230 C C . VAL A 1 426 ? -16.023 5.080 24.085 1.00 85.12 426 VAL A C 1
ATOM 3232 O O . VAL A 1 426 ? -16.293 5.887 23.191 1.00 85.12 426 VAL A O 1
ATOM 3235 N N . LYS A 1 427 ? -16.929 4.225 24.562 1.00 84.31 427 LYS A N 1
ATOM 3236 C CA . LYS A 1 427 ? -18.338 4.175 24.187 1.00 84.31 427 LYS A CA 1
ATOM 3237 C C . LYS A 1 427 ? -19.104 5.238 24.962 1.00 84.31 427 LYS A C 1
ATOM 3239 O O . LYS A 1 427 ? -19.473 5.068 26.126 1.00 84.31 427 LYS A O 1
ATOM 3244 N N . LYS A 1 428 ? -19.426 6.340 24.287 1.00 73.88 428 LYS A N 1
ATOM 3245 C CA . LYS A 1 428 ? -20.244 7.396 24.887 1.00 73.88 428 LYS A CA 1
ATOM 3246 C C . LYS A 1 428 ? -21.704 6.954 24.952 1.00 73.88 428 LYS A C 1
ATOM 3248 O O . LYS A 1 428 ? -22.358 6.766 23.930 1.00 73.88 428 LYS A O 1
ATOM 3253 N N . LYS A 1 429 ? -22.266 6.851 26.162 1.00 65.25 429 LYS A N 1
ATOM 3254 C CA . LYS A 1 429 ? -23.707 6.597 26.334 1.00 65.25 429 LYS A CA 1
ATOM 3255 C C . LYS A 1 429 ? -24.509 7.711 25.660 1.00 65.25 429 LYS A C 1
ATOM 3257 O O . LYS A 1 429 ? -24.319 8.892 25.963 1.00 65.25 429 LYS A O 1
ATOM 3262 N N . LYS A 1 430 ? -25.445 7.334 24.786 1.00 59.47 430 LYS A N 1
ATOM 3263 C CA . LYS A 1 430 ? -26.333 8.262 24.076 1.00 59.47 430 LYS A CA 1
ATOM 3264 C C . LYS A 1 430 ? -27.059 9.189 25.061 1.00 59.47 430 LYS A C 1
ATOM 3266 O O . LYS A 1 430 ? -28.044 8.805 25.693 1.00 59.47 430 LYS A O 1
ATOM 3271 N N . LYS A 1 431 ? -26.601 10.439 25.191 1.00 57.00 431 LYS A N 1
ATOM 3272 C CA . LYS A 1 431 ? -27.376 11.486 25.875 1.00 57.00 431 LYS A CA 1
ATOM 3273 C C . LYS A 1 431 ? -28.636 11.745 25.048 1.00 57.00 431 LYS A C 1
ATOM 3275 O O . LYS A 1 431 ? -28.583 11.728 23.822 1.00 57.00 431 LYS A O 1
ATOM 3280 N N . LYS A 1 432 ? -29.764 12.005 25.717 1.00 48.75 432 LYS A N 1
ATOM 3281 C CA . LYS A 1 432 ? -31.125 12.095 25.138 1.00 48.75 432 LYS A CA 1
ATOM 3282 C C . LYS A 1 432 ? -31.253 13.023 23.907 1.00 48.75 432 LYS A C 1
ATOM 3284 O O . LYS A 1 432 ? -32.195 12.860 23.142 1.00 48.75 432 LYS A O 1
ATOM 3289 N N . ASN A 1 433 ? -30.285 13.923 23.691 1.00 54.06 433 ASN A N 1
ATOM 3290 C CA . ASN A 1 433 ? -30.239 14.896 22.594 1.00 54.06 433 ASN A CA 1
ATOM 3291 C C . ASN A 1 433 ? -28.990 14.788 21.684 1.00 54.06 433 ASN A C 1
ATOM 3293 O O . ASN A 1 433 ? -28.822 15.632 20.806 1.00 54.06 433 ASN A O 1
ATOM 3297 N N . ASN A 1 434 ? -28.113 13.793 21.867 1.00 61.03 434 ASN A N 1
ATOM 3298 C CA . ASN A 1 434 ? -26.916 13.631 21.034 1.00 61.03 434 ASN A CA 1
ATOM 3299 C C . ASN A 1 434 ? -27.195 12.718 19.832 1.00 61.03 434 ASN A C 1
ATOM 3301 O O . ASN A 1 434 ? -27.856 11.681 19.952 1.00 61.03 434 ASN A O 1
ATOM 3305 N N . LYS A 1 435 ? -26.669 13.110 18.664 1.00 65.44 435 LYS A N 1
ATOM 3306 C CA . LYS A 1 435 ? -26.607 12.243 17.479 1.00 65.44 435 LYS A CA 1
ATOM 3307 C C . LYS A 1 435 ? -25.737 11.021 17.793 1.00 65.44 435 LYS A C 1
ATOM 3309 O O . LYS A 1 435 ? -24.816 11.129 18.602 1.00 65.44 435 LYS A O 1
ATOM 3314 N N . LYS A 1 436 ? -26.057 9.873 17.184 1.00 72.50 436 LYS A N 1
ATOM 3315 C CA . LYS A 1 436 ? -25.214 8.674 17.285 1.00 72.50 436 LYS A CA 1
ATOM 3316 C C . LYS A 1 436 ? -23.819 8.999 16.745 1.00 72.50 436 LYS A C 1
ATOM 3318 O O . LYS A 1 436 ? -23.692 9.796 15.814 1.00 72.50 436 LYS A O 1
ATOM 3323 N N . GLN A 1 437 ? -22.789 8.421 17.359 1.00 83.81 437 GLN A N 1
ATOM 3324 C CA . GLN A 1 437 ? -21.444 8.495 16.798 1.00 83.81 437 GLN A CA 1
ATOM 3325 C C . GLN A 1 437 ? -21.441 7.730 15.474 1.00 83.81 437 GLN A C 1
ATOM 3327 O O . GLN A 1 437 ? -22.031 6.654 15.384 1.00 83.81 437 GLN A O 1
ATOM 3332 N N . LYS A 1 438 ? -20.780 8.285 14.459 1.00 87.12 438 LYS A N 1
ATOM 3333 C CA . LYS A 1 438 ? -20.571 7.604 13.179 1.00 87.12 438 LYS A CA 1
ATOM 3334 C C . LYS A 1 438 ? -19.236 6.878 13.173 1.00 87.12 438 LYS A C 1
ATOM 3336 O O . LYS A 1 438 ? -18.289 7.321 13.829 1.00 87.12 438 LYS A O 1
ATOM 3341 N N . LEU A 1 439 ? -19.171 5.806 12.388 1.00 87.44 439 LEU A N 1
ATOM 3342 C CA . LEU A 1 439 ? -17.929 5.124 12.061 1.00 87.44 439 LEU A CA 1
ATOM 3343 C C . LEU A 1 439 ? -17.285 5.779 10.836 1.00 87.44 439 LEU A C 1
ATOM 3345 O O . LEU A 1 439 ? -17.892 5.815 9.766 1.00 87.44 439 LEU A O 1
ATOM 3349 N N . VAL A 1 440 ? -16.055 6.264 10.980 1.00 85.69 440 VAL A N 1
ATOM 3350 C CA . VAL A 1 440 ? -15.273 6.881 9.906 1.00 85.69 440 VAL A CA 1
ATOM 3351 C C . VAL A 1 440 ? -14.253 5.886 9.358 1.00 85.69 440 VAL A C 1
ATOM 3353 O O . VAL A 1 440 ? -13.465 5.300 10.101 1.00 85.69 440 VAL A O 1
ATOM 3356 N N . LYS A 1 441 ? -14.243 5.741 8.033 1.00 82.50 441 LYS A N 1
ATOM 3357 C CA . LYS A 1 441 ? -13.182 5.076 7.268 1.00 82.50 441 LYS A CA 1
ATOM 3358 C C . LYS A 1 441 ? -12.453 6.123 6.442 1.00 82.50 441 LYS A C 1
ATOM 3360 O O . LYS A 1 441 ? -13.102 7.011 5.884 1.00 82.50 441 LYS A O 1
ATOM 3365 N N . ALA A 1 442 ? -11.130 6.028 6.381 1.00 72.12 442 ALA A N 1
ATOM 3366 C CA . ALA A 1 442 ? -10.303 6.997 5.681 1.00 72.12 442 ALA A CA 1
ATOM 3367 C C . ALA A 1 442 ? -9.068 6.344 5.054 1.00 72.12 442 ALA A C 1
ATOM 3369 O O . ALA A 1 442 ? -8.412 5.521 5.694 1.00 72.12 442 ALA A O 1
ATOM 3370 N N . SER A 1 443 ? -8.722 6.805 3.856 1.00 70.50 443 SER A N 1
ATOM 3371 C CA . SER A 1 443 ? -7.484 6.464 3.160 1.00 70.50 443 SER A CA 1
ATOM 3372 C C . SER A 1 443 ? -6.810 7.748 2.672 1.00 70.50 443 SER A C 1
ATOM 3374 O O . SER A 1 443 ? -7.452 8.626 2.083 1.00 70.50 443 SER A O 1
ATOM 3376 N N . CYS A 1 444 ? -5.509 7.880 2.930 1.00 65.38 444 CYS A N 1
ATOM 3377 C CA . CYS A 1 444 ? -4.739 9.089 2.641 1.00 65.38 444 CYS A CA 1
ATOM 3378 C C . CYS A 1 444 ? -3.407 8.786 1.966 1.00 65.38 444 CYS A C 1
ATOM 3380 O O . CYS A 1 444 ? -2.809 7.738 2.198 1.00 65.38 444 CYS A O 1
ATOM 3382 N N . THR A 1 445 ? -2.893 9.738 1.191 1.00 62.84 445 THR A N 1
ATOM 3383 C CA . THR A 1 445 ? -1.516 9.713 0.687 1.00 62.84 445 THR A CA 1
ATOM 3384 C C . THR A 1 445 ? -0.604 10.595 1.528 1.00 62.84 445 THR A C 1
ATOM 3386 O O . THR A 1 445 ? -0.973 11.698 1.944 1.00 62.84 445 THR A O 1
ATOM 3389 N N . GLU A 1 446 ? 0.619 10.124 1.747 1.00 59.62 446 GLU A N 1
ATOM 3390 C CA . GLU A 1 446 ? 1.689 10.927 2.324 1.00 59.62 446 GLU A CA 1
ATOM 3391 C C . GLU A 1 446 ? 2.072 12.091 1.392 1.00 59.62 446 GLU A C 1
ATOM 3393 O O . GLU A 1 446 ? 2.241 11.903 0.189 1.00 59.62 446 GLU A O 1
ATOM 3398 N N . ASN A 1 447 ? 2.226 13.293 1.957 1.00 49.81 447 ASN A N 1
ATOM 3399 C CA . ASN A 1 447 ? 2.813 14.443 1.263 1.00 49.81 447 ASN A CA 1
ATOM 3400 C C . ASN A 1 447 ? 4.311 14.540 1.594 1.00 49.81 447 ASN A C 1
ATOM 3402 O O . ASN A 1 447 ? 4.669 14.606 2.770 1.00 49.81 447 ASN A O 1
ATOM 3406 N N . ASP A 1 448 ? 5.168 14.656 0.572 1.00 40.50 448 ASP A N 1
ATOM 3407 C CA . ASP A 1 448 ? 6.640 14.700 0.703 1.00 40.50 448 ASP A CA 1
ATOM 3408 C C . ASP A 1 448 ? 7.144 15.811 1.645 1.00 40.50 448 ASP A C 1
ATOM 3410 O O . ASP A 1 448 ? 8.146 15.650 2.335 1.00 40.50 448 ASP A O 1
ATOM 3414 N N . LYS A 1 449 ? 6.417 16.933 1.753 1.00 37.69 449 LYS A N 1
ATOM 3415 C CA . LYS A 1 449 ? 6.787 18.061 2.635 1.00 37.69 449 LYS A CA 1
ATOM 3416 C C . LYS A 1 449 ? 6.633 17.765 4.133 1.00 37.69 449 LYS A C 1
ATOM 3418 O O . LYS A 1 449 ? 7.116 18.540 4.951 1.00 37.69 449 LYS A O 1
ATOM 3423 N N . ALA A 1 450 ? 5.959 16.674 4.500 1.00 42.03 450 ALA A N 1
ATOM 3424 C CA . ALA A 1 450 ? 5.741 16.267 5.889 1.00 42.03 450 ALA A CA 1
ATOM 3425 C C . ALA A 1 450 ? 6.748 15.205 6.371 1.00 42.03 450 ALA A C 1
ATOM 3427 O O . ALA A 1 450 ? 6.570 14.659 7.462 1.00 42.03 450 ALA A O 1
ATOM 3428 N N . HIS A 1 451 ? 7.793 14.907 5.585 1.00 41.50 451 HIS A N 1
ATOM 3429 C CA . HIS A 1 451 ? 8.851 13.961 5.958 1.00 41.50 451 HIS A CA 1
ATOM 3430 C C . HIS A 1 451 ? 9.556 14.319 7.281 1.00 41.50 451 HIS A C 1
ATOM 3432 O O . HIS A 1 451 ? 9.973 13.407 7.994 1.00 41.50 451 HIS A O 1
ATOM 3438 N N . ASP A 1 452 ? 9.566 15.605 7.655 1.00 34.50 452 ASP A N 1
ATOM 3439 C CA . ASP A 1 452 ? 10.220 16.119 8.868 1.00 34.50 452 ASP A CA 1
ATOM 3440 C C . ASP A 1 452 ? 9.258 16.544 9.991 1.00 34.50 452 ASP A C 1
ATOM 3442 O O . ASP A 1 452 ? 9.703 16.948 11.065 1.00 34.50 452 ASP A O 1
ATOM 3446 N N . ALA A 1 453 ? 7.936 16.466 9.794 1.00 39.31 453 ALA A N 1
ATOM 3447 C CA . ALA A 1 453 ? 6.987 16.891 10.822 1.00 39.31 453 ALA A CA 1
ATOM 3448 C C . ALA A 1 453 ? 6.703 15.739 11.809 1.00 39.31 453 ALA A C 1
ATOM 3450 O O . ALA A 1 453 ? 6.033 14.773 11.423 1.00 39.31 453 ALA A O 1
ATOM 3451 N N . PRO A 1 454 ? 7.127 15.819 13.088 1.00 39.38 454 PRO A N 1
ATOM 3452 C CA . PRO A 1 454 ? 6.732 14.841 14.094 1.00 39.38 454 PRO A CA 1
ATOM 3453 C C . PRO A 1 454 ? 5.206 14.855 14.234 1.00 39.38 454 PRO A C 1
ATOM 3455 O O . PRO A 1 454 ? 4.594 15.890 14.500 1.00 39.38 454 PRO A O 1
ATOM 3458 N N . GLY A 1 455 ? 4.562 13.713 14.006 1.00 56.72 455 GLY A N 1
ATOM 3459 C CA . GLY A 1 455 ? 3.121 13.613 14.175 1.00 56.72 455 GLY A CA 1
ATOM 3460 C C . GLY A 1 455 ? 2.537 12.275 13.752 1.00 56.72 455 GLY A C 1
ATOM 3461 O O . GLY A 1 455 ? 2.991 11.627 12.814 1.00 56.72 455 GLY A O 1
ATOM 3462 N N . ASP A 1 456 ? 1.477 11.901 14.452 1.00 73.19 456 ASP A N 1
ATOM 3463 C CA . ASP A 1 456 ? 0.677 10.713 14.204 1.00 73.19 456 ASP A CA 1
ATOM 3464 C C . ASP A 1 456 ? -0.128 10.851 12.901 1.00 73.19 456 ASP A C 1
ATOM 3466 O O . ASP A 1 456 ? -1.159 11.530 12.828 1.00 73.19 456 ASP A O 1
ATOM 3470 N N . ARG A 1 457 ? 0.395 10.243 11.833 1.00 77.31 457 ARG A N 1
ATOM 3471 C CA . ARG A 1 457 ? -0.148 10.391 10.476 1.00 77.31 457 ARG A CA 1
ATOM 3472 C C . ARG A 1 457 ? -1.513 9.733 10.302 1.00 77.31 457 ARG A C 1
ATOM 3474 O O . ARG A 1 457 ? -2.327 10.244 9.539 1.00 77.31 457 ARG A O 1
ATOM 3481 N N . ALA A 1 458 ? -1.776 8.641 11.018 1.00 80.25 458 ALA A N 1
ATOM 3482 C CA . ALA A 1 458 ? -3.075 7.979 10.983 1.00 80.25 458 ALA A CA 1
ATOM 3483 C C . ALA A 1 458 ? -4.159 8.925 11.522 1.00 80.25 458 ALA A C 1
ATOM 3485 O O . ALA A 1 458 ? -5.162 9.181 10.858 1.00 80.25 458 ALA A O 1
ATOM 3486 N N . ARG A 1 459 ? -3.902 9.573 12.661 1.00 83.44 459 ARG A N 1
ATOM 3487 C CA . ARG A 1 459 ? -4.829 10.566 13.214 1.00 83.44 459 ARG A CA 1
ATOM 3488 C C . ARG A 1 459 ? -4.984 11.801 12.327 1.00 83.44 459 ARG A C 1
ATOM 3490 O O . ARG A 1 459 ? -6.099 12.292 12.161 1.00 83.44 459 ARG A O 1
ATOM 3497 N N . LYS A 1 460 ? -3.895 12.307 11.731 1.00 83.75 460 LYS A N 1
ATOM 3498 C CA . LYS A 1 460 ? -3.978 13.410 10.752 1.00 83.75 460 LYS A CA 1
ATOM 3499 C C . LYS A 1 460 ? -4.892 13.043 9.579 1.00 83.75 460 LYS A C 1
ATOM 3501 O O . LYS A 1 460 ? -5.747 13.848 9.219 1.00 83.75 460 LYS A O 1
ATOM 3506 N N . CYS A 1 461 ? -4.770 11.818 9.066 1.00 78.62 461 CYS A N 1
ATOM 3507 C CA . CYS A 1 461 ? -5.627 11.293 8.008 1.00 78.62 461 CYS A CA 1
ATOM 3508 C C . CYS A 1 461 ? -7.110 11.283 8.414 1.00 78.62 461 CYS A C 1
ATOM 3510 O O . CYS A 1 461 ? -7.940 11.858 7.712 1.00 78.62 461 CYS A O 1
ATOM 3512 N N . VAL A 1 462 ? -7.447 10.728 9.584 1.00 85.00 462 VAL A N 1
ATOM 3513 C CA . VAL A 1 462 ? -8.838 10.714 10.078 1.00 85.00 462 VAL A CA 1
ATOM 3514 C C . VAL A 1 462 ? -9.371 12.131 10.294 1.00 85.00 462 VAL A C 1
ATOM 3516 O O . VAL A 1 462 ? -10.482 12.444 9.869 1.00 85.00 462 VAL A O 1
ATOM 3519 N N . LYS A 1 463 ? -8.581 13.030 10.891 1.00 86.31 463 LYS A N 1
ATOM 3520 C CA . LYS A 1 463 ? -8.987 14.426 11.116 1.00 86.31 463 LYS A CA 1
ATOM 3521 C C . LYS A 1 463 ? -9.266 15.160 9.800 1.00 86.31 463 LYS A C 1
ATOM 3523 O O . LYS A 1 463 ? -10.252 15.893 9.708 1.00 86.31 463 LYS A O 1
ATOM 3528 N N . ALA A 1 464 ? -8.432 14.946 8.784 1.00 77.69 464 ALA A N 1
ATOM 3529 C CA . ALA A 1 464 ? -8.646 15.488 7.448 1.00 77.69 464 ALA A CA 1
ATOM 3530 C C . ALA A 1 464 ? -9.903 14.887 6.787 1.00 77.69 464 ALA A C 1
ATOM 3532 O O . ALA A 1 464 ? -10.704 15.627 6.216 1.00 77.69 464 ALA A O 1
ATOM 3533 N N . ALA A 1 465 ? -10.134 13.579 6.934 1.00 77.62 465 ALA A N 1
ATOM 3534 C CA . ALA A 1 465 ? -11.317 12.899 6.407 1.00 77.62 465 ALA A CA 1
ATOM 3535 C C . ALA A 1 465 ? -12.617 13.402 7.054 1.00 77.62 465 ALA A C 1
ATOM 3537 O O . ALA A 1 465 ? -13.579 13.707 6.351 1.00 77.62 465 ALA A O 1
ATOM 3538 N N . LYS A 1 466 ? -12.637 13.591 8.379 1.00 84.62 466 LYS A N 1
ATOM 3539 C CA . LYS A 1 466 ? -13.770 14.209 9.089 1.00 84.62 466 LYS A CA 1
ATOM 3540 C C . LYS A 1 466 ? -14.082 15.605 8.560 1.00 84.62 466 LYS A C 1
ATOM 3542 O O . LYS A 1 466 ? -15.243 15.930 8.313 1.00 84.62 466 LYS A O 1
ATOM 3547 N N . ALA A 1 467 ? -13.045 16.424 8.365 1.00 81.12 467 ALA A N 1
ATOM 3548 C CA . ALA A 1 467 ? -13.200 17.769 7.825 1.00 81.12 467 ALA A CA 1
ATOM 3549 C C . ALA A 1 467 ? -13.791 17.743 6.404 1.00 81.12 467 ALA A C 1
ATOM 3551 O O . ALA A 1 467 ? -14.711 18.514 6.119 1.00 81.12 467 ALA A O 1
ATOM 3552 N N . LEU A 1 468 ? -13.327 16.822 5.550 1.00 74.62 468 LEU A N 1
ATOM 3553 C CA . LEU A 1 468 ? -13.841 16.615 4.193 1.00 74.62 468 LEU A CA 1
ATOM 3554 C C . LEU A 1 468 ? -15.319 16.189 4.195 1.00 74.62 468 LEU A C 1
ATOM 3556 O O . LEU A 1 468 ? -16.127 16.749 3.455 1.00 74.62 468 LEU A O 1
ATOM 3560 N N . LEU A 1 469 ? -15.683 15.258 5.078 1.00 75.94 469 LEU A N 1
ATOM 3561 C CA . LEU A 1 469 ? -17.052 14.760 5.253 1.00 75.94 469 LEU A CA 1
ATOM 3562 C C . LEU A 1 469 ? -17.975 15.754 5.980 1.00 75.94 469 LEU A C 1
ATOM 3564 O O . LEU A 1 469 ? -19.176 15.516 6.090 1.00 75.94 469 LEU A O 1
ATOM 3568 N N . ARG A 1 470 ? -17.436 16.884 6.463 1.00 81.38 470 ARG A N 1
ATOM 3569 C CA . ARG A 1 470 ? -18.135 17.875 7.302 1.00 81.38 470 ARG A CA 1
ATOM 3570 C C . ARG A 1 470 ? -18.721 17.266 8.583 1.00 81.38 470 ARG A C 1
ATOM 3572 O O . ARG A 1 470 ? -19.695 17.793 9.128 1.00 81.38 470 ARG A O 1
ATOM 3579 N N . GLU A 1 471 ? -18.102 16.203 9.087 1.00 81.75 471 GLU A N 1
ATOM 3580 C CA . GLU A 1 471 ? -18.493 15.550 10.334 1.00 81.75 471 GLU A CA 1
ATOM 3581 C C . GLU A 1 471 ? -17.934 16.328 11.526 1.00 81.75 471 GLU A C 1
ATOM 3583 O O . GLU A 1 471 ? -16.722 16.483 11.688 1.00 81.75 471 GLU A O 1
ATOM 3588 N N . ARG A 1 472 ? -18.843 16.864 12.347 1.00 76.81 472 ARG A N 1
ATOM 3589 C CA . ARG A 1 472 ? -18.520 17.718 13.506 1.00 76.81 472 ARG A CA 1
ATOM 3590 C C . ARG A 1 472 ? -18.815 17.066 14.853 1.00 76.81 472 ARG A C 1
ATOM 3592 O O . ARG A 1 472 ? -18.457 17.638 15.874 1.00 76.81 472 ARG A O 1
ATOM 3599 N N . SER A 1 473 ? -19.523 15.939 14.861 1.00 77.62 473 SER A N 1
ATOM 3600 C CA . SER A 1 473 ? -19.772 15.166 16.076 1.00 77.62 473 SER A CA 1
ATOM 3601 C C . SER A 1 473 ? -18.555 14.328 16.450 1.00 77.62 473 SER A C 1
ATOM 3603 O O . SER A 1 473 ? -17.661 14.119 15.626 1.00 77.62 473 SER A O 1
ATOM 3605 N N . ASP A 1 474 ? -18.567 13.808 17.674 1.00 79.62 474 ASP A N 1
ATOM 3606 C CA . ASP A 1 474 ? -17.649 12.751 18.081 1.00 79.62 474 ASP A CA 1
ATOM 3607 C C . ASP A 1 474 ? -17.833 11.542 17.157 1.00 79.62 474 ASP A C 1
ATOM 3609 O O . ASP A 1 474 ? -18.954 11.134 16.831 1.00 79.62 474 ASP A O 1
ATOM 3613 N N . THR A 1 475 ? -16.719 10.985 16.719 1.00 82.19 475 THR A N 1
ATOM 3614 C CA . THR A 1 475 ? -16.640 9.890 15.758 1.00 82.19 475 THR A CA 1
ATOM 3615 C C . THR A 1 475 ? -15.716 8.811 16.279 1.00 82.19 475 THR A C 1
ATOM 3617 O O . THR A 1 475 ? -14.703 9.091 16.926 1.00 82.19 475 THR A O 1
ATOM 3620 N N . VAL A 1 476 ? -16.061 7.579 15.932 1.00 89.25 476 VAL A N 1
ATOM 3621 C CA . VAL A 1 476 ? -15.156 6.441 16.036 1.00 89.25 476 VAL A CA 1
ATOM 3622 C C . VAL A 1 476 ? -14.563 6.215 14.653 1.00 89.25 476 VAL A C 1
ATOM 3624 O O . VAL A 1 476 ? -15.283 6.291 13.660 1.00 89.25 476 VAL A O 1
ATOM 3627 N N . ALA A 1 477 ? -13.269 5.950 14.564 1.00 89.69 477 ALA A N 1
ATOM 3628 C CA . ALA A 1 477 ? -12.592 5.644 13.315 1.00 89.69 477 ALA A CA 1
ATOM 3629 C C . ALA A 1 477 ? -11.864 4.303 13.408 1.00 89.69 477 ALA A C 1
ATOM 3631 O O . ALA A 1 477 ? -11.381 3.917 14.470 1.00 89.69 477 ALA A O 1
ATOM 3632 N N . ILE A 1 478 ? -11.790 3.604 12.278 1.00 89.62 478 ILE A N 1
ATOM 3633 C CA . ILE A 1 478 ? -10.909 2.440 12.116 1.00 89.62 478 ILE A CA 1
ATOM 3634 C C . ILE A 1 478 ? -9.545 2.875 11.587 1.00 89.62 478 ILE A C 1
ATOM 3636 O O . ILE A 1 478 ? -9.391 3.995 11.088 1.00 89.62 478 ILE A O 1
ATOM 3640 N N . THR A 1 479 ? -8.558 1.987 11.680 1.00 88.19 479 THR A N 1
ATOM 3641 C CA . THR A 1 479 ? -7.189 2.250 11.240 1.00 88.19 479 THR A CA 1
ATOM 3642 C C . THR A 1 479 ? -7.183 2.680 9.765 1.00 88.19 479 THR A C 1
ATOM 3644 O O . THR A 1 479 ? -7.593 1.910 8.887 1.00 88.19 479 THR A O 1
ATOM 3647 N N . PRO A 1 480 ? -6.739 3.910 9.450 1.00 79.75 480 PRO A N 1
ATOM 3648 C CA . PRO A 1 480 ? -6.746 4.398 8.082 1.00 79.75 480 PRO A CA 1
ATOM 3649 C C . PRO A 1 480 ? -5.586 3.814 7.277 1.00 79.75 480 PRO A C 1
ATOM 3651 O O . PRO A 1 480 ? -4.482 3.634 7.797 1.00 79.75 480 PRO A O 1
ATOM 3654 N N . GLN A 1 481 ? -5.798 3.616 5.976 1.00 78.75 481 GLN A N 1
ATOM 3655 C CA . GLN A 1 481 ? -4.706 3.296 5.067 1.00 78.75 481 GLN A CA 1
ATOM 3656 C C . GLN A 1 481 ? -3.948 4.588 4.759 1.00 78.75 481 GLN A C 1
ATOM 3658 O O . GLN A 1 481 ? -4.496 5.535 4.196 1.00 78.75 481 GLN A O 1
ATOM 3663 N N . VAL A 1 482 ? -2.666 4.640 5.111 1.00 74.88 482 VAL A N 1
ATOM 3664 C CA . VAL A 1 482 ? -1.804 5.780 4.780 1.00 74.88 482 VAL A CA 1
ATOM 3665 C C . VAL A 1 482 ? -0.776 5.318 3.761 1.00 74.88 482 VAL A C 1
ATOM 3667 O O . VAL A 1 482 ? 0.242 4.720 4.112 1.00 74.88 482 VAL A O 1
ATOM 3670 N N . ALA A 1 483 ? -1.058 5.593 2.491 1.00 62.84 483 ALA A N 1
ATOM 3671 C CA . ALA A 1 483 ? -0.189 5.258 1.380 1.00 62.84 483 ALA A CA 1
ATOM 3672 C C . ALA A 1 483 ? 1.118 6.060 1.472 1.00 62.84 483 ALA A C 1
ATOM 3674 O O . ALA A 1 483 ? 1.122 7.286 1.347 1.00 62.84 483 ALA A O 1
ATOM 3675 N N . SER A 1 484 ? 2.230 5.351 1.667 1.00 60.38 484 SER A N 1
ATOM 3676 C CA . SER A 1 484 ? 3.590 5.899 1.667 1.00 60.38 484 SER A CA 1
ATOM 3677 C C . SER A 1 484 ? 4.369 5.376 0.468 1.00 60.38 484 SER A C 1
ATOM 3679 O O . SER A 1 484 ? 4.103 4.267 0.002 1.00 60.38 484 SER A O 1
ATOM 3681 N N . ARG A 1 485 ? 5.291 6.182 -0.071 1.00 51.16 485 ARG A N 1
ATOM 3682 C CA . ARG A 1 485 ? 6.168 5.763 -1.179 1.00 51.16 485 ARG A CA 1
ATOM 3683 C C . ARG A 1 485 ? 7.064 4.588 -0.787 1.00 51.16 485 ARG A C 1
ATOM 3685 O O . ARG A 1 485 ? 7.388 3.772 -1.642 1.00 51.16 485 ARG A O 1
ATOM 3692 N N . ASP A 1 486 ? 7.395 4.492 0.495 1.00 53.75 486 ASP A N 1
ATOM 3693 C CA . ASP A 1 486 ? 8.240 3.441 1.043 1.00 53.75 486 ASP A CA 1
ATOM 3694 C C . ASP A 1 486 ? 7.408 2.186 1.339 1.00 53.75 486 ASP A C 1
ATOM 3696 O O . ASP A 1 486 ? 6.348 2.268 1.965 1.00 53.75 486 ASP A O 1
ATOM 3700 N N . SER A 1 487 ? 7.902 1.016 0.928 1.00 67.75 487 SER A N 1
ATOM 3701 C CA . SER A 1 487 ? 7.287 -0.277 1.246 1.00 67.75 487 SER A CA 1
ATOM 3702 C C . SER A 1 487 ? 7.572 -0.659 2.705 1.00 67.75 487 SER A C 1
ATOM 3704 O O . SER A 1 487 ? 6.702 -0.592 3.573 1.00 67.75 487 SER A O 1
ATOM 3706 N N . TYR A 1 488 ? 8.829 -0.975 3.008 1.00 87.75 488 TYR A N 1
ATOM 3707 C CA . TYR A 1 488 ? 9.334 -1.257 4.349 1.00 87.75 488 TYR A CA 1
ATOM 3708 C C . TYR A 1 488 ? 10.796 -0.829 4.472 1.00 87.75 488 TYR A C 1
ATOM 3710 O O . TYR A 1 488 ? 11.446 -0.434 3.506 1.00 87.75 488 TYR A O 1
ATOM 3718 N N . SER A 1 489 ? 11.349 -0.900 5.679 1.00 86.69 489 SER A N 1
ATOM 3719 C CA . SER A 1 489 ? 12.765 -0.633 5.915 1.00 86.69 489 SER A CA 1
ATOM 3720 C C . SER A 1 489 ? 13.388 -1.625 6.870 1.00 86.69 489 SER A C 1
ATOM 3722 O O . SER A 1 489 ? 12.771 -2.040 7.850 1.00 86.69 489 SER A O 1
ATOM 3724 N N . LEU A 1 490 ? 14.628 -1.994 6.558 1.00 89.56 490 LEU A N 1
ATOM 3725 C CA . LEU A 1 490 ? 15.462 -2.867 7.372 1.00 89.56 490 LEU A CA 1
ATOM 3726 C C . LEU A 1 490 ? 16.139 -2.068 8.493 1.00 89.56 490 LEU A C 1
ATOM 3728 O O . LEU A 1 490 ? 16.460 -0.883 8.329 1.00 89.56 490 LEU A O 1
ATOM 3732 N N . ARG A 1 491 ? 16.388 -2.743 9.618 1.00 87.62 491 ARG A N 1
ATOM 3733 C CA . ARG A 1 491 ? 17.123 -2.212 10.772 1.00 87.62 491 ARG A CA 1
ATOM 3734 C C . ARG A 1 491 ? 18.453 -1.593 10.339 1.00 87.62 491 ARG A C 1
ATOM 3736 O O . ARG A 1 491 ? 19.195 -2.181 9.559 1.00 87.62 491 ARG A O 1
ATOM 3743 N N . GLY A 1 492 ? 18.770 -0.427 10.902 1.00 79.31 492 GLY A N 1
ATOM 3744 C CA . GLY A 1 492 ? 20.020 0.297 10.632 1.00 79.31 492 GLY A CA 1
ATOM 3745 C C . GLY A 1 492 ? 19.915 1.401 9.577 1.00 79.31 492 GLY A C 1
ATOM 3746 O O . GLY A 1 492 ? 20.918 2.037 9.276 1.00 79.31 492 GLY A O 1
ATOM 3747 N N . THR A 1 493 ? 18.719 1.661 9.045 1.00 82.56 493 THR A N 1
ATOM 3748 C CA . THR A 1 493 ? 18.449 2.796 8.148 1.00 82.56 493 THR A CA 1
ATOM 3749 C C . THR A 1 493 ? 17.758 3.944 8.896 1.00 82.56 493 THR A C 1
ATOM 3751 O O . THR A 1 493 ? 17.034 3.715 9.868 1.00 82.56 493 THR A O 1
ATOM 3754 N N . ASP A 1 494 ? 17.923 5.189 8.438 1.00 79.31 494 ASP A N 1
ATOM 3755 C CA . ASP A 1 494 ? 17.197 6.339 9.012 1.00 79.31 494 ASP A CA 1
ATOM 3756 C C . ASP A 1 494 ? 15.680 6.179 8.874 1.00 79.31 494 ASP A C 1
ATOM 3758 O O . ASP A 1 494 ? 14.913 6.516 9.782 1.00 79.31 494 ASP A O 1
ATOM 3762 N N . GLN A 1 495 ? 15.260 5.571 7.765 1.00 79.81 495 GLN A N 1
ATOM 3763 C CA . GLN A 1 495 ? 13.871 5.252 7.480 1.00 79.81 495 GLN A CA 1
ATOM 3764 C C . GLN A 1 495 ? 13.273 4.268 8.492 1.00 79.81 495 GLN A C 1
ATOM 3766 O O . GLN A 1 495 ? 12.161 4.468 8.984 1.00 79.81 495 GLN A O 1
ATOM 3771 N N . PHE A 1 496 ? 14.031 3.240 8.873 1.00 85.69 496 PHE A N 1
ATOM 3772 C CA . PHE A 1 496 ? 13.637 2.325 9.939 1.00 85.69 496 PHE A CA 1
ATOM 3773 C C . PHE A 1 496 ? 13.439 3.060 11.267 1.00 85.69 496 PHE A C 1
ATOM 3775 O O . PHE A 1 496 ? 12.415 2.881 11.924 1.00 85.69 496 PHE A O 1
ATOM 3782 N N . ASN A 1 497 ? 14.366 3.947 11.641 1.00 84.25 497 ASN A N 1
ATOM 3783 C CA . ASN A 1 497 ? 14.241 4.731 12.873 1.00 84.25 497 ASN A CA 1
ATOM 3784 C C . ASN A 1 497 ? 13.014 5.655 12.843 1.00 84.25 497 ASN A C 1
ATOM 3786 O O . ASN A 1 497 ? 12.363 5.850 13.872 1.00 84.25 497 ASN A O 1
ATOM 3790 N N . ARG A 1 498 ? 12.663 6.198 11.669 1.00 83.25 498 ARG A N 1
ATOM 3791 C CA . ARG A 1 498 ? 11.424 6.961 11.467 1.00 83.25 498 ARG A CA 1
ATOM 3792 C C . ARG A 1 498 ? 10.195 6.096 11.731 1.00 83.25 498 ARG A C 1
ATOM 3794 O O . ARG A 1 498 ? 9.378 6.472 12.567 1.00 83.25 498 ARG A O 1
ATOM 3801 N N . PHE A 1 499 ? 10.096 4.931 11.094 1.00 86.25 499 PHE A N 1
ATOM 3802 C CA . PHE A 1 499 ? 8.974 4.016 11.307 1.00 86.25 499 PHE A CA 1
ATOM 3803 C C . PHE A 1 499 ? 8.878 3.512 12.747 1.00 86.25 499 PHE A C 1
ATOM 3805 O O . PHE A 1 499 ? 7.776 3.433 13.274 1.00 86.25 499 PHE A O 1
ATOM 3812 N N . VAL A 1 500 ? 9.999 3.260 13.427 1.00 88.44 500 VAL A N 1
ATOM 3813 C CA . VAL A 1 500 ? 9.993 2.917 14.857 1.00 88.44 500 VAL A CA 1
ATOM 3814 C C . VAL A 1 500 ? 9.407 4.049 15.704 1.00 88.44 500 VAL A C 1
ATOM 3816 O O . VAL A 1 500 ? 8.565 3.795 16.564 1.00 88.44 500 VAL A O 1
ATOM 3819 N N . ARG A 1 501 ? 9.816 5.304 15.469 1.00 85.81 501 ARG A N 1
ATOM 3820 C CA . ARG A 1 501 ? 9.246 6.457 16.187 1.00 85.81 501 ARG A CA 1
ATOM 3821 C C . ARG A 1 501 ? 7.753 6.612 15.909 1.00 85.81 501 ARG A C 1
ATOM 3823 O O . ARG A 1 501 ? 6.994 6.901 16.825 1.00 85.81 501 ARG A O 1
ATOM 3830 N N . GLU A 1 502 ? 7.327 6.427 14.663 1.00 83.81 502 GLU A N 1
ATOM 3831 C CA . GLU A 1 502 ? 5.910 6.497 14.296 1.00 83.81 502 GLU A CA 1
ATOM 3832 C C . GLU A 1 502 ? 5.094 5.360 14.918 1.00 83.81 502 GLU A C 1
ATOM 3834 O O . GLU A 1 502 ? 4.009 5.619 15.428 1.00 83.81 502 GLU A O 1
ATOM 3839 N N . PHE A 1 503 ? 5.628 4.137 14.941 1.00 87.69 503 PHE A N 1
ATOM 3840 C CA . PHE A 1 503 ? 4.998 2.984 15.577 1.00 87.69 503 PHE A CA 1
ATOM 3841 C C . PHE A 1 503 ? 4.808 3.197 17.080 1.00 87.69 503 PHE A C 1
ATOM 3843 O O . PHE A 1 503 ? 3.698 3.026 17.578 1.00 87.69 503 PHE A O 1
ATOM 3850 N N . ARG A 1 504 ? 5.841 3.663 17.794 1.00 85.25 504 ARG A N 1
ATOM 3851 C CA . ARG A 1 504 ? 5.731 4.014 19.224 1.00 85.25 504 ARG A CA 1
ATOM 3852 C C . ARG A 1 504 ? 4.652 5.074 19.473 1.00 85.25 504 ARG A C 1
ATOM 3854 O O . ARG A 1 504 ? 3.925 5.013 20.451 1.00 85.25 504 ARG A O 1
ATOM 3861 N N . ASN A 1 505 ? 4.486 6.005 18.535 1.00 79.31 505 ASN A N 1
ATOM 3862 C CA . ASN A 1 505 ? 3.449 7.034 18.596 1.00 79.31 505 ASN A CA 1
ATOM 3863 C C . ASN A 1 505 ? 2.085 6.586 18.043 1.00 79.31 505 ASN A C 1
ATOM 3865 O O . ASN A 1 505 ? 1.174 7.411 17.991 1.00 79.31 505 ASN A O 1
ATOM 3869 N N . SER A 1 506 ? 1.940 5.333 17.596 1.00 76.88 506 SER A N 1
ATOM 3870 C CA . SER A 1 506 ? 0.715 4.812 16.971 1.00 76.88 506 SER A CA 1
ATOM 3871 C C . SER A 1 506 ? -0.290 4.228 17.965 1.00 76.88 506 SER A C 1
ATOM 3873 O O . SER A 1 506 ? -1.344 3.766 17.538 1.00 76.88 506 SER A O 1
ATOM 3875 N N . GLY A 1 507 ? 0.037 4.241 19.264 1.00 71.44 507 GLY A N 1
ATOM 3876 C CA . GLY A 1 507 ? -0.834 3.700 20.308 1.00 71.44 507 GLY A CA 1
ATOM 3877 C C . GLY A 1 507 ? -1.107 2.210 20.118 1.00 71.44 507 GLY A C 1
ATOM 3878 O O . GLY A 1 507 ? -2.215 1.765 20.370 1.00 71.44 507 GLY A O 1
ATOM 3879 N N . ARG A 1 508 ? -0.137 1.456 19.589 1.00 81.12 508 ARG A N 1
ATOM 3880 C CA . ARG A 1 508 ? -0.214 -0.002 19.448 1.00 81.12 508 ARG A CA 1
ATOM 3881 C C . ARG A 1 508 ? 0.631 -0.656 20.528 1.00 81.12 508 ARG A C 1
ATOM 3883 O O . ARG A 1 508 ? 1.734 -0.184 20.806 1.00 81.12 508 ARG A O 1
ATOM 3890 N N . GLY A 1 509 ? 0.145 -1.763 21.082 1.00 79.56 509 GLY A N 1
ATOM 3891 C CA . GLY A 1 509 ? 0.865 -2.519 22.096 1.00 79.56 509 GLY A CA 1
ATOM 3892 C C . GLY A 1 509 ? 2.199 -3.051 21.581 1.00 79.56 509 GLY A C 1
ATOM 3893 O O . GLY A 1 509 ? 2.322 -3.515 20.440 1.00 79.56 509 GLY A O 1
ATOM 3894 N N . MET A 1 510 ? 3.214 -2.997 22.442 1.00 82.44 510 MET A N 1
ATOM 3895 C CA . MET A 1 510 ? 4.522 -3.568 22.142 1.00 82.44 510 MET A CA 1
ATOM 3896 C C . MET A 1 510 ? 4.445 -5.097 22.035 1.00 82.44 510 MET A C 1
ATOM 3898 O O . MET A 1 510 ? 3.596 -5.727 22.666 1.00 82.44 510 MET A O 1
ATOM 3902 N N . PRO A 1 511 ? 5.331 -5.730 21.249 1.00 78.12 511 PRO A N 1
ATOM 3903 C CA . PRO A 1 511 ? 5.494 -7.177 21.287 1.00 78.12 511 PRO A CA 1
ATOM 3904 C C . PRO A 1 511 ? 5.802 -7.681 22.701 1.00 78.12 511 PRO A C 1
ATOM 3906 O O . PRO A 1 511 ? 6.611 -7.092 23.411 1.00 78.12 511 PRO A O 1
ATOM 3909 N N . ARG A 1 512 ? 5.224 -8.823 23.073 1.00 72.94 512 ARG A N 1
ATOM 3910 C CA . ARG A 1 512 ? 5.363 -9.436 24.406 1.00 72.94 512 ARG A CA 1
ATOM 3911 C C . ARG A 1 512 ? 6.806 -9.555 24.888 1.00 72.94 512 ARG A C 1
ATOM 3913 O O . ARG A 1 512 ? 7.555 -10.344 24.335 1.00 72.94 512 ARG A O 1
ATOM 3920 N N . GLY A 1 513 ? 7.188 -8.877 25.964 1.00 69.00 513 GLY A N 1
ATOM 3921 C CA . GLY A 1 513 ? 8.545 -8.992 26.511 1.00 69.00 513 GLY A CA 1
ATOM 3922 C C . GLY A 1 513 ? 9.601 -8.197 25.735 1.00 69.00 513 GLY A C 1
ATOM 3923 O O . GLY A 1 513 ? 10.798 -8.424 25.921 1.00 69.00 513 GLY A O 1
ATOM 3924 N N . ILE A 1 514 ? 9.170 -7.270 24.875 1.00 76.00 514 ILE A N 1
ATOM 3925 C CA . ILE A 1 514 ? 9.998 -6.212 24.295 1.00 76.00 514 ILE A CA 1
ATOM 3926 C C . ILE A 1 514 ? 9.486 -4.887 24.848 1.00 76.00 514 ILE A C 1
ATOM 3928 O O . ILE A 1 514 ? 8.387 -4.454 24.514 1.00 76.00 514 ILE A O 1
ATOM 3932 N N . SER A 1 515 ? 10.308 -4.206 25.648 1.00 76.25 515 SER A N 1
ATOM 3933 C CA . SER A 1 515 ? 9.989 -2.834 26.042 1.00 76.25 515 SER A CA 1
ATOM 3934 C C . SER A 1 515 ? 10.089 -1.884 24.846 1.00 76.25 515 SER A C 1
ATOM 3936 O O . SER A 1 515 ? 10.784 -2.171 23.863 1.00 76.25 515 SER A O 1
ATOM 3938 N N . GLU A 1 516 ? 9.465 -0.707 24.943 1.00 80.31 516 GLU A N 1
ATOM 3939 C CA . GLU A 1 516 ? 9.524 0.291 23.869 1.00 80.31 516 GLU A CA 1
ATOM 3940 C C . GLU A 1 516 ? 10.966 0.586 23.440 1.00 80.31 516 GLU A C 1
ATOM 3942 O O . GLU A 1 516 ? 11.267 0.578 22.246 1.00 80.31 516 GLU A O 1
ATOM 3947 N N . ASP A 1 517 ? 11.879 0.764 24.400 1.00 79.88 517 ASP A N 1
ATOM 3948 C CA . ASP A 1 517 ? 13.302 1.041 24.166 1.00 79.88 517 ASP A CA 1
ATOM 3949 C C . ASP A 1 517 ? 14.024 -0.091 23.430 1.00 79.88 517 ASP A C 1
ATOM 3951 O O . ASP A 1 517 ? 14.925 0.149 22.623 1.00 79.88 517 ASP A O 1
ATOM 3955 N N . GLN A 1 518 ? 13.599 -1.331 23.659 1.00 82.88 518 GLN A N 1
ATOM 3956 C CA . GLN A 1 518 ? 14.175 -2.521 23.044 1.00 82.88 518 GLN A CA 1
ATOM 3957 C C . GLN A 1 518 ? 13.629 -2.793 21.638 1.00 82.88 518 GLN A C 1
ATOM 3959 O O . GLN A 1 518 ? 14.287 -3.478 20.852 1.00 82.88 518 GLN A O 1
ATOM 3964 N N . PHE A 1 519 ? 12.473 -2.222 21.290 1.00 86.25 519 PHE A N 1
ATOM 3965 C CA . PHE A 1 519 ? 11.775 -2.479 20.030 1.00 86.25 519 PHE A CA 1
ATOM 3966 C C . PHE A 1 519 ? 12.658 -2.311 18.789 1.00 86.25 519 PHE A C 1
ATOM 3968 O O . PHE A 1 519 ? 12.758 -3.225 17.972 1.00 86.25 519 PHE A O 1
ATOM 3975 N N . ALA A 1 520 ? 13.381 -1.191 18.679 1.00 87.31 520 ALA A N 1
ATOM 3976 C CA . ALA A 1 520 ? 14.277 -0.925 17.548 1.00 87.31 520 ALA A CA 1
ATOM 3977 C C . ALA A 1 520 ? 15.394 -1.975 17.412 1.00 87.31 520 ALA A C 1
ATOM 3979 O O . ALA A 1 520 ? 15.833 -2.292 16.308 1.00 87.31 520 ALA A O 1
ATOM 3980 N N . THR A 1 521 ? 15.862 -2.507 18.543 1.00 85.19 521 THR A N 1
ATOM 3981 C CA . THR A 1 521 ? 16.956 -3.481 18.587 1.00 85.19 521 THR A CA 1
ATOM 3982 C C . THR A 1 521 ? 16.484 -4.851 18.120 1.00 85.19 521 THR A C 1
ATOM 3984 O O . THR A 1 521 ? 17.214 -5.526 17.397 1.00 85.19 521 THR A O 1
ATOM 3987 N N . PHE A 1 522 ? 15.273 -5.260 18.499 1.00 85.56 522 PHE A N 1
ATOM 3988 C CA . PHE A 1 522 ? 14.742 -6.592 18.202 1.00 85.56 522 PHE A CA 1
ATOM 3989 C C . PHE A 1 522 ? 13.895 -6.670 16.930 1.00 85.56 522 PHE A C 1
ATOM 3991 O O . PHE A 1 522 ? 13.639 -7.768 16.446 1.00 85.56 522 PHE A O 1
ATOM 3998 N N . THR A 1 523 ? 13.519 -5.537 16.342 1.00 90.25 523 THR A N 1
ATOM 3999 C CA . THR A 1 523 ? 12.810 -5.494 15.058 1.00 90.25 523 THR A CA 1
ATOM 4000 C C . THR A 1 523 ? 13.810 -5.567 13.904 1.00 90.25 523 THR A C 1
ATOM 4002 O O . THR A 1 523 ? 14.712 -4.737 13.809 1.00 90.25 523 THR A O 1
ATOM 4005 N N . ALA A 1 524 ? 13.672 -6.548 13.010 1.00 91.44 524 ALA A N 1
ATOM 4006 C CA . ALA A 1 524 ? 14.504 -6.650 11.809 1.00 91.44 524 ALA A CA 1
ATOM 4007 C C . ALA A 1 524 ? 14.046 -5.697 10.708 1.00 91.44 524 ALA A C 1
ATOM 4009 O O . ALA A 1 524 ? 14.875 -5.120 10.002 1.00 91.44 524 ALA A O 1
ATOM 4010 N N . ALA A 1 525 ? 12.733 -5.553 10.549 1.00 94.12 525 ALA A N 1
ATOM 4011 C CA . ALA A 1 525 ? 12.142 -4.713 9.526 1.00 94.12 525 ALA A CA 1
ATOM 4012 C C . ALA A 1 525 ? 10.759 -4.221 9.950 1.00 94.12 525 ALA A C 1
ATOM 4014 O O . ALA A 1 525 ? 10.032 -4.930 10.644 1.00 94.12 525 ALA A O 1
ATOM 4015 N N . ILE A 1 526 ? 10.406 -3.020 9.505 1.00 93.38 526 ILE A N 1
ATOM 4016 C CA . ILE A 1 526 ? 9.111 -2.384 9.757 1.00 93.38 526 ILE A CA 1
ATOM 4017 C C . ILE A 1 526 ? 8.673 -1.607 8.516 1.00 93.38 526 ILE A C 1
ATOM 4019 O O . ILE A 1 526 ? 9.500 -1.026 7.813 1.00 93.38 526 ILE A O 1
ATOM 4023 N N . GLY A 1 527 ? 7.377 -1.606 8.238 1.00 90.38 527 GLY A N 1
ATOM 4024 C CA . GLY A 1 527 ? 6.769 -0.866 7.140 1.00 90.38 527 GLY A CA 1
ATOM 4025 C C . GLY A 1 527 ? 5.328 -0.499 7.454 1.00 90.38 527 GLY A C 1
ATOM 4026 O O . GLY A 1 527 ? 4.773 -0.916 8.474 1.00 90.38 527 GLY A O 1
ATOM 4027 N N . ARG A 1 528 ? 4.720 0.297 6.577 1.00 87.00 528 ARG A N 1
ATOM 4028 C CA . ARG A 1 528 ? 3.287 0.586 6.659 1.00 87.00 528 ARG A CA 1
ATOM 4029 C C . ARG A 1 528 ? 2.523 -0.554 6.022 1.00 87.00 528 ARG A C 1
ATOM 4031 O O . ARG A 1 528 ? 2.866 -0.996 4.930 1.00 87.00 528 ARG A O 1
ATOM 4038 N N . ASP A 1 529 ? 1.485 -1.008 6.703 1.00 88.00 529 ASP A N 1
ATOM 4039 C CA . ASP A 1 529 ? 0.601 -2.003 6.118 1.00 88.00 529 ASP A CA 1
ATOM 4040 C C . ASP A 1 529 ? -0.084 -1.403 4.886 1.00 88.00 529 ASP A C 1
ATOM 4042 O O . ASP A 1 529 ? -0.585 -0.275 4.933 1.00 88.00 529 ASP A O 1
ATOM 4046 N N . THR A 1 530 ? -0.092 -2.140 3.780 1.00 76.25 530 THR A N 1
ATOM 4047 C CA . THR A 1 530 ? -0.702 -1.679 2.524 1.00 76.25 530 THR A CA 1
ATOM 4048 C C . THR A 1 530 ? -2.099 -2.228 2.287 1.00 76.25 530 THR A C 1
ATOM 4050 O O . THR A 1 530 ? -2.742 -1.811 1.324 1.00 76.25 530 THR A O 1
ATOM 4053 N N . ALA A 1 531 ? -2.607 -3.080 3.184 1.00 81.50 531 ALA A N 1
ATOM 4054 C CA . ALA A 1 531 ? -3.991 -3.538 3.155 1.00 81.50 531 ALA A CA 1
ATOM 4055 C C . ALA A 1 531 ? -4.992 -2.367 3.148 1.00 81.50 531 ALA A C 1
ATOM 4057 O O . ALA A 1 531 ? -4.708 -1.278 3.654 1.00 81.50 531 ALA A O 1
ATOM 4058 N N . SER A 1 532 ? -6.177 -2.589 2.583 1.00 74.94 532 SER A N 1
ATOM 4059 C CA . SER A 1 532 ? -7.266 -1.609 2.589 1.00 74.94 532 SER A CA 1
ATOM 4060 C C . SER A 1 532 ? -7.750 -1.305 4.006 1.00 74.94 532 SER A C 1
ATOM 4062 O O . SER A 1 532 ? -7.672 -2.147 4.901 1.00 74.94 532 SER A O 1
ATOM 4064 N N . THR A 1 533 ? -8.303 -0.113 4.217 1.00 76.19 533 THR A N 1
ATOM 4065 C CA . THR A 1 533 ? -8.928 0.272 5.488 1.00 76.19 533 THR A CA 1
ATOM 4066 C C . THR A 1 533 ? -9.984 -0.745 5.939 1.00 76.19 533 THR A C 1
ATOM 4068 O O . THR A 1 533 ? -10.854 -1.144 5.166 1.00 76.19 533 THR A O 1
ATOM 4071 N N . GLY A 1 534 ? -9.899 -1.173 7.202 1.00 77.56 534 GLY A N 1
ATOM 4072 C CA . GLY A 1 534 ? -10.665 -2.296 7.765 1.00 77.56 534 GLY A CA 1
ATOM 4073 C C . GLY A 1 534 ? -9.905 -3.622 7.787 1.00 77.56 534 GLY A C 1
ATOM 4074 O O . GLY A 1 534 ? -10.187 -4.458 8.636 1.00 77.56 534 GLY A O 1
ATOM 4075 N N . ASP A 1 535 ? -8.903 -3.778 6.922 1.00 81.69 535 ASP A N 1
ATOM 4076 C CA . ASP A 1 535 ? -7.925 -4.867 6.997 1.00 81.69 535 ASP A CA 1
ATOM 4077 C C . ASP A 1 535 ? -6.536 -4.381 7.425 1.00 81.69 535 ASP A C 1
ATOM 4079 O O . ASP A 1 535 ? -5.684 -5.196 7.768 1.00 81.69 535 ASP A O 1
ATOM 4083 N N . ASN A 1 536 ? -6.316 -3.067 7.385 1.00 84.81 536 ASN A N 1
ATOM 4084 C CA . ASN A 1 536 ? -5.055 -2.388 7.638 1.00 84.81 536 ASN A CA 1
ATOM 4085 C C . ASN A 1 536 ? -4.684 -2.354 9.128 1.00 84.81 536 ASN A C 1
ATOM 4087 O O . ASN A 1 536 ? -5.407 -1.793 9.942 1.00 84.81 536 ASN A O 1
ATOM 4091 N N . LEU A 1 537 ? -3.497 -2.855 9.465 1.00 89.50 537 LEU A N 1
ATOM 4092 C CA . LEU A 1 537 ? -2.922 -2.804 10.811 1.00 89.50 537 LEU A CA 1
ATOM 4093 C C . LEU A 1 537 ? -2.032 -1.573 11.035 1.00 89.50 537 LEU A C 1
ATOM 4095 O O . LEU A 1 537 ? -1.312 -1.509 12.023 1.00 89.50 537 LEU A O 1
ATOM 4099 N N . GLY A 1 538 ? -2.030 -0.588 10.138 1.00 87.75 538 GLY A N 1
ATOM 4100 C CA . GLY A 1 538 ? -1.237 0.644 10.203 1.00 87.75 538 GLY A CA 1
ATOM 4101 C C . GLY A 1 538 ? 0.252 0.414 9.948 1.00 87.75 538 GLY A C 1
ATOM 4102 O O . GLY A 1 538 ? 0.818 0.941 8.989 1.00 87.75 538 GLY A O 1
ATOM 4103 N N . PHE A 1 539 ? 0.874 -0.403 10.793 1.00 91.75 539 PHE A N 1
ATOM 4104 C CA . PHE A 1 539 ? 2.244 -0.871 10.681 1.00 91.75 539 PHE A CA 1
ATOM 4105 C C . PHE A 1 539 ? 2.284 -2.390 10.665 1.00 91.75 539 PHE A C 1
ATOM 4107 O O . PHE A 1 539 ? 1.488 -3.064 11.309 1.00 91.75 539 PHE A O 1
ATOM 4114 N N . VAL A 1 540 ? 3.268 -2.913 9.951 1.00 94.38 540 VAL A N 1
ATOM 4115 C CA . VAL A 1 540 ? 3.653 -4.319 9.971 1.00 94.38 540 VAL A CA 1
ATOM 4116 C C . VAL A 1 540 ? 5.140 -4.396 10.251 1.00 94.38 540 VAL A C 1
ATOM 4118 O O . VAL A 1 540 ? 5.920 -3.586 9.743 1.00 94.38 540 VAL A O 1
ATOM 4121 N N . PHE A 1 541 ? 5.550 -5.352 11.069 1.00 95.00 541 PHE A N 1
ATOM 4122 C CA . PHE A 1 541 ? 6.956 -5.525 11.407 1.00 95.00 541 PHE A CA 1
ATOM 4123 C C . PHE A 1 541 ? 7.274 -6.973 11.742 1.00 95.00 541 PHE A C 1
ATOM 4125 O O . PHE A 1 541 ? 6.413 -7.746 12.162 1.00 95.00 541 PHE A O 1
ATOM 4132 N N . ILE A 1 542 ? 8.538 -7.339 11.571 1.00 93.75 542 ILE A N 1
ATOM 4133 C CA . ILE A 1 542 ? 9.034 -8.672 11.890 1.00 93.75 542 ILE A CA 1
ATOM 4134 C C . ILE A 1 542 ? 10.213 -8.572 12.853 1.00 93.75 542 ILE A C 1
ATOM 4136 O O . ILE A 1 542 ? 11.189 -7.858 12.609 1.00 93.75 542 ILE A O 1
ATOM 4140 N N . ASN A 1 543 ? 10.106 -9.303 13.960 1.00 89.75 543 ASN A N 1
ATOM 4141 C CA . ASN A 1 543 ? 11.142 -9.366 14.980 1.00 89.75 543 ASN A CA 1
ATOM 4142 C C . ASN A 1 543 ? 12.197 -10.419 14.626 1.00 89.75 543 ASN A C 1
ATOM 4144 O O . ASN A 1 543 ? 11.870 -11.517 14.175 1.00 89.75 543 ASN A O 1
ATOM 4148 N N . ASP A 1 544 ? 13.458 -10.078 14.873 1.00 85.75 544 ASP A N 1
ATOM 4149 C CA . ASP A 1 544 ? 14.623 -10.962 14.817 1.00 85.75 544 ASP A CA 1
ATOM 4150 C C . ASP A 1 544 ? 15.480 -10.709 16.065 1.00 85.75 544 ASP A C 1
ATOM 4152 O O . ASP A 1 544 ? 16.461 -9.945 16.023 1.00 85.75 544 ASP A O 1
ATOM 4156 N N . PRO A 1 545 ? 15.083 -11.274 17.217 1.00 71.38 545 PRO A N 1
ATOM 4157 C CA . PRO A 1 545 ? 15.868 -11.156 18.423 1.00 71.38 545 PRO A CA 1
ATOM 4158 C C . PRO A 1 545 ? 17.183 -11.916 18.244 1.00 71.38 545 PRO A C 1
ATOM 4160 O O . PRO A 1 545 ? 17.251 -13.139 18.321 1.00 71.38 545 PRO A O 1
ATOM 4163 N N . VAL A 1 546 ? 18.261 -11.179 17.968 1.00 58.22 546 VAL A N 1
ATOM 4164 C CA . VAL A 1 546 ? 19.599 -11.762 17.849 1.00 58.22 546 VAL A CA 1
ATOM 4165 C C . VAL A 1 546 ? 19.980 -12.342 19.210 1.00 58.22 546 VAL A C 1
ATOM 4167 O O . VAL A 1 546 ? 20.266 -11.604 20.152 1.00 58.22 546 VAL A O 1
ATOM 4170 N N . LEU A 1 547 ? 19.977 -13.672 19.309 1.00 51.56 547 LEU A N 1
ATOM 4171 C CA . LEU A 1 547 ? 20.364 -14.423 20.501 1.00 51.56 547 LEU A CA 1
ATOM 4172 C C . LEU A 1 547 ? 21.793 -14.052 20.928 1.00 51.56 547 LEU A C 1
ATOM 4174 O O . LEU A 1 547 ? 22.772 -14.610 20.433 1.00 51.56 547 LEU A O 1
ATOM 4178 N N . ARG A 1 548 ? 21.936 -13.151 21.901 1.00 40.94 548 ARG A N 1
ATOM 4179 C CA . ARG A 1 548 ? 23.123 -13.118 22.760 1.00 40.94 548 ARG A CA 1
ATOM 4180 C C . ARG A 1 548 ? 22.821 -13.978 23.987 1.00 40.94 548 ARG A C 1
ATOM 4182 O O . ARG A 1 548 ? 22.168 -13.510 24.909 1.00 40.94 548 ARG A O 1
ATOM 4189 N N . GLY A 1 549 ? 23.294 -15.228 23.998 1.00 40.59 549 GLY A N 1
ATOM 4190 C CA . GLY A 1 549 ? 23.415 -16.002 25.245 1.00 40.59 549 GLY A CA 1
ATOM 4191 C C . GLY A 1 549 ? 22.389 -17.107 25.535 1.00 40.59 549 GLY A C 1
ATOM 4192 O O . GLY A 1 549 ? 22.184 -17.422 26.699 1.00 40.59 549 GLY A O 1
ATOM 4193 N N . GLY A 1 550 ? 21.789 -17.747 24.526 1.00 37.28 550 GLY A N 1
ATOM 4194 C CA . GLY A 1 550 ? 21.242 -19.107 24.698 1.00 37.28 550 GLY A CA 1
ATOM 4195 C C . GLY A 1 550 ? 19.872 -19.263 25.374 1.00 37.28 550 GLY A C 1
ATOM 4196 O O . GLY A 1 550 ? 19.468 -20.395 25.613 1.00 37.28 550 GLY A O 1
ATOM 4197 N N . ALA A 1 551 ? 19.125 -18.187 25.622 1.00 41.53 551 ALA A N 1
ATOM 4198 C CA . ALA A 1 551 ? 17.713 -18.274 26.000 1.00 41.53 551 ALA A CA 1
ATOM 4199 C C . ALA A 1 551 ? 16.848 -17.631 24.908 1.00 41.53 551 ALA A C 1
ATOM 4201 O O . ALA A 1 551 ? 16.844 -16.408 24.758 1.00 41.53 551 ALA A O 1
ATOM 4202 N N . SER A 1 552 ? 16.138 -18.462 24.140 1.00 46.66 552 SER A N 1
ATOM 4203 C CA . SER A 1 552 ? 15.046 -18.021 23.269 1.00 46.66 552 SER A CA 1
ATOM 4204 C C . SER A 1 552 ? 13.953 -17.432 24.155 1.00 46.66 552 SER A C 1
ATOM 4206 O O . SER A 1 552 ? 13.237 -18.159 24.840 1.00 46.66 552 SER A O 1
ATOM 4208 N N . ARG A 1 553 ? 13.887 -16.102 24.234 1.00 48.59 553 ARG A N 1
ATOM 4209 C CA . ARG A 1 553 ? 12.813 -15.404 24.956 1.00 48.59 553 ARG A CA 1
ATOM 4210 C C . ARG A 1 553 ? 11.576 -15.195 24.079 1.00 48.59 553 ARG A C 1
ATOM 4212 O O . ARG A 1 553 ? 10.549 -14.783 24.601 1.00 48.59 553 ARG A O 1
ATOM 4219 N N . PHE A 1 554 ? 11.666 -15.460 22.772 1.00 57.69 554 PHE A N 1
ATOM 4220 C CA . PHE A 1 554 ? 10.641 -15.086 21.801 1.00 57.69 554 PHE A CA 1
ATOM 4221 C C . PHE A 1 554 ? 10.233 -16.260 20.902 1.00 57.69 554 PHE A C 1
ATOM 4223 O O . PHE A 1 554 ? 10.970 -16.618 19.987 1.00 57.69 554 PHE A O 1
ATOM 4230 N N . PRO A 1 555 ? 9.031 -16.832 21.092 1.00 65.38 555 PRO A N 1
ATOM 4231 C CA . PRO A 1 555 ? 8.559 -17.958 20.288 1.00 65.38 555 PRO A CA 1
ATOM 4232 C C . PRO A 1 555 ? 7.955 -17.537 18.934 1.00 65.38 555 PRO A C 1
ATOM 4234 O O . PRO A 1 555 ? 7.249 -18.329 18.324 1.00 65.38 555 PRO A O 1
ATOM 4237 N N . TYR A 1 556 ? 8.182 -16.303 18.460 1.00 78.75 556 TYR A N 1
ATOM 4238 C CA . TYR A 1 556 ? 7.521 -15.733 17.276 1.00 78.75 556 TYR A CA 1
ATOM 4239 C C . TYR A 1 556 ? 8.488 -14.939 16.385 1.00 78.75 556 TYR A C 1
ATOM 4241 O O . TYR A 1 556 ? 9.584 -14.567 16.807 1.00 78.75 556 TYR A O 1
ATOM 4249 N N . GLY A 1 557 ? 8.075 -14.648 15.148 1.00 85.38 557 GLY A N 1
ATOM 4250 C CA . GLY A 1 557 ? 8.870 -13.883 14.182 1.00 85.38 557 GLY A CA 1
ATOM 4251 C C . GLY A 1 557 ? 9.928 -14.735 13.476 1.00 85.38 557 GLY A C 1
ATOM 4252 O O . GLY A 1 557 ? 9.714 -15.922 13.226 1.00 85.38 557 GLY A O 1
ATOM 4253 N N . VAL A 1 558 ? 11.078 -14.143 13.128 1.00 89.12 558 VAL A N 1
ATOM 4254 C CA . VAL A 1 558 ? 12.133 -14.835 12.357 1.00 89.12 558 VAL A CA 1
ATOM 4255 C C . VAL A 1 558 ? 12.633 -16.085 13.071 1.00 89.12 558 VAL A C 1
ATOM 4257 O O . VAL A 1 558 ? 12.904 -17.089 12.416 1.00 89.12 558 VAL A O 1
ATOM 4260 N N . GLU A 1 559 ? 12.755 -16.048 14.399 1.00 84.38 559 GLU A N 1
ATOM 4261 C CA . GLU A 1 559 ? 13.266 -17.179 15.175 1.00 84.38 559 GLU A CA 1
ATOM 4262 C C . GLU A 1 559 ? 12.362 -18.410 15.043 1.00 84.38 559 GLU A C 1
ATOM 4264 O O . GLU A 1 559 ? 12.852 -19.503 14.754 1.00 84.38 559 GLU A O 1
ATOM 4269 N N . HIS A 1 560 ? 11.047 -18.216 15.155 1.00 84.88 560 HIS A N 1
ATOM 4270 C CA . HIS A 1 560 ? 10.052 -19.271 14.964 1.00 84.88 560 HIS A CA 1
ATOM 4271 C C . HIS A 1 560 ? 10.012 -19.762 13.518 1.00 84.88 560 HIS A C 1
ATOM 4273 O O . HIS A 1 560 ? 10.225 -20.942 13.247 1.00 84.88 560 HIS A O 1
ATOM 4279 N N . ILE A 1 561 ? 9.842 -18.845 12.562 1.00 91.00 561 ILE A N 1
ATOM 4280 C CA . ILE A 1 561 ? 9.699 -19.188 11.140 1.00 91.00 561 ILE A CA 1
ATOM 4281 C C . ILE A 1 561 ? 10.944 -19.913 10.627 1.00 91.00 561 ILE A C 1
ATOM 4283 O O . ILE A 1 561 ? 10.848 -20.919 9.924 1.00 91.00 561 ILE A O 1
ATOM 4287 N N . TRP A 1 562 ? 12.125 -19.431 11.012 1.00 89.31 562 TRP A N 1
ATOM 4288 C CA . TRP A 1 562 ? 13.401 -20.007 10.612 1.00 89.31 562 TRP A CA 1
ATOM 4289 C C . TRP A 1 562 ? 13.868 -21.139 11.528 1.00 89.31 562 TRP A C 1
ATOM 4291 O O . TRP A 1 562 ? 15.022 -21.554 11.420 1.00 89.31 562 TRP A O 1
ATOM 4301 N N . SER A 1 563 ? 13.041 -21.665 12.429 1.00 86.81 563 SER A N 1
ATOM 4302 C CA . SER A 1 563 ? 13.374 -22.879 13.178 1.00 86.81 563 SER A CA 1
ATOM 4303 C C . SER A 1 563 ? 13.218 -24.135 12.307 1.00 86.81 563 SER A C 1
ATOM 4305 O O . SER A 1 563 ? 12.461 -24.124 11.330 1.00 86.81 563 SER A O 1
ATOM 4307 N N . PRO A 1 564 ? 13.952 -25.228 12.599 1.00 83.31 564 PRO A N 1
ATOM 4308 C CA . PRO A 1 564 ? 13.767 -26.492 11.896 1.00 83.31 564 PRO A CA 1
ATOM 4309 C C . PRO A 1 564 ? 12.323 -26.992 12.019 1.00 83.31 564 PRO A C 1
ATOM 4311 O O . PRO A 1 564 ? 11.749 -26.995 13.104 1.00 83.31 564 PRO A O 1
ATOM 4314 N N . GLY A 1 565 ? 11.759 -27.440 10.903 1.00 79.44 565 GLY A N 1
ATOM 4315 C CA . GLY A 1 565 ? 10.393 -27.943 10.807 1.00 79.44 565 GLY A CA 1
ATOM 4316 C C . GLY A 1 565 ? 9.858 -27.795 9.383 1.00 79.44 565 GLY A C 1
ATOM 4317 O O . GLY A 1 565 ? 10.557 -27.269 8.509 1.00 79.44 565 GLY A O 1
ATOM 4318 N N . GLY A 1 566 ? 8.646 -28.298 9.152 1.00 70.25 566 GLY A N 1
ATOM 4319 C CA . GLY A 1 566 ? 7.928 -28.176 7.888 1.00 70.25 566 GLY A CA 1
ATOM 4320 C C . GLY A 1 566 ? 6.525 -28.780 7.966 1.00 70.25 566 GLY A C 1
ATOM 4321 O O . GLY A 1 566 ? 6.192 -29.468 8.934 1.00 70.25 566 GLY A O 1
ATOM 4322 N N . GLY A 1 567 ? 5.710 -28.544 6.940 1.00 64.88 567 GLY A N 1
ATOM 4323 C CA . GLY A 1 567 ? 4.356 -29.099 6.829 1.00 64.88 567 GLY A CA 1
ATOM 4324 C C . GLY A 1 567 ? 3.216 -28.087 6.954 1.00 64.88 567 GLY A C 1
ATOM 4325 O O . GLY A 1 567 ? 2.063 -28.507 6.976 1.00 64.88 567 GLY A O 1
ATOM 4326 N N . GLY A 1 568 ? 3.505 -26.780 6.997 1.00 62.03 568 GLY A N 1
ATOM 4327 C CA . GLY A 1 568 ? 2.480 -25.730 6.904 1.00 62.03 568 GLY A CA 1
ATOM 4328 C C . GLY A 1 568 ? 1.537 -25.590 8.111 1.00 62.03 568 GLY A C 1
ATOM 4329 O O . GLY A 1 568 ? 0.423 -25.097 7.948 1.00 62.03 568 GLY A O 1
ATOM 4330 N N . ASN A 1 569 ? 1.963 -26.016 9.305 1.00 65.81 569 ASN A N 1
ATOM 4331 C CA . ASN A 1 569 ? 1.216 -25.849 10.559 1.00 65.81 569 ASN A CA 1
ATOM 4332 C C . ASN A 1 569 ? 1.773 -24.680 11.386 1.00 65.81 569 ASN A C 1
ATOM 4334 O O . ASN A 1 569 ? 2.979 -24.605 11.581 1.00 65.81 569 ASN A O 1
ATOM 4338 N N . GLU A 1 570 ? 0.910 -23.843 11.966 1.00 64.44 570 GLU A N 1
ATOM 4339 C CA . GLU A 1 570 ? 1.286 -22.559 12.600 1.00 64.44 570 GLU A CA 1
ATOM 4340 C C . GLU A 1 570 ? 2.248 -22.673 13.803 1.00 64.44 570 GLU A C 1
ATOM 4342 O O . GLU A 1 570 ? 3.002 -21.740 14.084 1.00 64.44 570 GLU A O 1
ATOM 4347 N N . ASN A 1 571 ? 2.261 -23.829 14.478 1.00 65.88 571 ASN A N 1
ATOM 4348 C CA . ASN A 1 571 ? 3.045 -24.088 15.694 1.00 65.88 571 ASN A CA 1
ATOM 4349 C C . ASN A 1 571 ? 4.418 -24.741 15.437 1.00 65.88 571 ASN A C 1
ATOM 4351 O O . ASN A 1 571 ? 5.125 -25.060 16.391 1.00 65.88 571 ASN A O 1
ATOM 4355 N N . ALA A 1 572 ? 4.793 -24.985 14.179 1.00 75.25 572 ALA A N 1
ATOM 4356 C CA . ALA A 1 572 ? 6.073 -25.596 13.821 1.00 75.25 572 ALA A CA 1
ATOM 4357 C C . ALA A 1 572 ? 7.038 -24.566 13.218 1.00 75.25 572 ALA A C 1
ATOM 4359 O O . ALA A 1 572 ? 6.618 -23.547 12.681 1.00 75.25 572 ALA A O 1
ATOM 4360 N N . GLY A 1 573 ? 8.340 -24.858 13.265 1.00 84.38 573 GLY A N 1
ATOM 4361 C CA . GLY A 1 573 ? 9.301 -24.142 12.430 1.00 84.38 573 GLY A CA 1
ATOM 4362 C C . GLY A 1 573 ? 9.025 -24.394 10.945 1.00 84.38 573 GLY A C 1
ATOM 4363 O O . GLY A 1 573 ? 8.546 -25.466 10.574 1.00 84.38 573 GLY A O 1
ATOM 4364 N N . HIS A 1 574 ? 9.344 -23.425 10.088 1.00 90.31 574 HIS A N 1
ATOM 4365 C CA . HIS A 1 574 ? 8.997 -23.453 8.661 1.00 90.31 574 HIS A CA 1
ATOM 4366 C C . HIS A 1 574 ? 10.205 -23.362 7.733 1.00 90.31 574 HIS A C 1
ATOM 4368 O O . HIS A 1 574 ? 10.044 -23.186 6.523 1.00 90.31 574 HIS A O 1
ATOM 4374 N N . ARG A 1 575 ? 11.427 -23.502 8.265 1.00 90.25 575 ARG A N 1
ATOM 4375 C CA . ARG A 1 575 ? 12.654 -23.370 7.468 1.00 90.25 575 ARG A CA 1
ATOM 4376 C C . ARG A 1 575 ? 12.626 -24.259 6.222 1.00 90.25 575 ARG A C 1
ATOM 4378 O O . ARG A 1 575 ? 12.907 -23.775 5.133 1.00 90.25 575 ARG A O 1
ATOM 4385 N N . GLN A 1 576 ? 12.219 -25.524 6.359 1.00 91.00 576 GLN A N 1
ATOM 4386 C CA . GLN A 1 576 ? 12.206 -26.453 5.225 1.00 91.00 576 GLN A CA 1
ATOM 4387 C C . GLN A 1 576 ? 11.112 -26.129 4.202 1.00 91.00 576 GLN A C 1
ATOM 4389 O O . GLN A 1 576 ? 11.278 -26.461 3.030 1.00 91.00 576 GLN A O 1
ATOM 4394 N N . ASP A 1 577 ? 10.000 -25.515 4.621 1.00 92.25 577 ASP A N 1
ATOM 4395 C CA . ASP A 1 577 ? 8.936 -25.093 3.702 1.00 92.25 577 ASP A CA 1
ATOM 4396 C C . ASP A 1 577 ? 9.445 -23.941 2.812 1.00 92.25 577 ASP A C 1
ATOM 4398 O O . ASP A 1 577 ? 9.252 -23.954 1.596 1.00 92.25 577 ASP A O 1
ATOM 4402 N N . TRP A 1 578 ? 10.170 -22.988 3.407 1.00 93.81 578 TRP A N 1
ATOM 4403 C CA . TRP A 1 578 ? 10.776 -21.837 2.727 1.00 93.81 578 TRP A CA 1
ATOM 4404 C C . TRP A 1 578 ? 11.973 -22.201 1.835 1.00 93.81 578 TRP A C 1
ATOM 4406 O O . TRP A 1 578 ? 12.063 -21.720 0.703 1.00 93.81 578 TRP A O 1
ATOM 4416 N N . GLU A 1 579 ? 12.853 -23.097 2.287 1.00 93.44 579 GLU A N 1
ATOM 4417 C CA . GLU A 1 579 ? 13.970 -23.620 1.481 1.00 93.44 579 GLU A CA 1
ATOM 4418 C C . GLU A 1 579 ? 13.476 -24.377 0.234 1.00 93.44 579 GLU A C 1
ATOM 4420 O O . GLU A 1 579 ? 14.162 -24.422 -0.786 1.00 93.44 579 GLU A O 1
ATOM 4425 N N . LYS A 1 580 ? 12.268 -24.955 0.289 1.00 91.75 580 LYS A N 1
ATOM 4426 C CA . LYS A 1 580 ? 11.646 -25.703 -0.817 1.00 91.75 580 LYS A CA 1
ATOM 4427 C C . LYS A 1 580 ? 10.710 -24.861 -1.685 1.00 91.75 580 LYS A C 1
ATOM 4429 O O . LYS A 1 580 ? 10.062 -25.421 -2.575 1.00 91.75 580 LYS A O 1
ATOM 4434 N N . LEU A 1 581 ? 10.615 -23.549 -1.459 1.00 92.81 581 LEU A N 1
ATOM 4435 C CA . LEU A 1 581 ? 9.773 -22.678 -2.275 1.00 92.81 581 LEU A CA 1
ATOM 4436 C C . LEU A 1 581 ? 10.201 -22.764 -3.749 1.00 92.81 581 LEU A C 1
ATOM 4438 O O . LEU A 1 581 ? 11.316 -22.407 -4.130 1.00 92.81 581 LEU A O 1
ATOM 4442 N N . LYS A 1 582 ? 9.299 -23.266 -4.600 1.00 90.69 582 LYS A N 1
ATOM 4443 C CA . LYS A 1 582 ? 9.598 -23.526 -6.011 1.00 90.69 582 LYS A CA 1
ATOM 4444 C C . LYS A 1 582 ? 9.923 -22.221 -6.740 1.00 90.69 582 LYS A C 1
ATOM 4446 O O . LYS A 1 582 ? 9.114 -21.302 -6.727 1.00 90.69 582 LYS A O 1
ATOM 4451 N N . GLY A 1 583 ? 11.060 -22.180 -7.433 1.00 88.06 583 GLY A N 1
ATOM 4452 C CA . GLY A 1 583 ? 11.499 -21.053 -8.268 1.00 88.06 583 GLY A CA 1
ATOM 4453 C C . GLY A 1 583 ? 12.294 -19.978 -7.520 1.00 88.06 583 GLY A C 1
ATOM 4454 O O . GLY A 1 583 ? 13.195 -19.387 -8.108 1.00 88.06 583 GLY A O 1
ATOM 4455 N N . LEU A 1 584 ? 12.064 -19.815 -6.213 1.00 89.00 584 LEU A N 1
ATOM 4456 C CA . LEU A 1 584 ? 12.885 -18.975 -5.341 1.00 89.00 584 LEU A CA 1
ATOM 4457 C C . LEU A 1 584 ? 13.113 -19.654 -3.979 1.00 89.00 584 LEU A C 1
ATOM 4459 O O . LEU A 1 584 ? 12.421 -19.322 -3.016 1.00 89.00 584 LEU A O 1
ATOM 4463 N N . PRO A 1 585 ? 14.079 -20.584 -3.872 1.00 91.19 585 PRO A N 1
ATOM 4464 C CA . PRO A 1 585 ? 14.496 -21.122 -2.583 1.00 91.19 585 PRO A CA 1
ATOM 4465 C C . PRO A 1 585 ? 14.941 -19.990 -1.655 1.00 91.19 585 PRO A C 1
ATOM 4467 O O . PRO A 1 585 ? 15.818 -19.194 -2.006 1.00 91.19 585 PRO A O 1
ATOM 4470 N N . VAL A 1 586 ? 14.324 -19.892 -0.478 1.00 92.88 586 VAL A N 1
ATOM 4471 C CA . VAL A 1 586 ? 14.752 -18.939 0.548 1.00 92.88 586 VAL A CA 1
ATOM 4472 C C . VAL A 1 586 ? 15.838 -19.614 1.373 1.00 92.88 586 VAL A C 1
ATOM 4474 O O . VAL A 1 586 ? 15.568 -20.572 2.084 1.00 92.88 586 VAL A O 1
ATOM 4477 N N . GLU A 1 587 ? 17.075 -19.136 1.244 1.00 89.31 587 GLU A N 1
ATOM 4478 C CA . GLU A 1 587 ? 18.275 -19.812 1.771 1.00 89.31 587 GLU A CA 1
ATOM 4479 C C . GLU A 1 587 ? 18.773 -19.232 3.103 1.00 89.31 587 GLU A C 1
ATOM 4481 O O . GLU A 1 587 ? 19.607 -19.828 3.782 1.00 89.31 587 GLU A O 1
ATOM 4486 N N . ASN A 1 588 ? 18.303 -18.043 3.486 1.00 88.25 588 ASN A N 1
ATOM 4487 C CA . ASN A 1 588 ? 18.759 -17.363 4.691 1.00 88.25 588 ASN A CA 1
ATOM 4488 C C . ASN A 1 588 ? 17.669 -16.473 5.310 1.00 88.25 588 ASN A C 1
ATOM 4490 O O . ASN A 1 588 ? 16.659 -16.148 4.682 1.00 88.25 588 ASN A O 1
ATOM 4494 N N . ARG A 1 589 ? 17.906 -16.065 6.565 1.00 90.06 589 ARG A N 1
ATOM 4495 C CA . ARG A 1 589 ? 16.996 -15.212 7.349 1.00 90.06 589 ARG A CA 1
ATOM 4496 C C . ARG A 1 589 ? 16.737 -13.856 6.699 1.00 90.06 589 ARG A C 1
ATOM 4498 O O . ARG A 1 589 ? 15.628 -13.350 6.790 1.00 90.06 589 ARG A O 1
ATOM 4505 N N . GLU A 1 590 ? 17.743 -13.268 6.062 1.00 90.56 590 GLU A N 1
ATOM 4506 C CA . GLU A 1 590 ? 17.616 -11.948 5.444 1.00 90.56 590 GLU A CA 1
ATOM 4507 C C . GLU A 1 590 ? 16.626 -11.981 4.275 1.00 90.56 590 GLU A C 1
ATOM 4509 O O . GLU A 1 590 ? 15.686 -11.191 4.237 1.00 90.56 590 GLU A O 1
ATOM 4514 N N . LEU A 1 591 ? 16.776 -12.952 3.373 1.00 92.31 591 LEU A N 1
ATOM 4515 C CA . LEU A 1 591 ? 15.857 -13.155 2.259 1.00 92.31 591 LEU A CA 1
ATOM 4516 C C . LEU A 1 591 ? 14.442 -13.489 2.754 1.00 92.31 591 LEU A C 1
ATOM 4518 O O . LEU A 1 591 ? 13.473 -12.979 2.199 1.00 92.31 591 LEU A O 1
ATOM 4522 N N . LEU A 1 592 ? 14.311 -14.279 3.827 1.00 94.31 592 LEU A N 1
ATOM 4523 C CA . LEU A 1 592 ? 13.020 -14.543 4.468 1.00 94.31 592 LEU A CA 1
ATOM 4524 C C . LEU A 1 592 ? 12.334 -13.242 4.915 1.00 94.31 592 LEU A C 1
ATOM 4526 O O . LEU A 1 592 ? 11.175 -13.012 4.573 1.00 94.31 592 LEU A O 1
ATOM 4530 N N . ILE A 1 593 ? 13.050 -12.397 5.667 1.00 93.81 593 ILE A N 1
ATOM 4531 C CA . ILE A 1 593 ? 12.543 -11.104 6.151 1.00 93.81 593 ILE A CA 1
ATOM 4532 C C . ILE A 1 593 ? 12.060 -10.263 4.969 1.00 93.81 593 ILE A C 1
ATOM 4534 O O . ILE A 1 593 ? 10.943 -9.752 4.994 1.00 93.81 593 ILE A O 1
ATOM 4538 N N . GLN A 1 594 ? 12.878 -10.146 3.923 1.00 92.25 594 GLN A N 1
ATOM 4539 C CA . GLN A 1 594 ? 12.559 -9.330 2.755 1.00 92.25 594 GLN A CA 1
ATOM 4540 C C . GLN A 1 594 ? 11.320 -9.844 2.005 1.00 92.25 594 GLN A C 1
ATOM 4542 O O . GLN A 1 594 ? 10.447 -9.048 1.674 1.00 92.25 594 GLN A O 1
ATOM 4547 N N . VAL A 1 595 ? 11.191 -11.159 1.791 1.00 93.69 595 VAL A N 1
ATOM 4548 C CA . VAL A 1 595 ? 10.026 -11.753 1.105 1.00 93.69 595 VAL A CA 1
ATOM 4549 C C . VAL A 1 595 ? 8.735 -11.545 1.903 1.00 93.69 595 VAL A C 1
ATOM 4551 O O . VAL A 1 595 ? 7.718 -11.157 1.328 1.00 93.69 595 VAL A O 1
ATOM 4554 N N . ILE A 1 596 ? 8.766 -11.765 3.222 1.00 96.12 596 ILE A N 1
ATOM 4555 C CA . ILE A 1 596 ? 7.602 -11.564 4.102 1.00 96.12 596 ILE A CA 1
ATOM 4556 C C . ILE A 1 596 ? 7.184 -10.093 4.110 1.00 96.12 596 ILE A C 1
ATOM 4558 O O . ILE A 1 596 ? 6.008 -9.780 3.933 1.00 96.12 596 ILE A O 1
ATOM 4562 N N . MET A 1 597 ? 8.140 -9.182 4.304 1.00 94.44 597 MET A N 1
ATOM 4563 C CA . MET A 1 597 ? 7.838 -7.755 4.371 1.00 94.44 597 MET A CA 1
ATOM 4564 C C . MET A 1 597 ? 7.372 -7.206 3.026 1.00 94.44 597 MET A C 1
ATOM 4566 O O . MET A 1 597 ? 6.456 -6.386 3.004 1.00 94.44 597 MET A O 1
ATOM 4570 N N . ALA A 1 598 ? 7.918 -7.693 1.909 1.00 86.69 598 ALA A N 1
ATOM 4571 C CA . ALA A 1 598 ? 7.426 -7.348 0.580 1.00 86.69 598 ALA A CA 1
ATOM 4572 C C . ALA A 1 598 ? 5.958 -7.753 0.397 1.00 86.69 598 ALA A C 1
ATOM 4574 O O . ALA A 1 598 ? 5.174 -6.939 -0.071 1.00 86.69 598 ALA A O 1
ATOM 4575 N N . ALA A 1 599 ? 5.549 -8.945 0.844 1.00 88.50 599 ALA A N 1
ATOM 4576 C CA . ALA A 1 599 ? 4.147 -9.363 0.764 1.00 88.50 599 ALA A CA 1
ATOM 4577 C C . ALA A 1 599 ? 3.203 -8.409 1.515 1.00 88.50 599 ALA A C 1
ATOM 4579 O O . ALA A 1 599 ? 2.139 -8.059 1.016 1.00 88.50 599 ALA A O 1
ATOM 4580 N N . LEU A 1 600 ? 3.596 -7.974 2.716 1.00 92.06 600 LEU A N 1
ATOM 4581 C CA . LEU A 1 600 ? 2.765 -7.123 3.577 1.00 92.06 600 LEU A CA 1
ATOM 4582 C C . LEU A 1 600 ? 2.711 -5.655 3.119 1.00 92.06 600 LEU A C 1
ATOM 4584 O O . LEU A 1 600 ? 1.816 -4.906 3.520 1.00 92.06 600 LEU A O 1
ATOM 4588 N N . THR A 1 601 ? 3.670 -5.237 2.295 1.00 85.81 601 THR A N 1
ATOM 4589 C CA . THR A 1 601 ? 3.854 -3.835 1.887 1.00 85.81 601 THR A CA 1
ATOM 4590 C C . THR A 1 601 ? 3.756 -3.619 0.374 1.00 85.81 601 THR A C 1
ATOM 4592 O O . THR A 1 601 ? 3.938 -2.501 -0.111 1.00 85.81 601 THR A O 1
ATOM 4595 N N . ASP A 1 602 ? 3.429 -4.668 -0.382 1.00 74.44 602 ASP A N 1
ATOM 4596 C CA . ASP A 1 602 ? 3.068 -4.588 -1.793 1.00 74.44 602 ASP A CA 1
ATOM 4597 C C . ASP A 1 602 ? 1.601 -4.160 -1.937 1.00 74.44 602 ASP A C 1
ATOM 4599 O O . ASP A 1 602 ? 0.669 -4.902 -1.628 1.00 74.44 602 ASP A O 1
ATOM 4603 N N . ARG A 1 603 ? 1.394 -2.962 -2.491 1.00 64.81 603 ARG A N 1
ATOM 4604 C CA . ARG A 1 603 ? 0.062 -2.390 -2.750 1.00 64.81 603 ARG A CA 1
ATOM 4605 C C . ARG A 1 603 ? -0.781 -3.215 -3.725 1.00 64.81 603 ARG A C 1
ATOM 4607 O O . ARG A 1 603 ? -1.997 -3.062 -3.746 1.00 64.81 603 ARG A O 1
ATOM 4614 N N . ASN A 1 604 ? -0.143 -4.041 -4.551 1.00 64.50 604 ASN A N 1
ATOM 4615 C CA . ASN A 1 604 ? -0.802 -4.889 -5.540 1.00 64.50 604 ASN A CA 1
ATOM 4616 C C . ASN A 1 604 ? -0.939 -6.342 -5.067 1.00 64.50 604 ASN A C 1
ATOM 4618 O O . ASN A 1 604 ? -1.403 -7.196 -5.837 1.00 64.50 604 ASN A O 1
ATOM 4622 N N . ALA A 1 605 ? -0.551 -6.634 -3.821 1.00 70.44 605 ALA A N 1
ATOM 4623 C CA . ALA A 1 605 ? -0.719 -7.950 -3.241 1.00 70.44 605 ALA A CA 1
ATOM 4624 C C . ALA A 1 605 ? -2.199 -8.348 -3.242 1.00 70.44 605 ALA A C 1
ATOM 4626 O O . ALA A 1 605 ? -3.091 -7.579 -2.884 1.00 70.44 605 ALA A O 1
ATOM 4627 N N . ARG A 1 606 ? -2.465 -9.592 -3.631 1.00 77.12 606 ARG A N 1
ATOM 4628 C CA . ARG A 1 606 ? -3.792 -10.204 -3.575 1.00 77.12 606 ARG A CA 1
ATOM 4629 C C . ARG A 1 606 ? -3.790 -11.221 -2.455 1.00 77.12 606 ARG A C 1
ATOM 4631 O O . ARG A 1 606 ? -3.027 -12.191 -2.499 1.00 77.12 606 ARG A O 1
ATOM 4638 N N . PHE A 1 607 ? -4.634 -11.001 -1.460 1.00 81.38 607 PHE A N 1
ATOM 4639 C CA . PHE A 1 607 ? -4.778 -11.901 -0.331 1.00 81.38 607 PHE A CA 1
ATOM 4640 C C . PHE A 1 607 ? -6.231 -11.995 0.118 1.00 81.38 607 PHE A C 1
ATOM 4642 O O . PHE A 1 607 ? -7.039 -11.098 -0.101 1.00 81.38 607 PHE A O 1
ATOM 4649 N N . THR A 1 608 ? -6.549 -13.099 0.784 1.00 82.06 608 THR A N 1
ATOM 4650 C CA . THR A 1 608 ? -7.734 -13.216 1.640 1.00 82.06 608 THR A CA 1
ATOM 4651 C C . THR A 1 608 ? -7.315 -13.059 3.090 1.00 82.06 608 THR A C 1
ATOM 4653 O O . THR A 1 608 ? -6.293 -13.625 3.495 1.00 82.06 608 THR A O 1
ATOM 4656 N N . GLN A 1 609 ? -8.117 -12.340 3.871 1.00 85.44 609 GLN A N 1
ATOM 4657 C CA . GLN A 1 609 ? -7.898 -12.157 5.298 1.00 85.44 609 GLN A CA 1
ATOM 4658 C C . GLN A 1 609 ? -8.963 -12.885 6.119 1.00 85.44 609 GLN A C 1
ATOM 4660 O O . GLN A 1 609 ? -10.159 -12.795 5.849 1.00 85.44 609 GLN A O 1
ATOM 4665 N N . THR A 1 610 ? -8.502 -13.595 7.141 1.00 84.75 610 THR A N 1
ATOM 4666 C CA . THR A 1 610 ? -9.326 -14.298 8.129 1.00 84.75 610 THR A CA 1
ATOM 4667 C C . THR A 1 610 ? -8.798 -14.016 9.538 1.00 84.75 610 THR A C 1
ATOM 4669 O O . THR A 1 610 ? -7.804 -13.295 9.707 1.00 84.75 610 THR A O 1
ATOM 4672 N N . ARG A 1 611 ? -9.475 -14.554 10.555 1.00 83.25 611 ARG A N 1
ATOM 4673 C CA . ARG A 1 611 ? -9.036 -14.519 11.953 1.00 83.25 611 ARG A CA 1
ATOM 4674 C C . ARG A 1 611 ? -8.854 -15.944 12.456 1.00 83.25 611 ARG A C 1
ATOM 4676 O O . ARG A 1 611 ? -9.624 -16.818 12.074 1.00 83.25 611 ARG A O 1
ATOM 4683 N N . SER A 1 612 ? -7.835 -16.162 13.277 1.00 81.44 612 SER A N 1
ATOM 4684 C CA . SER A 1 612 ? -7.695 -17.391 14.063 1.00 81.44 612 SER A CA 1
ATOM 4685 C C . SER A 1 612 ? -8.539 -17.308 15.340 1.00 81.44 612 SER A C 1
ATOM 4687 O O . SER A 1 612 ? -8.946 -16.220 15.755 1.00 81.44 612 SER A O 1
ATOM 4689 N N . HIS A 1 613 ? -8.724 -18.439 16.027 1.00 76.50 613 HIS A N 1
ATOM 4690 C CA . HIS A 1 613 ? -9.456 -18.510 17.298 1.00 76.50 613 HIS A CA 1
ATOM 4691 C C . HIS A 1 613 ? -9.007 -17.469 18.347 1.00 76.50 613 HIS A C 1
ATOM 4693 O O . HIS A 1 613 ? -9.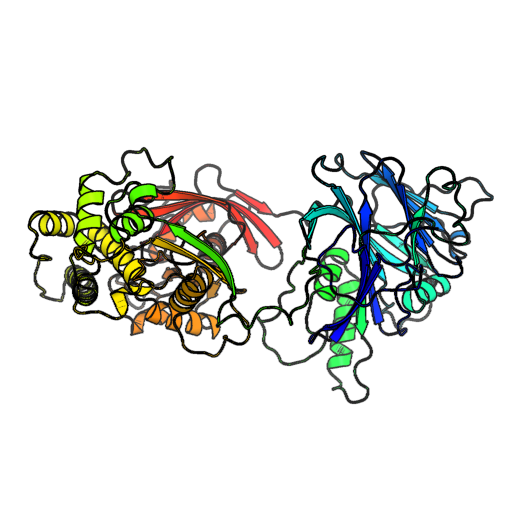832 -16.828 19.003 1.00 76.50 613 HIS A O 1
ATOM 4699 N N . ASN A 1 614 ? -7.695 -17.245 18.466 1.00 81.00 614 ASN A N 1
ATOM 4700 C CA . ASN A 1 614 ? -7.096 -16.278 19.391 1.00 81.00 614 ASN A CA 1
ATOM 4701 C C . ASN A 1 614 ? -7.050 -14.835 18.844 1.00 81.00 614 ASN A C 1
ATOM 4703 O O . ASN A 1 614 ? -6.387 -13.979 19.423 1.00 81.00 614 ASN A O 1
ATOM 4707 N N . GLY A 1 615 ? -7.727 -14.542 17.732 1.00 82.50 615 GLY A N 1
ATOM 4708 C CA . GLY A 1 615 ? -7.860 -13.190 17.187 1.00 82.50 615 GLY A CA 1
ATOM 4709 C C . GLY A 1 615 ? -6.666 -12.679 16.375 1.00 82.50 615 GLY A C 1
ATOM 4710 O O . GLY A 1 615 ? -6.659 -11.496 16.025 1.00 82.50 615 GLY A O 1
ATOM 4711 N N . ASN A 1 616 ? -5.683 -13.530 16.048 1.00 88.56 616 ASN A N 1
ATOM 4712 C CA . ASN A 1 616 ? -4.621 -13.153 15.112 1.00 88.56 616 ASN A CA 1
ATOM 4713 C C . ASN A 1 616 ? -5.202 -12.940 13.711 1.00 88.56 616 ASN A C 1
ATOM 4715 O O . ASN A 1 616 ? -6.172 -13.575 13.293 1.00 88.56 616 ASN A O 1
ATOM 4719 N N . VAL A 1 617 ? -4.559 -12.061 12.957 1.00 90.81 617 VAL A N 1
ATOM 4720 C CA . VAL A 1 617 ? -4.857 -11.803 11.554 1.00 90.81 617 VAL A CA 1
ATOM 4721 C C . VAL A 1 617 ? -4.155 -12.845 10.697 1.00 90.81 617 VAL A C 1
ATOM 4723 O O . VAL A 1 617 ? -2.932 -12.936 10.702 1.00 90.81 617 VAL A O 1
ATOM 4726 N N . VAL A 1 618 ? -4.910 -13.609 9.912 1.00 90.69 618 VAL A N 1
ATOM 4727 C CA . VAL A 1 618 ? -4.346 -14.609 8.999 1.00 90.69 618 VAL A CA 1
ATOM 4728 C C . VAL A 1 618 ? -4.554 -14.142 7.567 1.00 90.69 618 VAL A C 1
ATOM 4730 O O . VAL A 1 618 ? -5.682 -14.133 7.065 1.00 90.69 618 VAL A O 1
ATOM 4733 N N . ARG A 1 619 ? -3.464 -13.772 6.889 1.00 91.00 619 ARG A N 1
ATOM 4734 C CA . ARG A 1 619 ? -3.468 -13.404 5.468 1.00 91.00 619 ARG A CA 1
ATOM 4735 C C . ARG A 1 619 ? -2.919 -14.544 4.632 1.00 91.00 619 ARG A C 1
ATOM 4737 O O . ARG A 1 619 ? -1.786 -14.979 4.817 1.00 91.00 619 ARG A O 1
ATOM 4744 N N . THR A 1 620 ? -3.727 -15.018 3.692 1.00 87.88 620 THR A N 1
ATOM 4745 C CA . THR A 1 620 ? -3.285 -15.978 2.677 1.00 87.88 620 THR A CA 1
ATOM 4746 C C . THR A 1 620 ? -3.123 -15.244 1.356 1.00 87.88 620 THR A C 1
ATOM 4748 O O . THR A 1 620 ? -4.105 -14.897 0.701 1.00 87.88 620 THR A O 1
ATOM 4751 N N . PHE A 1 621 ? -1.872 -14.990 0.988 1.00 83.44 621 PHE A N 1
ATOM 4752 C CA . PHE A 1 621 ? -1.483 -14.298 -0.229 1.00 83.44 621 PHE A CA 1
ATOM 4753 C C . PHE A 1 621 ? -1.594 -15.240 -1.419 1.00 83.44 621 PHE A C 1
ATOM 4755 O O . 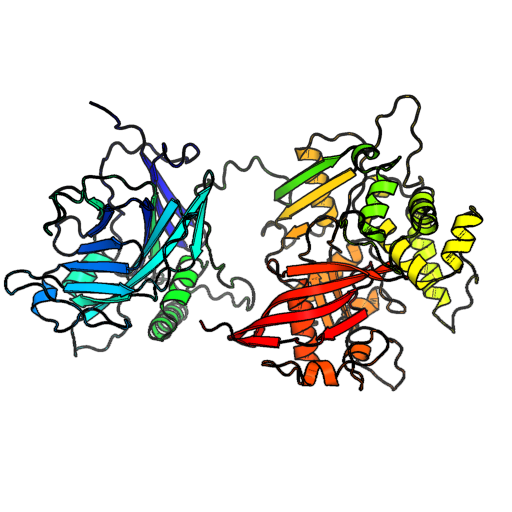PHE A 1 621 ? -0.847 -16.214 -1.530 1.00 83.44 621 PHE A O 1
ATOM 4762 N N . GLN A 1 622 ? -2.512 -14.933 -2.332 1.00 81.12 622 GLN A N 1
ATOM 4763 C CA . GLN A 1 622 ? -2.582 -15.607 -3.625 1.00 81.12 622 GLN A CA 1
ATOM 4764 C C . GLN A 1 622 ? -1.495 -15.094 -4.572 1.00 81.12 622 GLN A C 1
ATOM 4766 O O . GLN A 1 622 ? -1.060 -15.835 -5.451 1.00 81.12 622 GLN A O 1
ATOM 4771 N N . TYR A 1 623 ? -1.069 -13.839 -4.409 1.00 79.81 623 TYR A N 1
ATOM 4772 C CA . TYR A 1 623 ? -0.085 -13.197 -5.273 1.00 79.81 623 TYR A CA 1
ATOM 4773 C C . TYR A 1 623 ? 0.535 -11.964 -4.606 1.00 79.81 623 TYR A C 1
ATOM 4775 O O . TYR A 1 623 ? -0.193 -11.174 -4.013 1.00 79.81 623 TYR A O 1
ATOM 4783 N N . PHE A 1 624 ? 1.842 -11.771 -4.758 1.00 78.56 624 PHE A N 1
ATOM 4784 C CA . PHE A 1 624 ? 2.547 -10.503 -4.538 1.00 78.56 624 PHE A CA 1
ATOM 4785 C C . PHE A 1 624 ? 3.846 -10.485 -5.352 1.00 78.56 624 PHE A C 1
ATOM 4787 O O . PHE A 1 624 ? 4.319 -11.537 -5.801 1.00 78.56 624 PHE A O 1
ATOM 4794 N N . VAL A 1 625 ? 4.419 -9.301 -5.557 1.00 75.31 625 VAL A N 1
ATOM 4795 C CA . VAL A 1 625 ? 5.690 -9.136 -6.269 1.00 75.31 625 VAL A CA 1
ATOM 4796 C C . VAL A 1 625 ? 6.836 -8.961 -5.279 1.00 75.31 625 VAL A C 1
ATOM 4798 O O . VAL A 1 625 ? 6.774 -8.151 -4.358 1.00 75.31 625 VAL A O 1
ATOM 4801 N N . PHE A 1 626 ? 7.915 -9.711 -5.491 1.00 82.19 626 PHE A N 1
ATOM 4802 C CA . PHE A 1 626 ? 9.148 -9.609 -4.721 1.00 82.19 626 PHE A CA 1
ATOM 4803 C C . PHE A 1 626 ? 10.348 -9.373 -5.640 1.00 82.19 626 PHE A C 1
ATOM 4805 O O . PHE A 1 626 ? 10.545 -10.101 -6.609 1.00 82.19 626 PHE A O 1
ATOM 4812 N N . MET A 1 627 ? 11.180 -8.385 -5.317 1.00 72.69 627 MET A N 1
ATOM 4813 C CA . MET A 1 627 ? 12.413 -8.103 -6.052 1.00 72.69 627 MET A CA 1
ATOM 4814 C C . MET A 1 627 ? 13.598 -8.806 -5.389 1.00 72.69 627 MET A C 1
ATOM 4816 O O . MET A 1 627 ? 13.948 -8.487 -4.254 1.00 72.69 627 MET A O 1
ATOM 4820 N N . ARG A 1 628 ? 14.268 -9.717 -6.107 1.00 74.44 628 ARG A N 1
ATOM 4821 C CA . ARG A 1 628 ? 15.582 -10.244 -5.698 1.00 74.44 628 ARG A CA 1
ATOM 4822 C C . ARG A 1 628 ? 16.655 -9.637 -6.589 1.00 74.44 628 ARG A C 1
ATOM 4824 O O . ARG A 1 628 ? 16.823 -10.045 -7.739 1.00 74.44 628 ARG A O 1
ATOM 4831 N N . GLY A 1 629 ? 17.375 -8.651 -6.059 1.00 72.25 629 GLY A N 1
ATOM 4832 C CA . GLY A 1 629 ? 18.218 -7.793 -6.891 1.00 72.25 629 GLY A CA 1
ATOM 4833 C C . GLY A 1 629 ? 17.352 -7.082 -7.934 1.00 72.25 629 GLY A C 1
ATOM 4834 O O . GLY A 1 629 ? 16.356 -6.461 -7.578 1.00 72.25 629 GLY A O 1
ATOM 4835 N N . ASN A 1 630 ? 17.681 -7.241 -9.216 1.00 64.69 630 ASN A N 1
ATOM 4836 C CA . ASN A 1 630 ? 16.938 -6.626 -10.325 1.00 64.69 630 ASN A CA 1
ATOM 4837 C C . ASN A 1 630 ? 15.905 -7.563 -10.973 1.00 64.69 630 ASN A C 1
ATOM 4839 O O . ASN A 1 630 ? 15.359 -7.231 -12.022 1.00 64.69 630 ASN A O 1
ATOM 4843 N N . VAL A 1 631 ? 15.658 -8.743 -10.395 1.00 68.38 631 VAL A N 1
ATOM 4844 C CA . VAL A 1 631 ? 14.725 -9.724 -10.963 1.00 68.38 631 VAL A CA 1
ATOM 4845 C C . VAL A 1 631 ? 13.413 -9.709 -10.171 1.00 68.38 631 VAL A C 1
ATOM 4847 O O . VAL A 1 631 ? 13.435 -10.027 -8.976 1.00 68.38 631 VAL A O 1
ATOM 4850 N N . PRO A 1 632 ? 12.278 -9.367 -10.808 1.00 75.44 632 PRO A N 1
ATOM 4851 C CA . PRO A 1 632 ? 10.962 -9.473 -10.193 1.00 75.44 632 PRO A CA 1
ATOM 4852 C C . PRO A 1 632 ? 10.479 -10.927 -10.149 1.00 75.44 632 PRO A C 1
ATOM 4854 O O . PRO A 1 632 ? 10.528 -11.645 -11.145 1.00 75.44 632 PRO A O 1
ATOM 4857 N N . TYR A 1 633 ? 9.954 -11.349 -9.002 1.00 77.69 633 TYR A N 1
ATOM 4858 C CA . TYR A 1 633 ? 9.315 -12.646 -8.792 1.00 77.69 633 TYR A CA 1
ATOM 4859 C C . TYR A 1 633 ? 7.846 -12.453 -8.432 1.00 77.69 633 TYR A C 1
ATOM 4861 O O . TYR A 1 633 ? 7.514 -11.718 -7.505 1.00 77.69 633 TYR A O 1
ATOM 4869 N N . ALA A 1 634 ? 6.966 -13.169 -9.124 1.00 77.81 634 ALA A N 1
ATOM 4870 C CA . ALA A 1 634 ? 5.580 -13.353 -8.730 1.00 77.81 634 ALA A CA 1
ATOM 4871 C C . ALA A 1 634 ? 5.487 -14.493 -7.713 1.00 77.81 634 ALA A C 1
ATOM 4873 O O . ALA A 1 634 ? 5.544 -15.670 -8.084 1.00 77.81 634 ALA A O 1
ATOM 4874 N N . VAL A 1 635 ? 5.335 -14.151 -6.436 1.00 80.19 635 VAL A N 1
ATOM 4875 C CA . VAL A 1 635 ? 5.224 -15.120 -5.341 1.00 80.19 635 VAL A CA 1
ATOM 4876 C C . VAL A 1 635 ? 3.754 -15.402 -5.047 1.00 80.19 635 VAL A C 1
ATOM 4878 O O . VAL A 1 635 ? 2.929 -14.491 -5.005 1.00 80.19 635 VAL A O 1
ATOM 4881 N N . ARG A 1 636 ? 3.404 -16.679 -4.870 1.00 87.25 636 ARG A N 1
ATOM 4882 C CA . ARG A 1 636 ? 2.021 -17.147 -4.704 1.00 87.25 636 ARG A CA 1
ATOM 4883 C C . ARG A 1 636 ? 1.882 -18.155 -3.568 1.00 87.25 636 ARG A C 1
ATOM 4885 O O . ARG A 1 636 ? 2.797 -18.932 -3.303 1.00 87.25 636 ARG A O 1
ATOM 4892 N N . ASN A 1 637 ? 0.683 -18.195 -2.989 1.00 85.31 637 ASN A N 1
ATOM 4893 C CA . ASN A 1 637 ? 0.234 -19.142 -1.964 1.00 85.31 637 ASN A CA 1
ATOM 4894 C C . ASN A 1 637 ? 1.109 -19.142 -0.704 1.00 85.31 637 ASN A C 1
ATOM 4896 O O . ASN A 1 637 ? 1.554 -20.190 -0.244 1.00 85.31 637 ASN A O 1
ATOM 4900 N N . VAL A 1 638 ? 1.343 -17.965 -0.133 1.00 92.12 638 VAL A N 1
ATOM 4901 C CA . VAL A 1 638 ? 2.049 -17.808 1.147 1.00 92.12 638 VAL A CA 1
ATOM 4902 C C . VAL A 1 638 ? 1.048 -17.393 2.214 1.00 92.12 638 VAL A C 1
ATOM 4904 O O . VAL A 1 638 ? 0.217 -16.517 1.979 1.00 92.12 638 VAL A O 1
ATOM 4907 N N . ARG A 1 639 ? 1.118 -18.002 3.396 1.00 93.25 639 ARG A N 1
ATOM 4908 C CA . ARG A 1 639 ? 0.340 -17.581 4.561 1.00 93.25 639 ARG A CA 1
ATOM 4909 C C . ARG A 1 639 ? 1.223 -16.793 5.516 1.00 93.25 639 ARG A C 1
ATOM 4911 O O . ARG A 1 639 ? 2.337 -17.215 5.808 1.00 93.25 639 ARG A O 1
ATOM 4918 N N . ILE A 1 640 ? 0.710 -15.673 6.013 1.00 95.00 640 ILE A N 1
ATOM 4919 C CA . ILE A 1 640 ? 1.341 -14.854 7.047 1.00 95.00 640 ILE A CA 1
ATOM 4920 C C . ILE A 1 640 ? 0.318 -14.633 8.159 1.00 95.00 640 ILE A C 1
ATOM 4922 O O . ILE A 1 640 ? -0.807 -14.202 7.898 1.00 95.00 640 ILE A O 1
ATOM 4926 N N . VAL A 1 641 ? 0.713 -14.947 9.388 1.00 92.94 641 VAL A N 1
ATOM 4927 C CA . VAL A 1 641 ? -0.078 -14.733 10.600 1.00 92.94 641 VAL A CA 1
ATOM 4928 C C . VAL A 1 641 ? 0.506 -13.538 11.340 1.00 92.94 641 VAL A C 1
ATOM 4930 O O . VAL A 1 641 ? 1.703 -13.508 11.636 1.00 92.94 641 VAL A O 1
ATOM 4933 N N . LEU A 1 642 ? -0.336 -12.553 11.629 1.00 93.62 642 LEU A N 1
ATOM 4934 C CA . LEU A 1 642 ? 0.025 -11.302 12.282 1.00 93.62 642 LEU A CA 1
ATOM 4935 C C . LEU A 1 642 ? -0.747 -11.174 13.598 1.00 93.62 642 LEU A C 1
ATOM 4937 O O . LEU A 1 642 ? -1.924 -11.527 13.669 1.00 93.62 642 LEU A O 1
ATOM 4941 N N . ALA A 1 643 ? -0.111 -10.630 14.625 1.00 90.69 643 ALA A N 1
ATOM 4942 C CA . ALA A 1 643 ? -0.820 -10.143 15.802 1.00 90.69 643 ALA A CA 1
ATOM 4943 C C . ALA A 1 643 ? -1.527 -8.814 15.474 1.00 90.69 643 ALA A C 1
ATOM 4945 O O . ALA A 1 643 ? -1.173 -8.135 14.506 1.00 90.69 643 ALA A O 1
ATOM 4946 N N . GLN A 1 644 ? -2.502 -8.407 16.291 1.00 90.44 644 GLN A N 1
ATOM 4947 C CA . GLN A 1 644 ? -3.290 -7.183 16.048 1.00 90.44 644 GLN A CA 1
ATOM 4948 C C . GLN A 1 644 ? -2.470 -5.882 16.135 1.00 90.44 644 GLN A C 1
ATOM 4950 O O . GLN A 1 644 ? -2.866 -4.844 15.604 1.00 90.44 644 GLN A O 1
ATOM 4955 N N . ASN A 1 645 ? -1.285 -5.926 16.746 1.00 89.81 645 ASN A N 1
ATOM 4956 C CA . ASN A 1 645 ? -0.339 -4.810 16.732 1.00 89.81 645 ASN A CA 1
ATOM 4957 C C . ASN A 1 645 ? 0.509 -4.724 15.445 1.00 89.81 645 ASN A C 1
ATOM 4959 O O . ASN A 1 645 ? 1.284 -3.781 15.315 1.00 89.81 645 ASN A O 1
ATOM 4963 N N . GLY A 1 646 ? 0.379 -5.670 14.504 1.00 92.31 646 GLY A N 1
ATOM 4964 C CA . GLY A 1 646 ? 1.143 -5.698 13.250 1.00 92.31 646 GLY A CA 1
ATOM 4965 C C . GLY A 1 646 ? 2.390 -6.588 13.261 1.00 92.31 646 GLY A C 1
ATOM 4966 O O . GLY A 1 646 ? 3.074 -6.697 12.240 1.00 92.31 646 GLY A O 1
ATOM 4967 N N . MET A 1 647 ? 2.697 -7.246 14.382 1.00 92.75 647 MET A N 1
ATOM 4968 C CA . MET A 1 647 ? 3.835 -8.163 14.475 1.00 92.75 647 MET A CA 1
ATOM 4969 C C . MET A 1 647 ? 3.600 -9.426 13.643 1.00 92.75 647 MET A C 1
ATOM 4971 O O . MET A 1 647 ? 2.591 -10.105 13.822 1.00 92.75 647 MET A O 1
ATOM 4975 N N . VAL A 1 648 ? 4.574 -9.821 12.825 1.00 94.12 648 VAL A N 1
ATOM 4976 C CA . VAL A 1 648 ? 4.604 -11.153 12.206 1.00 94.12 648 VAL A CA 1
ATOM 4977 C C . VAL A 1 648 ? 4.830 -12.221 13.277 1.00 94.12 648 VAL A C 1
ATOM 4979 O O . VAL A 1 648 ? 5.904 -12.303 13.874 1.00 94.12 648 VAL A O 1
ATOM 4982 N N . VAL A 1 649 ? 3.816 -13.060 13.490 1.00 90.00 649 VAL A N 1
ATOM 4983 C CA . VAL A 1 649 ? 3.835 -14.191 14.429 1.00 90.00 649 VAL A CA 1
ATOM 4984 C C . VAL A 1 649 ? 4.506 -15.394 13.771 1.00 90.00 649 VAL A C 1
ATOM 4986 O O . VAL A 1 649 ? 5.495 -15.918 14.283 1.00 90.00 649 VAL A O 1
ATOM 4989 N N . THR A 1 650 ? 3.994 -15.795 12.605 1.00 92.19 650 THR A N 1
ATOM 4990 C CA . THR A 1 650 ? 4.546 -16.862 11.762 1.00 92.19 650 THR A CA 1
ATOM 4991 C C . THR A 1 650 ? 4.243 -16.600 10.284 1.00 92.19 650 THR A C 1
ATOM 4993 O O . THR A 1 650 ? 3.368 -15.800 9.948 1.00 92.19 650 THR A O 1
ATOM 4996 N N . ALA A 1 651 ? 4.961 -17.267 9.384 1.00 94.44 651 ALA A N 1
ATOM 4997 C CA . ALA A 1 651 ? 4.728 -17.225 7.949 1.00 94.44 651 ALA A CA 1
ATOM 4998 C C . ALA A 1 651 ? 5.261 -18.491 7.279 1.00 94.44 651 ALA A C 1
ATOM 5000 O O . ALA A 1 651 ? 6.348 -18.963 7.621 1.00 94.44 651 ALA A O 1
ATOM 5001 N N . PHE A 1 652 ? 4.537 -19.014 6.293 1.00 93.38 652 PHE A N 1
ATOM 5002 C CA . PHE A 1 652 ? 4.943 -20.219 5.577 1.00 93.38 652 PHE A CA 1
ATOM 5003 C C . PHE A 1 652 ? 4.328 -20.329 4.178 1.00 93.38 652 PHE A C 1
ATOM 5005 O O . PHE A 1 652 ? 3.185 -19.911 3.960 1.00 93.38 652 PHE A O 1
ATOM 5012 N N . PRO A 1 653 ? 5.052 -20.924 3.214 1.00 93.56 653 PRO A N 1
ATOM 5013 C CA . PRO A 1 653 ? 4.485 -21.316 1.933 1.00 93.56 653 PRO A CA 1
ATOM 5014 C C . PRO A 1 653 ? 3.453 -22.435 2.117 1.00 93.56 653 PRO A C 1
ATOM 5016 O O . PRO A 1 653 ? 3.679 -23.399 2.847 1.00 93.56 653 PRO A O 1
ATOM 5019 N N . LEU A 1 654 ? 2.316 -22.329 1.435 1.00 89.06 654 LEU A N 1
ATOM 5020 C CA . LEU A 1 654 ? 1.301 -23.377 1.393 1.00 89.06 654 LEU A CA 1
ATOM 5021 C C . LEU A 1 654 ? 1.633 -24.424 0.322 1.00 89.06 654 LEU A C 1
ATOM 5023 O O . LEU A 1 654 ? 2.511 -24.252 -0.528 1.00 89.06 654 LEU A O 1
ATOM 5027 N N . ARG A 1 655 ? 0.881 -25.529 0.317 1.00 86.25 655 ARG A N 1
ATOM 5028 C CA . ARG A 1 655 ? 0.981 -26.532 -0.748 1.00 86.25 655 ARG A CA 1
ATOM 5029 C C . ARG A 1 655 ? 0.731 -25.877 -2.112 1.00 86.25 655 ARG A C 1
ATOM 5031 O O . ARG A 1 655 ? -0.307 -25.262 -2.327 1.00 86.25 655 ARG A O 1
ATOM 5038 N N . GLY A 1 656 ? 1.672 -26.057 -3.039 1.00 85.06 656 GLY A N 1
ATOM 5039 C CA . GLY A 1 656 ? 1.609 -25.437 -4.365 1.00 85.06 656 GLY A CA 1
ATOM 5040 C C . GLY A 1 656 ? 2.086 -23.982 -4.400 1.00 85.06 656 GLY A C 1
ATOM 5041 O O . GLY A 1 656 ? 1.809 -23.288 -5.376 1.00 85.06 656 GLY A O 1
ATOM 5042 N N . ALA A 1 657 ? 2.778 -23.506 -3.363 1.00 90.38 657 ALA A N 1
ATOM 5043 C CA . ALA A 1 657 ? 3.475 -22.229 -3.405 1.00 90.38 657 ALA A CA 1
ATOM 5044 C C . ALA A 1 657 ? 4.596 -22.216 -4.447 1.00 90.38 657 ALA A C 1
ATOM 5046 O O . ALA A 1 657 ? 5.283 -23.215 -4.686 1.00 90.38 657 ALA A O 1
ATOM 5047 N N . SER A 1 658 ? 4.772 -21.055 -5.064 1.00 87.31 658 SER A N 1
ATOM 5048 C CA . SER A 1 658 ? 5.756 -20.830 -6.115 1.00 87.31 658 SER A CA 1
ATOM 5049 C C . SER A 1 658 ? 6.174 -19.370 -6.153 1.00 87.31 658 SER A C 1
ATOM 5051 O O . SER A 1 658 ? 5.401 -18.485 -5.796 1.00 87.31 658 SER A O 1
ATOM 5053 N N . ALA A 1 659 ? 7.368 -19.134 -6.667 1.00 85.81 659 ALA A N 1
ATOM 5054 C CA . ALA A 1 659 ? 7.899 -17.834 -7.013 1.00 85.81 659 ALA A CA 1
ATOM 5055 C C . ALA A 1 659 ? 8.425 -17.915 -8.447 1.00 85.81 659 ALA A C 1
ATOM 5057 O O . ALA A 1 659 ? 9.474 -18.503 -8.705 1.00 85.81 659 ALA A O 1
ATOM 5058 N N . GLU A 1 660 ? 7.658 -17.384 -9.391 1.00 77.50 660 GLU A N 1
ATOM 5059 C CA . GLU A 1 660 ? 8.003 -17.422 -10.812 1.00 77.50 660 GLU A CA 1
ATOM 5060 C C . GLU A 1 660 ? 8.670 -16.097 -11.192 1.00 77.50 660 GLU A C 1
ATOM 5062 O O . GLU A 1 660 ? 8.106 -15.047 -10.873 1.00 77.50 660 GLU A O 1
ATOM 5067 N N . PRO A 1 661 ? 9.847 -16.101 -11.843 1.00 68.69 661 PRO A N 1
ATOM 5068 C CA . PRO A 1 661 ? 10.417 -14.864 -12.354 1.00 68.69 661 PRO A CA 1
ATOM 5069 C C . PRO A 1 661 ? 9.445 -14.271 -13.379 1.00 68.69 661 PRO A C 1
ATOM 5071 O O . PRO A 1 661 ? 8.987 -14.966 -14.288 1.00 68.69 661 PRO A O 1
ATOM 5074 N N . LEU A 1 662 ? 9.109 -12.996 -13.216 1.00 55.91 662 LEU A N 1
ATOM 5075 C CA . LEU A 1 662 ? 8.362 -12.261 -14.225 1.00 55.91 662 LEU A CA 1
ATOM 5076 C C . LEU A 1 662 ? 9.348 -11.979 -15.361 1.00 55.91 662 LEU A C 1
ATOM 5078 O O . LEU A 1 662 ? 10.295 -11.214 -15.185 1.00 55.91 662 LEU A O 1
ATOM 5082 N N . ALA A 1 663 ? 9.178 -12.683 -16.484 1.00 43.72 663 ALA A N 1
ATOM 5083 C CA . ALA A 1 663 ? 9.926 -12.391 -17.699 1.00 43.72 663 ALA A CA 1
ATOM 5084 C C . ALA A 1 663 ? 9.640 -10.931 -18.072 1.00 43.72 663 ALA A C 1
ATOM 5086 O O . ALA A 1 663 ? 8.474 -10.563 -18.228 1.00 43.72 663 ALA A O 1
ATOM 5087 N N . MET A 1 664 ? 10.701 -10.121 -18.083 1.00 37.69 664 MET A N 1
ATOM 5088 C CA . MET A 1 664 ? 10.655 -8.733 -18.535 1.00 37.69 664 MET A CA 1
ATOM 5089 C C . MET A 1 664 ? 10.483 -8.672 -20.041 1.00 37.69 664 MET A C 1
ATOM 5091 O O . MET A 1 664 ? 11.130 -9.504 -20.720 1.00 37.69 664 MET A O 1
#

Secondary structure (DSSP, 8-state):
---SSSEEEEEEE-TTS-EEEEEEETTT-TT---EEP-----EEPP--TTEEEEEEEEEE--TTEEEEEE-TTSSSEEEEEEETTEEEEEEESGGGGT-S--EES-SSPPEEPSTT--EEEEEEE-SSPPPTT--EEEEEEEE---------S--EEEEEEEEEEEEEETTEEEEEEESSPPEEEEEEHHHHHHHHHS-EEEEEEETTTTTT---SS--B--SEEEEEEEE----TTS-TTHHHHHHHHHHHTTSTTHHHHHHHHTT-S-SS-----TTS--------EE-S-TT-S----SSEEEEEEEE-GGGGT-SSHHHHHHHHHTT-TT-TT--STTSPPHHHHHHHHHGGGS-HHHHHHHHHHHHHHH-TT----SS---S-HHHHHHHTT-HHHHHHHHHHHHHHHHHSGGGG-TTS-SS----TTPPPPEEEEEEEEPPGGGTT--S-HHHHHHHHHHHHHT--S-EEEPPPEEE-S--EEETTSHHHHHHHHHHHTTTPPPPTT--HHHHHHHEEEEEE--SPTTT--SEEEEE----SSS----SSTHHHHTSS--SS-TTS--HHHHHT-BTS---SHHHHHHHHHHHHH-TT-EEEEEE-TT--EEEEEEEEEEEETTEEEEEEEEEEEE-TTSBEEEEEEEEEEEEEE---

pLDDT: mean 71.83, std 17.9, range [23.56, 96.12]

Mean predicted aligned error: 18.78 Å

Solvent-accessible surface area (backbone atoms only — not comparable to full-atom values): 36403 Å² total; per-residue (Å²): 142,83,83,77,74,44,41,25,34,44,75,47,73,46,99,36,65,38,35,38,42,39,39,35,25,34,79,72,25,72,80,55,84,42,54,75,42,83,64,87,72,55,58,42,79,58,46,58,81,52,33,38,40,38,40,39,38,41,41,73,65,51,91,61,45,30,37,38,41,27,37,83,85,63,60,32,36,39,36,40,36,58,49,77,54,32,36,39,39,35,42,38,32,80,50,49,78,78,54,96,65,46,70,45,81,66,102,56,80,69,45,68,57,69,95,89,48,60,38,44,30,36,70,43,65,30,90,50,63,75,54,94,77,38,55,23,34,37,38,36,43,38,38,59,71,88,76,71,89,70,79,86,87,73,72,61,42,62,37,40,36,42,40,24,32,16,31,79,55,76,61,33,46,40,58,57,59,71,38,43,77,56,43,34,36,54,36,26,55,69,52,44,51,44,69,43,28,44,38,40,31,50,27,34,43,61,61,90,59,61,78,83,54,83,62,101,58,73,81,32,87,46,55,31,39,37,37,41,37,40,75,64,68,64,55,97,85,52,62,85,60,34,58,53,35,51,54,48,57,46,57,59,60,74,43,100,60,38,68,69,50,47,57,28,60,81,48,41,57,62,83,46,74,86,68,92,62,95,79,78,73,78,45,52,83,72,58,64,55,76,55,70,70,88,81,76,54,73,85,65,60,74,34,54,61,80,44,66,50,75,41,56,16,64,86,68,78,23,92,41,16,57,38,34,41,38,35,26,62,50,50,44,64,86,42,90,79,55,81,55,97,36,38,69,47,72,70,49,55,51,41,53,39,54,55,26,69,37,24,57,55,54,50,53,50,50,52,58,46,54,46,35,72,71,38,94,88,46,94,62,84,92,67,69,81,80,90,40,73,68,48,25,54,54,41,65,70,39,60,64,30,34,48,22,47,45,24,34,49,36,35,27,37,54,42,18,55,44,55,84,40,46,87,42,40,56,50,72,77,80,50,101,86,56,79,79,42,29,30,35,45,26,30,20,36,67,51,82,89,51,79,81,57,91,70,54,61,54,38,38,31,40,55,43,28,31,59,73,71,66,57,82,69,68,39,32,23,46,41,32,22,60,51,57,96,65,39,64,29,50,59,94,38,75,65,23,56,50,51,49,55,49,47,70,59,51,49,47,61,67,62,82,91,40,53,80,88,45,42,70,73,30,31,44,34,41,29,43,24,43,42,57,60,58,72,21,48,49,36,33,34,35,36,42,72,77,79,82,79,88,68,89,83,57,89,40,13,49,58,27,23,62,26,82,39,59,83,75,54,90,93,50,18,22,35,55,37,35,45,60,29,40,81,51,59,38,87,47,72,67,57,45,53,51,53,56,50,31,48,51,23,33,76,79,38,40,62,51,78,48,48,41,79,50,39,32,41,34,36,43,27,62,34,25,63,38,71,61,84,93,45,46,23,46,34,28,36,35,36,40,33,24,41,44,52,18,40,35,41,37,51,41,44,40,94,87,27,36,23,44,71,56,83,128

Sequence (664 aa):
MAESGHYRAREELLSTGVRIAQRVDAVAFAGFQGAPTNSPDTDVPAVGGDHMRSIRALVPNERNSTFAIALPNGSAYLTLDLFNHALLIGYGGPSVTQSATPFWGTDKKSIRLPSDDPRWSQVVNTGDRISSKATHVLVTLYVVPRLDDRAKTGSTANLTLTVSEATVQGMHVVSGRSLADSVMLSVSDADWAGWREQPLRAGTIAATDAAFALPAAFPHRLPFLEQRTVDLSGDSGGRRRDKRCMMNVAYEMSNLLFPALLEVYFGRSDLCTLDPHPNQDIAAPLPLVEVANREDVPRLPDSAVFEATAQEPDELGAVEAFDAAMNIEFCNSNHPQAAGEDACTDADRRAAAALGDLTPTQIDEFLAQIERMYDADRAGPATLRTGNDELDRWLNADLVRAENALNAAQAVVHVSDAREEPEEPVKKKKKKNNKKQKLVKASCTENDKAHDAPGDRARKCVKAAKALLRERSDTVAITPQVASRDSYSLRGTDQFNRFVREFR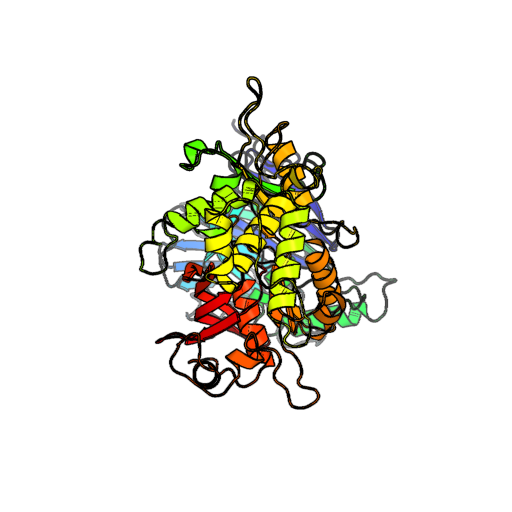NSGRGMPRGISEDQFATFTAAIGRDTASTGDNLGFVFINDPVLRGGASRFPYGVEHIWSPGGGGNENAGHRQDWEKLKGLPVENRELLIQVIMAALTDRNARFTQTRSHNGNVVRTFQYFVFMRGNVPYAVRNVRIVLAQNGMVVTAFPLRGASAEPLAM

Nearest PDB structures (foldseek):
  1okq-assembly1_A  TM=4.024E-01  e=3.528E-03  Mus musculus
  8bgg-assembly1_B  TM=2.626E-01  e=7.823E-03  Severe acute respiratory syndrome coronavirus 2
  2wjs-assembly1_A  TM=3.482E-01  e=1.000E-01  Mus musculus
  1h30-assembly1_A  TM=3.849E-01  e=3.771E-01  Homo sapiens
  8g78-assembly1_B  TM=1.838E-01  e=8.249E-03  Severe acute respiratory syndrome coronavirus 2